Protein 8V96 (pdb70)

Nearest PDB structures (foldseek):
  8v96-assembly1_B  TM=1.003E+00  e=4.438E-66  Human calicivirus NLV/M7/1999/US
  8v95-assembly1_B  TM=9.879E-01  e=5.988E-52  Human calicivirus strain Hu/NLV/Amsterdam/98-18/1998/NET
  5f4j-assembly1_A-2  TM=9.882E-01  e=1.806E-49  Norovirus GII/Hu/JP/2002/GII.P16_GII.17/Saitama/T87
  6ir5-assembly1_C  TM=9.704E-01  e=6.241E-46  Minireovirus
  6h9v-assembly1_B  TM=9.622E-01  e=2.946E-45  Norovirus Hu/GII-4/Saga4/2006/JP

Foldseek 3Di:
DDQKFDFDFQQRFAFQQAGDGFDFKWFAQCPPFFQFFQTQWAFLLQRHAAQYDQDSQLAQKWKFFFAFACDDPVGTKGQTAAPVRHRQDLVDLHLAHRRHHFWFFFWKFKKKFAAPVHGDIDMFIWTWGLQDQQQARNRRITGIHGPDPPDDGGTIMMTGTQAGADDPVGHTGQRHGGNNHGRPDDGGRTQHTDADDDPQKTWMWGWDQGDYPYDDDSNIHTHFDTSSRSNVSNVVSDDAPAQWWWKFKAQVVPRDTDFIWTQGSRGGIMGRDDHITTDDDPRNIDIITDHRDYPPDDTDD/DDQKFDQDFQQRFAFQQAGGGFDFKWWAQCPPFFFFFQTQWAFLLQRRAALYDQDSQLAQKWKAFFAAQCDDPLRTKGQTAAPVRHRQDLVDLHLAHRRHHFWFFFWKFKKKFAAPVPRDIDMFIWTWGLQDQQQARSRRITTIHTPDPPDDHGTIMMTGTQAGADDPVTHTGQRHGGNNHGPVDHGDSGQHTDADPAPQKTWMWGWDFTDYPYDPDRNIHTHFDTSSRSNVSNVNSDDAPEQWFKKFKADVVVRDTDAIWTQGSRGGIMGRDHHITTDDDPRSIDITTDGRDYDHDDTDD

Sequence (602 aa):
KNFTLPVLRVSEMTNSRFPVVLDQMYTSRNENIIVQQPQNGRCTTDGELLGTTTLQSVSICNFRGTMQAKLNEQPRYQLQLTNLDGSPIDPTDDMPAPLGTPDFQAMLYGVASQRSSRDNATRAHDAQIDTAGDTFAPKIGQVRFKSSSDDFDLHDPTKFTPIGVNVDDQHPFRQWSLPNYGGHLALNNHLAPAVTPLFPGEQILFFRSHIPSAGGHTDGAIDCLLPQEWIEHFYQEAAPSQSDIALVRFINPDTGRVLLEAKLHKQGFLTVAASGDHPIVMPTNGYFRFEAWVNPFYTLAPKNFTLPVLRVSEMTNSRFPVVLDQMYTSRNENIIVQPQNGRCTTDGELLGTTTLQSVSICNFRGTMQAKLNEQPRYQLQLTNLDGSPIDPTDDMPAPLGTPDFQAMLYGVASQRSSRDNATRAHDAQIDTAGDTFAPKIGQVRFKSSSDDFDLHDPTKFTPIGVNVDDQHPFRQWSLPNYGGHLALNNHLAPAVTPLFPGEQILFFRSHIPSAGGHTDGAIDCLLPQEWIEHFYQEAAPSQSDIALVRFINPDTGRVLLEAKLHKQGFLTVAASGDHPIVMPTNGYFRFEAWVNPFYTLAP

Radius of gyration: 23.52 Å; Cα contacts (8 Å, |Δi|>4): 1747; chains: 2; bounding box: 59×62×67 Å

B-factor: mean 23.87, std 10.12, range [7.82, 81.06]

Structure (mmCIF, N/CA/C/O backbone):
data_8V96
#
_entry.id   8V96
#
_cell.length_a   105.818
_cell.length_b   91.835
_cell.length_c   67.106
_cell.angle_alpha   90.00
_cell.angle_beta   92.98
_cell.angle_gamma   90.00
#
_symmetry.space_group_name_H-M   'C 1 2 1'
#
loop_
_entity.id
_entity.type
_entity.pdbx_description
1 polymer 'Capsid protein VP1'
2 non-polymer 1,2-ETHANEDIOL
3 water water
#
loop_
_atom_site.group_PDB
_atom_site.id
_atom_site.type_symbol
_atom_site.label_atom_id
_atom_site.label_alt_id
_atom_site.label_comp_id
_atom_site.label_asym_id
_atom_site.label_entity_id
_atom_site.label_seq_id
_atom_site.pdbx_PDB_ins_code
_atom_site.Cartn_x
_atom_site.Cartn_y
_atom_site.Cartn_z
_atom_site.occupancy
_atom_site.B_iso_or_equiv
_atom_site.auth_seq_id
_atom_site.auth_comp_id
_atom_site.auth_asym_id
_atom_site.auth_atom_id
_atom_site.pdbx_PDB_model_num
ATOM 1 N N . LYS A 1 225 ? -4.141 7.865 29.198 1.00 46.27 225 LYS A N 1
ATOM 2 C CA . LYS A 1 225 ? -2.711 8.098 29.354 1.00 43.16 225 LYS A CA 1
ATOM 3 C C . LYS A 1 225 ? -2.083 8.631 28.065 1.00 44.04 225 LYS A C 1
ATOM 4 O O . LYS A 1 225 ? -2.663 8.501 26.985 1.00 46.62 225 LYS A O 1
ATOM 10 N N . ASN A 1 226 ? -0.899 9.230 28.189 1.00 37.36 226 ASN A N 1
ATOM 11 C CA . ASN A 1 226 ? -0.255 9.929 27.089 1.00 36.46 226 ASN A CA 1
ATOM 12 C C . ASN A 1 226 ? 0.838 9.066 26.475 1.00 35.67 226 ASN A C 1
ATOM 13 O O . ASN A 1 226 ? 1.540 8.331 27.180 1.00 28.66 226 ASN A O 1
ATOM 23 N N . PHE A 1 227 ? 0.984 9.179 25.158 1.00 26.86 227 PHE A N 1
ATOM 24 C CA . PHE A 1 227 ? 1.991 8.426 24.433 1.00 24.00 227 PHE A CA 1
ATOM 25 C C . PHE A 1 227 ? 3.368 9.063 24.589 1.00 18.51 227 PHE A C 1
ATOM 26 O O . PHE A 1 227 ? 3.525 10.283 24.480 1.00 22.08 227 PHE A O 1
ATOM 42 N N . THR A 1 228 ? 4.379 8.217 24.814 1.00 15.40 228 THR A N 1
ATOM 43 C CA . THR A 1 228 ? 5.744 8.706 24.912 1.00 16.02 228 THR A CA 1
ATOM 44 C C . THR A 1 228 ? 6.714 7.757 24.214 1.00 14.11 228 THR A C 1
ATOM 45 O O . THR A 1 228 ? 6.422 6.579 24.041 1.00 14.77 228 THR A O 1
ATOM 55 N N . LEU A 1 229 ? 7.882 8.277 23.881 1.00 15.10 229 LEU A N 1
ATOM 56 C CA . LEU A 1 229 ? 9.000 7.504 23.363 1.00 13.48 229 LEU A CA 1
ATOM 57 C C . LEU A 1 229 ? 10.146 7.487 24.372 1.00 15.30 229 LEU A C 1
ATOM 58 O O . LEU A 1 229 ? 10.392 8.479 25.061 1.00 16.92 229 LEU A O 1
ATOM 73 N N . PRO A 1 230 ? 10.928 6.406 24.434 1.00 14.74 230 PRO A N 1
ATOM 74 C CA . PRO A 1 230 ? 12.156 6.431 25.236 1.00 19.32 230 PRO A CA 1
ATOM 75 C C . PRO A 1 230 ? 13.077 7.556 24.799 1.00 15.73 230 PRO A C 1
ATOM 76 O O . PRO A 1 230 ? 13.083 7.950 23.635 1.00 18.94 230 PRO A O 1
ATOM 87 N N . VAL A 1 231 ? 13.886 8.066 25.735 1.00 14.42 231 VAL A N 1
ATOM 88 C CA . VAL A 1 231 ? 14.816 9.137 25.373 1.00 17.88 231 VAL A CA 1
ATOM 89 C C . VAL A 1 231 ? 16.196 8.678 24.919 1.00 24.29 231 VAL A C 1
ATOM 90 O O . VAL A 1 231 ? 17.131 9.484 24.864 1.00 27.23 231 VAL A O 1
ATOM 102 N N . LEU A 1 232 ? 16.319 7.436 24.478 1.00 25.76 232 LEU A N 1
ATOM 103 C CA . LEU A 1 232 ? 17.630 6.855 24.181 1.00 19.77 232 LEU A CA 1
ATOM 104 C C . LEU A 1 232 ? 18.232 7.314 22.852 1.00 20.65 232 LEU A C 1
ATOM 105 O O . LEU A 1 232 ? 17.531 7.517 21.853 1.00 19.83 232 LEU A O 1
ATOM 121 N N . ARG A 1 233 ? 19.559 7.475 22.834 1.00 20.00 233 ARG A N 1
ATOM 122 C CA . ARG A 1 233 ? 20.242 7.781 21.590 1.00 17.97 233 ARG A CA 1
ATOM 123 C C . ARG A 1 233 ? 20.254 6.552 20.675 1.00 18.21 233 ARG A C 1
ATOM 124 O O . ARG A 1 233 ? 20.094 5.423 21.131 1.00 16.52 233 ARG A O 1
ATOM 144 N N . VAL A 1 234 ? 20.515 6.770 19.385 1.00 18.73 234 VAL A N 1
ATOM 145 C CA . VAL A 1 234 ? 20.598 5.639 18.454 1.00 17.48 234 VAL A CA 1
ATOM 146 C C . VAL A 1 234 ? 21.686 4.664 18.902 1.00 17.90 234 VAL A C 1
ATOM 147 O O . VAL A 1 234 ? 21.488 3.448 18.912 1.00 15.90 234 VAL A O 1
ATOM 159 N N . SER A 1 235 ? 22.831 5.184 19.316 1.00 18.16 235 SER A N 1
ATOM 160 C CA . SER A 1 235 ? 23.887 4.302 19.796 1.00 17.50 235 SER A CA 1
ATOM 161 C C . SER A 1 235 ? 23.566 3.652 21.136 1.00 17.07 235 SER A C 1
ATOM 162 O O . SER A 1 235 ? 24.374 2.833 21.600 1.00 16.60 235 SER A O 1
ATOM 170 N N . GLU A 1 236 ? 22.438 3.982 21.777 1.00 14.88 236 GLU A N 1
ATOM 171 C CA . GLU A 1 236 ? 22.054 3.379 23.039 1.00 15.81 236 GLU A CA 1
ATOM 172 C C . GLU A 1 236 ? 20.978 2.321 22.862 1.00 14.44 236 GLU A C 1
ATOM 173 O O . GLU A 1 236 ? 20.481 1.782 23.868 1.00 14.41 236 GLU A O 1
ATOM 185 N N . MET A 1 237 ? 20.613 2.025 21.626 1.00 11.48 237 MET A N 1
ATOM 186 C CA . MET A 1 237 ? 19.506 1.126 21.336 1.00 11.56 237 MET A CA 1
ATOM 187 C C . MET A 1 237 ? 19.968 -0.081 20.531 1.00 10.57 237 MET A C 1
ATOM 188 O O . MET A 1 237 ? 21.143 -0.223 20.158 1.00 11.72 237 MET A O 1
ATOM 201 N N . THR A 1 238 ? 19.005 -0.965 20.278 1.00 10.41 238 THR A N 1
ATOM 202 C CA . THR A 1 238 ? 19.223 -2.314 19.811 1.00 9.56 238 THR A CA 1
ATOM 203 C C . THR A 1 238 ? 18.346 -2.610 18.606 1.00 12.10 238 THR A C 1
ATOM 204 O O . THR A 1 238 ? 17.183 -2.241 18.556 1.00 9.28 238 THR A O 1
ATOM 215 N N . ASN A 1 239 ? 18.919 -3.299 17.631 1.00 9.31 239 ASN A N 1
ATOM 216 C CA . ASN A 1 239 ? 18.134 -3.783 16.523 1.00 8.87 239 ASN A CA 1
ATOM 217 C C . ASN A 1 239 ? 17.091 -4.788 16.985 1.00 10.61 239 ASN A C 1
ATOM 218 O O . ASN A 1 239 ? 17.361 -5.640 17.828 1.00 9.49 239 ASN A O 1
ATOM 229 N N . SER A 1 240 ? 15.907 -4.727 16.387 1.00 10.29 240 SER A N 1
ATOM 230 C CA . SER A 1 240 ? 14.844 -5.669 16.720 1.00 9.63 240 SER A CA 1
ATOM 231 C C . SER A 1 240 ? 14.769 -6.855 15.760 1.00 9.89 240 SER A C 1
ATOM 232 O O . SER A 1 240 ? 13.884 -7.726 15.906 1.00 10.33 240 SER A O 1
ATOM 239 N N . ARG A 1 241 ? 15.700 -6.937 14.805 1.00 9.73 241 ARG A N 1
ATOM 240 C CA . ARG A 1 241 ? 15.737 -8.079 13.903 1.00 10.24 241 ARG A CA 1
ATOM 241 C C . ARG A 1 241 ? 17.002 -8.905 14.048 1.00 10.43 241 ARG A C 1
ATOM 242 O O . ARG A 1 241 ? 17.104 -9.959 13.420 1.00 12.26 241 ARG A O 1
ATOM 262 N N . PHE A 1 242 ? 17.929 -8.485 14.882 1.00 9.32 242 PHE A N 1
ATOM 263 C CA . PHE A 1 242 ? 19.123 -9.298 15.158 1.00 9.20 242 PHE A CA 1
ATOM 264 C C . PHE A 1 242 ? 19.716 -8.770 16.446 1.00 10.18 242 PHE A C 1
ATOM 265 O O . PHE A 1 242 ? 19.621 -7.564 16.693 1.00 11.11 242 PHE A O 1
ATOM 282 N N . PRO A 1 243 ? 20.297 -9.632 17.319 1.00 10.26 243 PRO A N 1
ATOM 283 C CA . PRO A 1 243 ? 20.767 -9.158 18.645 1.00 9.39 243 PRO A CA 1
ATOM 284 C C . PRO A 1 243 ? 22.076 -8.387 18.608 1.00 9.95 243 PRO A C 1
ATOM 285 O O . PRO A 1 243 ? 23.150 -8.883 18.981 1.00 11.87 243 PRO A O 1
ATOM 296 N N . VAL A 1 244 ? 21.976 -7.157 18.099 1.00 11.79 244 VAL A N 1
ATOM 297 C CA . VAL A 1 244 ? 23.114 -6.260 17.985 1.00 11.64 244 VAL A CA 1
ATOM 298 C C . VAL A 1 244 ? 22.671 -4.822 18.151 1.00 11.01 244 VAL A C 1
ATOM 299 O O . VAL A 1 244 ? 21.514 -4.465 17.888 1.00 12.12 244 VAL A O 1
ATOM 311 N N . VAL A 1 245 ? 23.623 -3.993 18.590 1.00 10.93 245 VAL A N 1
ATOM 312 C CA . VAL A 1 245 ? 23.358 -2.575 18.758 1.00 10.24 245 VAL A CA 1
ATOM 313 C C . VAL A 1 245 ? 23.028 -1.953 17.411 1.00 10.26 245 VAL A C 1
ATOM 314 O O . VAL A 1 245 ? 23.472 -2.433 16.355 1.00 12.76 245 VAL A O 1
ATOM 327 N N . LEU A 1 246 ? 22.263 -0.855 17.445 1.00 11.73 246 LEU A N 1
ATOM 328 C CA . LEU A 1 246 ? 22.057 -0.046 16.255 1.00 12.80 246 LEU A CA 1
ATOM 329 C C . LEU A 1 246 ? 23.337 0.706 15.902 1.00 13.87 246 LEU A C 1
ATOM 330 O O . LEU A 1 246 ? 24.096 1.115 16.791 1.00 15.03 246 LEU A O 1
ATOM 346 N N . ASP A 1 247 ? 23.538 0.911 14.588 1.00 14.95 247 ASP A N 1
ATOM 347 C CA . ASP A 1 247 ? 24.640 1.695 14.013 1.00 17.47 247 ASP A CA 1
ATOM 348 C C . ASP A 1 247 ? 24.190 3.084 13.559 1.00 18.97 247 ASP A C 1
ATOM 349 O O . ASP A 1 247 ? 24.909 4.062 13.751 1.00 20.92 247 ASP A O 1
ATOM 358 N N . GLN A 1 248 ? 23.004 3.215 12.976 1.00 15.07 248 GLN A N 1
ATOM 359 C CA . GLN A 1 248 ? 22.645 4.443 12.274 1.00 14.70 248 GLN A CA 1
ATOM 360 C C . GLN A 1 248 ? 21.182 4.333 11.867 1.00 16.05 248 GLN A C 1
ATOM 361 O O . GLN A 1 248 ? 20.611 3.241 11.854 1.00 17.34 248 GLN A O 1
ATOM 374 N N . MET A 1 249 ? 20.606 5.468 11.469 1.00 15.90 249 MET A N 1
ATOM 375 C CA . MET A 1 249 ? 19.359 5.423 10.733 1.00 14.70 249 MET A CA 1
ATOM 376 C C . MET A 1 249 ? 19.585 5.468 9.228 1.00 16.53 249 MET A C 1
ATOM 377 O O . MET A 1 249 ? 20.591 5.983 8.740 1.00 18.01 249 MET A O 1
ATOM 390 N N . TYR A 1 250 ? 18.620 4.937 8.483 1.00 16.34 250 TYR A N 1
ATOM 391 C CA . TYR A 1 250 ? 18.826 4.700 7.064 1.00 17.55 250 TYR A CA 1
ATOM 392 C C . TYR A 1 250 ? 17.490 4.749 6.352 1.00 19.35 250 TYR A C 1
ATOM 393 O O . TYR A 1 250 ? 16.460 4.407 6.932 1.00 15.97 250 TYR A O 1
ATOM 410 N N . THR A 1 251 ? 17.503 5.172 5.091 1.00 15.48 251 THR A N 1
ATOM 411 C CA . THR A 1 251 ? 16.292 5.151 4.282 1.00 14.56 251 THR A CA 1
ATOM 412 C C . THR A 1 251 ? 16.548 4.487 2.938 1.00 18.05 251 THR A C 1
ATOM 413 O O . THR A 1 251 ? 17.670 4.503 2.423 1.00 17.92 251 THR A O 1
ATOM 423 N N . SER A 1 252 ? 15.489 3.912 2.376 1.00 15.92 252 SER A N 1
ATOM 424 C CA . SER A 1 252 ? 15.586 3.198 1.114 1.00 19.68 252 SER A CA 1
ATOM 425 C C . SER A 1 252 ? 14.229 3.221 0.434 1.00 19.41 252 SER A C 1
ATOM 426 O O . SER A 1 252 ? 13.195 3.255 1.095 1.00 18.03 252 SER A O 1
ATOM 433 N N . ARG A 1 253 ? 14.244 3.242 -0.904 1.00 24.47 253 ARG A N 1
ATOM 434 C CA . ARG A 1 253 ? 12.996 3.151 -1.651 1.00 27.16 253 ARG A CA 1
ATOM 435 C C . ARG A 1 253 ? 12.444 1.727 -1.643 1.00 22.03 253 ARG A C 1
ATOM 436 O O . ARG A 1 253 ? 11.231 1.518 -1.574 1.00 21.47 253 ARG A O 1
ATOM 444 N N . ASN A 1 254 ? 13.325 0.729 -1.698 1.00 22.56 254 ASN A N 1
ATOM 445 C CA . ASN A 1 254 ? 12.936 -0.681 -1.776 1.00 18.49 254 ASN A CA 1
ATOM 446 C C . ASN A 1 254 ? 11.904 -0.939 -2.866 1.00 21.37 254 ASN A C 1
ATOM 447 O O . ASN A 1 254 ? 10.908 -1.635 -2.658 1.00 20.37 254 ASN A O 1
ATOM 452 N N . GLU A 1 255 ? 12.143 -0.363 -4.047 1.00 21.91 255 GLU A N 1
ATOM 453 C CA . GLU A 1 255 ? 11.158 -0.468 -5.108 1.00 21.69 255 GLU A CA 1
ATOM 454 C C . GLU A 1 255 ? 11.051 -1.907 -5.588 1.00 18.68 255 GLU A C 1
ATOM 455 O O . GLU A 1 255 ? 12.058 -2.597 -5.795 1.00 18.33 255 GLU A O 1
ATOM 461 N N . ASN A 1 256 ? 9.813 -2.361 -5.757 1.00 21.48 256 ASN A N 1
ATOM 462 C CA . ASN A 1 256 ? 9.518 -3.715 -6.204 1.00 22.78 256 ASN A CA 1
ATOM 463 C C . ASN A 1 256 ? 9.920 -4.795 -5.199 1.00 24.43 256 ASN A C 1
ATOM 464 O O . ASN A 1 256 ? 10.033 -5.966 -5.573 1.00 27.05 256 ASN A O 1
ATOM 475 N N . ILE A 1 257 ? 10.125 -4.436 -3.922 1.00 20.37 257 ILE A N 1
ATOM 476 C CA . ILE A 1 257 ? 10.330 -5.392 -2.828 1.00 19.55 257 ILE A CA 1
ATOM 477 C C . ILE A 1 257 ? 9.123 -5.301 -1.905 1.00 18.48 257 ILE A C 1
ATOM 478 O O . ILE A 1 257 ? 8.556 -4.220 -1.728 1.00 20.63 257 ILE A O 1
ATOM 494 N N . ILE A 1 258 ? 8.710 -6.439 -1.349 1.00 17.43 258 ILE A N 1
ATOM 495 C CA . ILE A 1 258 ? 7.691 -6.465 -0.293 1.00 17.46 258 ILE A CA 1
ATOM 496 C C . ILE A 1 258 ? 8.428 -6.431 1.046 1.00 17.47 258 ILE A C 1
ATOM 497 O O . ILE A 1 258 ? 9.096 -7.400 1.410 1.00 18.78 258 ILE A O 1
ATOM 512 N N . VAL A 1 259 ? 8.327 -5.309 1.762 1.00 17.88 259 VAL A N 1
ATOM 513 C CA . VAL A 1 259 ? 9.017 -5.118 3.037 1.00 15.12 259 VAL A CA 1
ATOM 514 C C . VAL A 1 259 ? 8.048 -5.604 4.111 1.00 14.56 259 VAL A C 1
ATOM 515 O O . VAL A 1 259 ? 7.055 -4.928 4.431 1.00 15.05 259 VAL A O 1
ATOM 528 N N . GLN A 1 260 ? 8.283 -6.810 4.638 1.00 13.35 260 GLN A N 1
ATOM 529 C CA A GLN A 1 260 ? 7.335 -7.457 5.546 0.62 14.05 260 GLN A CA 1
ATOM 530 C CA B GLN A 1 260 ? 7.333 -7.461 5.545 0.38 14.06 260 GLN A CA 1
ATOM 531 C C . GLN A 1 260 ? 8.104 -8.209 6.624 1.00 14.14 260 GLN A C 1
ATOM 532 O O . GLN A 1 260 ? 7.937 -9.414 6.800 1.00 14.39 260 GLN A O 1
ATOM 545 N N . PRO A 1 261 ? 8.959 -7.507 7.377 1.00 11.80 261 PRO A N 1
ATOM 546 C CA . PRO A 1 261 ? 9.711 -8.189 8.440 1.00 10.72 261 PRO A CA 1
ATOM 547 C C . PRO A 1 261 ? 8.734 -8.700 9.484 1.00 12.13 261 PRO A C 1
ATOM 548 O O . PRO A 1 261 ? 7.662 -8.124 9.691 1.00 14.34 261 PRO A O 1
ATOM 559 N N . GLN A 1 262 ? 9.105 -9.817 10.112 1.00 10.74 262 GLN A N 1
ATOM 560 C CA . GLN A 1 262 ? 8.299 -10.420 11.168 1.00 11.87 262 GLN A CA 1
ATOM 561 C C . GLN A 1 262 ? 8.863 -10.233 12.564 1.00 11.32 262 GLN A C 1
ATOM 562 O O . GLN A 1 262 ? 8.099 -10.334 13.536 1.00 11.98 262 GLN A O 1
ATOM 576 N N . ASN A 1 263 ? 10.159 -9.974 12.701 1.00 11.07 263 ASN A N 1
ATOM 577 C CA . ASN A 1 263 ? 10.689 -9.527 13.972 1.00 10.05 263 ASN A CA 1
ATOM 578 C C . ASN A 1 263 ? 10.675 -8.010 14.040 1.00 12.12 263 ASN A C 1
ATOM 579 O O . ASN A 1 263 ? 10.691 -7.322 13.023 1.00 11.50 263 ASN A O 1
ATOM 590 N N . GLY A 1 264 ? 10.639 -7.485 15.257 1.00 10.96 264 GLY A N 1
ATOM 591 C CA . GLY A 1 264 ? 10.564 -6.048 15.448 1.00 10.11 264 GLY A CA 1
ATOM 592 C C . GLY A 1 264 ? 9.242 -5.431 15.034 1.00 10.78 264 GLY A C 1
ATOM 593 O O . GLY A 1 264 ? 9.217 -4.314 14.461 1.00 10.73 264 GLY A O 1
ATOM 597 N N . ARG A 1 265 ? 8.143 -6.134 15.269 1.00 10.78 265 ARG A N 1
ATOM 598 C CA . ARG A 1 265 ? 6.822 -5.696 14.846 1.00 10.53 265 ARG A CA 1
ATOM 599 C C . ARG A 1 265 ? 5.924 -5.496 16.060 1.00 11.50 265 ARG A C 1
ATOM 600 O O . ARG A 1 265 ? 5.648 -6.451 16.798 1.00 12.66 265 ARG A O 1
ATOM 621 N N . CYS A 1 266 ? 5.488 -4.252 16.268 1.00 10.48 266 CYS A N 1
ATOM 622 C CA . CYS A 1 266 ? 4.716 -3.944 17.467 1.00 11.21 266 CYS A CA 1
ATOM 623 C C . CYS A 1 266 ? 3.954 -2.671 17.127 1.00 11.53 266 CYS A C 1
ATOM 624 O O . CYS A 1 266 ? 4.531 -1.726 16.573 1.00 12.35 266 CYS A O 1
ATOM 631 N N . THR A 1 267 ? 2.663 -2.639 17.471 1.00 11.82 267 THR A N 1
ATOM 632 C CA . THR A 1 267 ? 1.949 -1.387 17.272 1.00 12.42 267 THR A CA 1
ATOM 633 C C . THR A 1 267 ? 2.332 -0.361 18.337 1.00 12.91 267 THR A C 1
ATOM 634 O O . THR A 1 267 ? 2.867 -0.687 19.395 1.00 11.41 267 THR A O 1
ATOM 644 N N . THR A 1 268 ? 1.982 0.912 18.093 1.00 11.13 268 THR A N 1
ATOM 645 C CA . THR A 1 268 ? 2.298 1.910 19.088 1.00 9.27 268 THR A CA 1
ATOM 646 C C . THR A 1 268 ? 1.534 1.716 20.390 1.00 12.24 268 THR A C 1
ATOM 647 O O . THR A 1 268 ? 2.004 2.187 21.426 1.00 13.42 268 THR A O 1
ATOM 657 N N . ASP A 1 269 ? 0.379 1.033 20.370 1.00 14.34 269 ASP A N 1
ATOM 658 C CA . ASP A 1 269 ? -0.339 0.697 21.600 1.00 11.26 269 ASP A CA 1
ATOM 659 C C . ASP A 1 269 ? 0.057 -0.657 22.185 1.00 14.70 269 ASP A C 1
ATOM 660 O O . ASP A 1 269 ? -0.642 -1.186 23.077 1.00 13.39 269 ASP A O 1
ATOM 669 N N . GLY A 1 270 ? 1.186 -1.209 21.742 1.00 13.15 270 GLY A N 1
ATOM 670 C CA . GLY A 1 270 ? 1.843 -2.303 22.421 1.00 10.90 270 GLY A CA 1
ATOM 671 C C . GLY A 1 270 ? 1.353 -3.682 22.080 1.00 11.58 270 GLY A C 1
ATOM 672 O O . GLY A 1 270 ? 1.549 -4.605 22.878 1.00 16.01 270 GLY A O 1
ATOM 676 N N . GLU A 1 271 ? 0.775 -3.886 20.904 1.00 10.41 271 GLU A N 1
ATOM 677 C CA . GLU A 1 271 ? 0.345 -5.200 20.462 1.00 12.79 271 GLU A CA 1
ATOM 678 C C . GLU A 1 271 ? 1.469 -5.802 19.631 1.00 12.04 271 GLU A C 1
ATOM 679 O O . GLU A 1 271 ? 1.884 -5.230 18.610 1.00 13.46 271 GLU A O 1
ATOM 690 N N . LEU A 1 272 ? 1.979 -6.936 20.076 1.00 12.35 272 LEU A N 1
ATOM 691 C CA . LEU A 1 272 ? 3.079 -7.574 19.370 1.00 11.97 272 LEU A CA 1
ATOM 692 C C . LEU A 1 272 ? 2.553 -8.355 18.172 1.00 11.95 272 LEU A C 1
ATOM 693 O O . LEU A 1 272 ? 1.451 -8.913 18.192 1.00 15.38 272 LEU A O 1
ATOM 708 N N . LEU A 1 273 ? 3.358 -8.372 17.097 1.00 10.52 273 LEU A N 1
ATOM 709 C CA . LEU A 1 273 ? 2.981 -8.970 15.836 1.00 13.43 273 LEU A CA 1
ATOM 710 C C . LEU A 1 273 ? 4.107 -9.882 15.339 1.00 11.92 273 LEU A C 1
ATOM 711 O O . LEU A 1 273 ? 5.244 -9.868 15.855 1.00 12.96 273 LEU A O 1
ATOM 726 N N . GLY A 1 274 ? 3.793 -10.674 14.318 1.00 13.92 274 GLY A N 1
ATOM 727 C CA . GLY A 1 274 ? 4.809 -11.530 13.705 1.00 16.43 274 GLY A CA 1
ATOM 728 C C . GLY A 1 274 ? 5.381 -12.496 14.724 1.00 15.52 274 GLY A C 1
ATOM 729 O O . GLY A 1 274 ? 4.644 -13.119 15.518 1.00 15.73 274 GLY A O 1
ATOM 733 N N . THR A 1 275 ? 6.717 -12.589 14.748 1.00 12.11 275 THR A N 1
ATOM 734 C CA . THR A 1 275 ? 7.440 -13.471 15.647 1.00 12.39 275 THR A CA 1
ATOM 735 C C . THR A 1 275 ? 8.132 -12.689 16.765 1.00 13.31 275 THR A C 1
ATOM 736 O O . THR A 1 275 ? 9.079 -13.190 17.387 1.00 13.86 275 THR A O 1
ATOM 746 N N . THR A 1 276 ? 7.683 -11.466 17.021 1.00 11.64 276 THR A N 1
ATOM 747 C CA . THR A 1 276 ? 8.424 -10.555 17.868 1.00 11.66 276 THR A CA 1
ATOM 748 C C . THR A 1 276 ? 8.439 -11.060 19.300 1.00 14.06 276 THR A C 1
ATOM 749 O O . THR A 1 276 ? 7.389 -11.357 19.883 1.00 14.75 276 THR A O 1
ATOM 759 N N . THR A 1 277 ? 9.631 -11.109 19.875 1.00 13.41 277 THR A N 1
ATOM 760 C CA . THR A 1 277 ? 9.840 -11.416 21.274 1.00 13.85 277 THR A CA 1
ATOM 761 C C . THR A 1 277 ? 10.355 -10.184 22.006 1.00 13.72 277 THR A C 1
ATOM 762 O O . THR A 1 277 ? 10.866 -9.242 21.405 1.00 13.75 277 THR A O 1
ATOM 773 N N . LEU A 1 278 ? 10.191 -10.187 23.321 1.00 12.94 278 LEU A N 1
ATOM 774 C CA . LEU A 1 278 ? 10.514 -8.999 24.087 1.00 11.55 278 LEU A CA 1
ATOM 775 C C . LEU A 1 278 ? 12.023 -8.842 24.325 1.00 13.64 278 LEU A C 1
ATOM 776 O O . LEU A 1 278 ? 12.526 -7.724 24.290 1.00 13.25 278 LEU A O 1
ATOM 791 N N . GLN A 1 279 ? 12.740 -9.925 24.671 1.00 10.67 279 GLN A N 1
ATOM 792 C CA . GLN A 1 279 ? 14.171 -9.828 24.972 1.00 12.23 279 GLN A CA 1
ATOM 793 C C . GLN A 1 279 ? 14.986 -9.795 23.681 1.00 12.54 279 GLN A C 1
ATOM 794 O O . GLN A 1 279 ? 14.971 -10.754 22.898 1.00 11.53 279 GLN A O 1
ATOM 808 N N . SER A 1 280 ? 15.733 -8.717 23.488 1.00 11.00 280 SER A N 1
ATOM 809 C CA . SER A 1 280 ? 16.603 -8.647 22.320 1.00 12.16 280 SER A CA 1
ATOM 810 C C . SER A 1 280 ? 17.575 -9.812 22.266 1.00 11.55 280 SER A C 1
ATOM 811 O O . SER A 1 280 ? 17.903 -10.298 21.173 1.00 10.09 280 SER A O 1
ATOM 818 N N . VAL A 1 281 ? 17.999 -10.319 23.421 1.00 9.77 281 VAL A N 1
ATOM 819 C CA . VAL A 1 281 ? 18.961 -11.408 23.387 1.00 10.69 281 VAL A CA 1
ATOM 820 C C . VAL A 1 281 ? 18.387 -12.683 22.807 1.00 11.31 281 VAL A C 1
ATOM 821 O O . VAL A 1 281 ? 19.152 -13.596 22.468 1.00 14.27 281 VAL A O 1
ATOM 833 N N . SER A 1 282 ? 17.066 -12.791 22.704 1.00 9.80 282 SER A N 1
ATOM 834 C CA . SER A 1 282 ? 16.434 -13.979 22.137 1.00 11.77 282 SER A CA 1
ATOM 835 C C . SER A 1 282 ? 16.258 -13.927 20.616 1.00 10.13 282 SER A C 1
ATOM 836 O O . SER A 1 282 ? 15.872 -14.940 20.012 1.00 12.46 282 SER A O 1
ATOM 843 N N . ILE A 1 283 ? 16.494 -12.774 19.982 1.00 9.86 283 ILE A N 1
ATOM 844 C CA . ILE A 1 283 ? 16.242 -12.666 18.549 1.00 12.99 283 ILE A CA 1
ATOM 845 C C . ILE A 1 283 ? 17.167 -13.621 17.817 1.00 12.08 283 ILE A C 1
ATOM 846 O O . ILE A 1 283 ? 18.371 -13.666 18.095 1.00 11.61 283 ILE A O 1
ATOM 861 N N . CYS A 1 284 ? 16.597 -14.389 16.878 1.00 10.55 284 CYS A N 1
ATOM 862 C CA . CYS A 1 284 ? 17.313 -15.376 16.059 1.00 12.04 284 CYS A CA 1
ATOM 863 C C . CYS A 1 284 ? 17.917 -16.509 16.882 1.00 13.92 284 CYS A C 1
ATOM 864 O O . CYS A 1 284 ? 18.862 -17.162 16.428 1.00 14.66 284 CYS A O 1
ATOM 872 N N . ASN A 1 285 ? 17.406 -16.744 18.087 1.00 11.36 285 ASN A N 1
ATOM 873 C CA . ASN A 1 285 ? 17.766 -17.909 18.885 1.00 10.70 285 ASN A CA 1
ATOM 874 C C . ASN A 1 285 ? 16.853 -19.077 18.557 1.00 12.65 285 ASN A C 1
ATOM 875 O O . ASN A 1 285 ? 15.706 -18.898 18.142 1.00 14.43 285 ASN A O 1
ATOM 885 N N . PHE A 1 286 ? 17.347 -20.298 18.815 1.00 12.21 286 PHE A N 1
ATOM 886 C CA . PHE A 1 286 ? 16.477 -21.460 18.837 1.00 15.09 286 PHE A CA 1
ATOM 887 C C . PHE A 1 286 ? 16.764 -22.284 20.083 1.00 15.78 286 PHE A C 1
ATOM 888 O O . PHE A 1 286 ? 17.884 -22.298 20.587 1.00 16.54 286 PHE A O 1
ATOM 905 N N . ARG A 1 287 ? 15.751 -23.012 20.558 1.00 17.48 287 ARG A N 1
ATOM 906 C CA . ARG A 1 287 ? 15.907 -23.898 21.702 1.00 18.47 287 ARG A CA 1
ATOM 907 C C . ARG A 1 287 ? 15.183 -25.189 21.362 1.00 22.30 287 ARG A C 1
ATOM 908 O O . ARG A 1 287 ? 14.138 -25.166 20.703 1.00 20.12 287 ARG A O 1
ATOM 928 N N . GLY A 1 288 ? 15.756 -26.312 21.781 1.00 20.83 288 GLY A N 1
ATOM 929 C CA . GLY A 1 288 ? 15.117 -27.588 21.531 1.00 20.24 288 GLY A CA 1
ATOM 930 C C . GLY A 1 288 ? 15.892 -28.781 22.042 1.00 18.95 288 GLY A C 1
ATOM 931 O O . GLY A 1 288 ? 16.596 -28.693 23.062 1.00 22.92 288 GLY A O 1
ATOM 935 N N . THR A 1 289 ? 15.743 -29.911 21.343 1.00 21.06 289 THR A N 1
ATOM 936 C CA . THR A 1 289 ? 16.453 -31.145 21.653 1.00 19.75 289 THR A CA 1
ATOM 937 C C . THR A 1 289 ? 17.066 -31.720 20.387 1.00 23.69 289 THR A C 1
ATOM 938 O O . THR A 1 289 ? 16.516 -31.587 19.286 1.00 22.20 289 THR A O 1
ATOM 948 N N . MET A 1 290 ? 18.240 -32.345 20.541 1.00 22.12 290 MET A N 1
ATOM 949 C CA . MET A 1 290 ? 18.888 -33.041 19.435 1.00 24.17 290 MET A CA 1
ATOM 950 C C . MET A 1 290 ? 18.136 -34.344 19.192 1.00 28.07 290 MET A C 1
ATOM 951 O O . MET A 1 290 ? 18.240 -35.283 19.986 1.00 22.70 290 MET A O 1
ATOM 965 N N . GLN A 1 291 ? 17.373 -34.404 18.105 1.00 26.62 291 GLN A N 1
ATOM 966 C CA . GLN A 1 291 ? 16.543 -35.570 17.829 1.00 29.31 291 GLN A CA 1
ATOM 967 C C . GLN A 1 291 ? 17.311 -36.658 17.097 1.00 31.91 291 GLN A C 1
ATOM 968 O O . GLN A 1 291 ? 17.089 -37.853 17.352 1.00 29.67 291 GLN A O 1
ATOM 982 N N . ALA A 1 292 ? 18.238 -36.285 16.226 1.00 27.01 292 ALA A N 1
ATOM 983 C CA . ALA A 1 292 ? 18.914 -37.280 15.415 1.00 28.74 292 ALA A CA 1
ATOM 984 C C . ALA A 1 292 ? 20.120 -36.671 14.723 1.00 34.32 292 ALA A C 1
ATOM 985 O O . ALA A 1 292 ? 20.175 -35.463 14.487 1.00 31.24 292 ALA A O 1
ATOM 992 N N . LYS A 1 293 ? 21.088 -37.526 14.408 1.00 28.85 293 LYS A N 1
ATOM 993 C CA . LYS A 1 293 ? 22.144 -37.207 13.460 1.00 28.37 293 LYS A CA 1
ATOM 994 C C . LYS A 1 293 ? 21.819 -37.934 12.158 1.00 39.42 293 LYS A C 1
ATOM 995 O O . LYS A 1 293 ? 21.643 -39.158 12.155 1.00 35.29 293 LYS A O 1
ATOM 1010 N N . LEU A 1 294 ? 21.743 -37.185 11.067 1.00 32.34 294 LEU A N 1
ATOM 1011 C CA . LEU A 1 294 ? 21.484 -37.714 9.739 1.00 34.09 294 LEU A CA 1
ATOM 1012 C C . LEU A 1 294 ? 22.798 -37.970 8.997 1.00 33.32 294 LEU A C 1
ATOM 1013 O O . LEU A 1 294 ? 23.879 -37.577 9.438 1.00 32.68 294 LEU A O 1
ATOM 1018 N N . ASN A 1 295 ? 22.706 -38.669 7.858 1.00 35.16 295 ASN A N 1
ATOM 1019 C CA . ASN A 1 295 ? 23.909 -39.066 7.133 1.00 39.51 295 ASN A CA 1
ATOM 1020 C C . ASN A 1 295 ? 24.476 -37.959 6.259 1.00 34.76 295 ASN A C 1
ATOM 1021 O O . ASN A 1 295 ? 25.657 -38.019 5.898 1.00 39.94 295 ASN A O 1
ATOM 1026 N N . GLU A 1 296 ? 23.680 -36.952 5.915 1.00 33.18 296 GLU A N 1
ATOM 1027 C CA . GLU A 1 296 ? 24.116 -35.912 4.999 1.00 33.88 296 GLU A CA 1
ATOM 1028 C C . GLU A 1 296 ? 24.014 -34.539 5.658 1.00 28.58 296 GLU A C 1
ATOM 1029 O O . GLU A 1 296 ? 23.121 -34.295 6.474 1.00 30.27 296 GLU A O 1
ATOM 1035 N N . GLN A 1 297 ? 24.972 -33.672 5.335 1.00 30.54 297 GLN A N 1
ATOM 1036 C CA . GLN A 1 297 ? 24.946 -32.299 5.818 1.00 28.36 297 GLN A CA 1
ATOM 1037 C C . GLN A 1 297 ? 23.675 -31.620 5.311 1.00 33.76 297 GLN A C 1
ATOM 1038 O O . GLN A 1 297 ? 23.311 -31.792 4.143 1.00 32.83 297 GLN A O 1
ATOM 1044 N N . PRO A 1 298 ? 22.960 -30.857 6.158 1.00 27.61 298 PRO A N 1
ATOM 1045 C CA . PRO A 1 298 ? 23.207 -30.591 7.585 1.00 25.69 298 PRO A CA 1
ATOM 1046 C C . PRO A 1 298 ? 22.780 -31.779 8.424 1.00 22.22 298 PRO A C 1
ATOM 1047 O O . PRO A 1 298 ? 21.608 -32.171 8.403 1.00 26.89 298 PRO A O 1
ATOM 1051 N N . ARG A 1 299 ? 23.726 -32.346 9.179 1.00 24.46 299 ARG A N 1
ATOM 1052 C CA . ARG A 1 299 ? 23.471 -33.623 9.840 1.00 25.58 299 ARG A CA 1
ATOM 1053 C C . ARG A 1 299 ? 22.629 -33.535 11.104 1.00 24.63 299 ARG A C 1
ATOM 1054 O O . ARG A 1 299 ? 22.026 -34.540 11.484 1.00 29.35 299 ARG A O 1
ATOM 1062 N N . TYR A 1 300 ? 22.556 -32.394 11.774 1.00 24.00 300 TYR A N 1
ATOM 1063 C CA . TYR A 1 300 ? 22.006 -32.343 13.124 1.00 21.04 300 TYR A CA 1
ATOM 1064 C C . TYR A 1 300 ? 20.558 -31.866 13.104 1.00 23.75 300 TYR A C 1
ATOM 1065 O O . TYR A 1 300 ? 20.287 -30.718 12.758 1.00 21.54 300 TYR A O 1
ATOM 1083 N N . GLN A 1 301 ? 19.643 -32.742 13.510 1.00 24.72 301 GLN A N 1
ATOM 1084 C CA . GLN A 1 301 ? 18.219 -32.463 13.492 1.00 23.95 301 GLN A CA 1
ATOM 1085 C C . GLN A 1 301 ? 17.754 -32.034 14.878 1.00 23.01 301 GLN A C 1
ATOM 1086 O O . GLN A 1 301 ? 17.814 -32.819 15.829 1.00 23.24 301 GLN A O 1
ATOM 1100 N N . LEU A 1 302 ? 17.282 -30.794 14.995 1.00 21.62 302 LEU A N 1
ATOM 1101 C CA . LEU A 1 302 ? 16.667 -30.356 16.230 1.00 19.53 302 LEU A CA 1
ATOM 1102 C C . LEU A 1 302 ? 15.155 -30.535 16.145 1.00 23.44 302 LEU A C 1
ATOM 1103 O O . LEU A 1 302 ? 14.557 -30.401 15.075 1.00 23.74 302 LEU A O 1
ATOM 1118 N N . GLN A 1 303 ? 14.545 -30.813 17.278 1.00 24.44 303 GLN A N 1
ATOM 1119 C CA . GLN A 1 303 ? 13.104 -30.684 17.454 1.00 24.96 303 GLN A CA 1
ATOM 1120 C C . GLN A 1 303 ? 12.935 -29.540 18.440 1.00 24.15 303 GLN A C 1
ATOM 1121 O O . GLN A 1 303 ? 13.352 -29.640 19.599 1.00 24.29 303 GLN A O 1
ATOM 1135 N N . LEU A 1 304 ? 12.352 -28.440 17.974 1.00 24.82 304 LEU A N 1
ATOM 1136 C CA . LEU A 1 304 ? 12.327 -27.225 18.755 1.00 21.93 304 LEU A CA 1
ATOM 1137 C C . LEU A 1 304 ? 11.246 -27.261 19.812 1.00 27.91 304 LEU A C 1
ATOM 1138 O O . LEU A 1 304 ? 10.230 -27.948 19.674 1.00 28.92 304 LEU A O 1
ATOM 1154 N N . THR A 1 305 ? 11.484 -26.514 20.872 1.00 25.09 305 THR A N 1
ATOM 1155 C CA . THR A 1 305 ? 10.461 -25.981 21.738 1.00 26.62 305 THR A CA 1
ATOM 1156 C C . THR A 1 305 ? 10.355 -24.488 21.435 1.00 28.99 305 THR A C 1
ATOM 1157 O O . THR A 1 305 ? 11.127 -23.932 20.648 1.00 25.43 305 THR A O 1
ATOM 1168 N N . ASN A 1 306 ? 9.387 -23.836 22.064 1.00 31.62 306 ASN A N 1
ATOM 1169 C CA . ASN A 1 306 ? 9.454 -22.389 22.180 1.00 33.55 306 ASN A CA 1
ATOM 1170 C C . ASN A 1 306 ? 10.661 -22.028 23.033 1.00 30.22 306 ASN A C 1
ATOM 1171 O O . ASN A 1 306 ? 11.238 -22.871 23.728 1.00 28.84 306 ASN A O 1
ATOM 1181 N N . LEU A 1 307 ? 11.086 -20.767 22.931 1.00 26.47 307 LEU A N 1
ATOM 1182 C CA . LEU A 1 307 ? 12.286 -20.337 23.649 1.00 24.50 307 LEU A CA 1
ATOM 1183 C C . LEU A 1 307 ? 12.124 -20.444 25.162 1.00 35.48 307 LEU A C 1
ATOM 1184 O O . LEU A 1 307 ? 13.126 -20.595 25.866 1.00 32.88 307 LEU A O 1
ATOM 1200 N N . ASP A 1 308 ? 10.894 -20.390 25.677 1.00 35.84 308 ASP A N 1
ATOM 1201 C CA . ASP A 1 308 ? 10.681 -20.518 27.116 1.00 37.14 308 ASP A CA 1
ATOM 1202 C C . ASP A 1 308 ? 10.720 -21.965 27.599 1.00 40.33 308 ASP A C 1
ATOM 1203 O O . ASP A 1 308 ? 10.728 -22.189 28.818 1.00 44.49 308 ASP A O 1
ATOM 1212 N N . GLY A 1 309 ? 10.758 -22.937 26.679 1.00 38.98 309 GLY A N 1
ATOM 1213 C CA . GLY A 1 309 ? 10.709 -24.352 26.993 1.00 38.47 309 GLY A CA 1
ATOM 1214 C C . GLY A 1 309 ? 9.391 -25.011 26.632 1.00 38.47 309 GLY A C 1
ATOM 1215 O O . GLY A 1 309 ? 9.363 -26.222 26.364 1.00 31.66 309 GLY A O 1
ATOM 1219 N N . SER A 1 310 ? 8.304 -24.240 26.609 1.00 35.47 310 SER A N 1
ATOM 1220 C CA . SER A 1 310 ? 6.997 -24.803 26.340 1.00 33.41 310 SER A CA 1
ATOM 1221 C C . SER A 1 310 ? 7.005 -25.466 24.972 1.00 37.15 310 SER A C 1
ATOM 1222 O O . SER A 1 310 ? 7.863 -25.170 24.136 1.00 38.23 310 SER A O 1
ATOM 1229 N N . PRO A 1 311 ? 6.066 -26.372 24.721 1.00 33.25 311 PRO A N 1
ATOM 1230 C CA . PRO A 1 311 ? 6.039 -27.070 23.431 1.00 40.11 311 PRO A CA 1
ATOM 1231 C C . PRO A 1 311 ? 5.416 -26.239 22.322 1.00 36.27 311 PRO A C 1
ATOM 1232 O O . PRO A 1 311 ? 4.577 -25.369 22.553 1.00 35.97 311 PRO A O 1
ATOM 1243 N N . ILE A 1 312 ? 5.838 -26.532 21.094 1.00 36.81 312 ILE A N 1
ATOM 1244 C CA . ILE A 1 312 ? 5.301 -25.831 19.933 1.00 41.32 312 ILE A CA 1
ATOM 1245 C C . ILE A 1 312 ? 3.851 -26.242 19.728 1.00 48.14 312 ILE A C 1
ATOM 1246 O O . ILE A 1 312 ? 3.544 -27.428 19.538 1.00 41.01 312 ILE A O 1
ATOM 1251 N N . ASP A 1 313 ? 2.951 -25.257 19.775 1.00 49.79 313 ASP A N 1
ATOM 1252 C CA . ASP A 1 313 ? 1.538 -25.470 19.507 1.00 54.01 313 ASP A CA 1
ATOM 1253 C C . ASP A 1 313 ? 1.255 -25.068 18.071 1.00 53.80 313 ASP A C 1
ATOM 1254 O O . ASP A 1 313 ? 1.174 -23.866 17.770 1.00 51.83 313 ASP A O 1
ATOM 1259 N N . PRO A 1 314 ? 1.094 -26.024 17.152 1.00 60.39 314 PRO A N 1
ATOM 1260 C CA . PRO A 1 314 ? 0.777 -25.658 15.761 1.00 57.91 314 PRO A CA 1
ATOM 1261 C C . PRO A 1 314 ? -0.493 -24.846 15.665 1.00 57.45 314 PRO A C 1
ATOM 1262 O O . PRO A 1 314 ? -0.704 -24.143 14.657 1.00 57.44 314 PRO A O 1
ATOM 1266 N N . THR A 1 315 ? -1.347 -24.908 16.684 1.00 58.66 315 THR A N 1
ATOM 1267 C CA . THR A 1 315 ? -2.548 -24.090 16.710 1.00 61.75 315 THR A CA 1
ATOM 1268 C C . THR A 1 315 ? -2.206 -22.610 16.686 1.00 56.74 315 THR A C 1
ATOM 1269 O O . THR A 1 315 ? -2.915 -21.817 16.057 1.00 53.66 315 THR A O 1
ATOM 1273 N N . ASP A 1 316 ? -1.123 -22.223 17.365 1.00 54.61 316 ASP A N 1
ATOM 1274 C CA . ASP A 1 316 ? -0.790 -20.820 17.586 1.00 52.89 316 ASP A CA 1
ATOM 1275 C C . ASP A 1 316 ? -1.076 -19.901 16.409 1.00 47.68 316 ASP A C 1
ATOM 1276 O O . ASP A 1 316 ? -0.991 -20.301 15.242 1.00 44.27 316 ASP A O 1
ATOM 1281 N N . ASP A 1 317 ? -1.418 -18.663 16.732 1.00 44.15 317 ASP A N 1
ATOM 1282 C CA . ASP A 1 317 ? -1.661 -17.623 15.741 1.00 44.93 317 ASP A CA 1
ATOM 1283 C C . ASP A 1 317 ? -0.394 -16.793 15.548 1.00 42.04 317 ASP A C 1
ATOM 1284 O O . ASP A 1 317 ? -0.367 -15.570 15.717 1.00 39.31 317 ASP A O 1
ATOM 1289 N N . MET A 1 318 ? 0.676 -17.511 15.214 1.00 34.94 318 MET A N 1
ATOM 1290 C CA . MET A 1 318 ? 2.011 -16.975 14.997 1.00 34.09 318 MET A CA 1
ATOM 1291 C C . MET A 1 318 ? 2.593 -17.677 13.784 1.00 27.78 318 MET A C 1
ATOM 1292 O O . MET A 1 318 ? 2.295 -18.854 13.551 1.00 29.45 318 MET A O 1
ATOM 1305 N N . PRO A 1 319 ? 3.409 -16.983 12.980 1.00 25.57 319 PRO A N 1
ATOM 1306 C CA . PRO A 1 319 ? 3.988 -17.638 11.797 1.00 24.39 319 PRO A CA 1
ATOM 1307 C C . PRO A 1 319 ? 5.050 -18.667 12.136 1.00 20.79 319 PRO A C 1
ATOM 1308 O O . PRO A 1 319 ? 5.366 -19.514 11.292 1.00 24.43 319 PRO A O 1
ATOM 1319 N N . ALA A 1 320 ? 5.619 -18.597 13.321 1.00 23.79 320 ALA A N 1
ATOM 1320 C CA . ALA A 1 320 ? 6.699 -19.468 13.760 1.00 21.65 320 ALA A CA 1
ATOM 1321 C C . ALA A 1 320 ? 6.969 -19.109 15.209 1.00 22.50 320 ALA A C 1
ATOM 1322 O O . ALA A 1 320 ? 6.401 -18.141 15.728 1.00 21.69 320 ALA A O 1
ATOM 1329 N N . PRO A 1 321 ? 7.802 -19.873 15.906 1.00 18.05 321 PRO A N 1
ATOM 1330 C CA . PRO A 1 321 ? 8.080 -19.554 17.311 1.00 18.20 321 PRO A CA 1
ATOM 1331 C C . PRO A 1 321 ? 8.698 -18.165 17.456 1.00 16.95 321 PRO A C 1
ATOM 1332 O O . PRO A 1 321 ? 9.395 -17.666 16.564 1.00 18.55 321 PRO A O 1
ATOM 1343 N N . LEU A 1 322 ? 8.443 -17.558 18.606 1.00 16.16 322 LEU A N 1
ATOM 1344 C CA . LEU A 1 322 ? 9.001 -16.256 18.916 1.00 15.10 322 LEU A CA 1
ATOM 1345 C C . LEU A 1 322 ? 10.502 -16.279 18.659 1.00 16.81 322 LEU A C 1
ATOM 1346 O O . LEU A 1 322 ? 11.193 -17.226 19.043 1.00 17.21 322 LEU A O 1
ATOM 1362 N N . GLY A 1 323 ? 10.995 -15.226 18.014 1.00 15.54 323 GLY A N 1
ATOM 1363 C CA . GLY A 1 323 ? 12.409 -15.071 17.770 1.00 17.46 323 GLY A CA 1
ATOM 1364 C C . GLY A 1 323 ? 12.952 -15.738 16.523 1.00 13.92 323 GLY A C 1
ATOM 1365 O O . GLY A 1 323 ? 14.099 -15.479 16.174 1.00 13.97 323 GLY A O 1
ATOM 1369 N N . THR A 1 324 ? 12.189 -16.600 15.852 1.00 12.94 324 THR A N 1
ATOM 1370 C CA . THR A 1 324 ? 12.660 -17.229 14.631 1.00 12.73 324 THR A CA 1
ATOM 1371 C C . THR A 1 324 ? 13.178 -16.156 13.679 1.00 12.00 324 THR A C 1
ATOM 1372 O O . THR A 1 324 ? 12.543 -15.104 13.528 1.00 12.13 324 THR A O 1
ATOM 1382 N N . PRO A 1 325 ? 14.290 -16.396 12.992 1.00 12.26 325 PRO A N 1
ATOM 1383 C CA . PRO A 1 325 ? 14.760 -15.439 11.986 1.00 12.00 325 PRO A CA 1
ATOM 1384 C C . PRO A 1 325 ? 13.712 -15.165 10.919 1.00 15.19 325 PRO A C 1
ATOM 1385 O O . PRO A 1 325 ? 12.940 -16.055 10.535 1.00 15.93 325 PRO A O 1
ATOM 1396 N N . ASP A 1 326 ? 13.713 -13.917 10.415 1.00 14.62 326 ASP A N 1
ATOM 1397 C CA . ASP A 1 326 ? 12.737 -13.468 9.419 1.00 13.90 326 ASP A CA 1
ATOM 1398 C C . ASP A 1 326 ? 13.399 -13.109 8.096 1.00 16.60 326 ASP A C 1
ATOM 1399 O O . ASP A 1 326 ? 12.877 -12.293 7.330 1.00 13.87 326 ASP A O 1
ATOM 1408 N N . PHE A 1 327 ? 14.547 -13.725 7.813 1.00 13.86 327 PHE A N 1
ATOM 1409 C CA . PHE A 1 327 ? 15.296 -13.458 6.591 1.00 13.90 327 PHE A CA 1
ATOM 1410 C C . PHE A 1 327 ? 15.861 -14.779 6.096 1.00 15.68 327 PHE A C 1
ATOM 1411 O O . PHE A 1 327 ? 15.999 -15.728 6.861 1.00 15.10 327 PHE A O 1
ATOM 1428 N N . GLN A 1 328 ? 16.218 -14.820 4.810 1.00 18.40 328 GLN A N 1
ATOM 1429 C CA . GLN A 1 328 ? 16.891 -15.967 4.208 1.00 15.93 328 GLN A CA 1
ATOM 1430 C C . GLN A 1 328 ? 18.395 -15.746 4.244 1.00 14.88 328 GLN A C 1
ATOM 1431 O O . GLN A 1 328 ? 18.895 -14.720 3.790 1.00 16.65 328 GLN A O 1
ATOM 1445 N N . ALA A 1 329 ? 19.110 -16.700 4.827 1.00 14.99 329 ALA A N 1
ATOM 1446 C CA . ALA A 1 329 ? 20.558 -16.649 4.862 1.00 14.97 329 ALA A CA 1
ATOM 1447 C C . ALA A 1 329 ? 21.031 -17.975 5.424 1.00 14.74 329 ALA A C 1
ATOM 1448 O O . ALA A 1 329 ? 20.232 -18.776 5.913 1.00 14.57 329 ALA A O 1
ATOM 1454 N N . MET A 1 330 ? 22.340 -18.198 5.334 1.00 15.47 330 MET A N 1
ATOM 1455 C CA . MET A 1 330 ? 22.978 -19.144 6.243 1.00 17.76 330 MET A CA 1
ATOM 1456 C C . MET A 1 330 ? 23.290 -18.428 7.550 1.00 14.29 330 MET A C 1
ATOM 1457 O O . MET A 1 330 ? 24.219 -17.619 7.623 1.00 13.72 330 MET A O 1
ATOM 1470 N N . LEU A 1 331 ? 22.511 -18.751 8.582 1.00 15.01 331 LEU A N 1
ATOM 1471 C CA . LEU A 1 331 ? 22.662 -18.172 9.907 1.00 14.20 331 LEU A CA 1
ATOM 1472 C C . LEU A 1 331 ? 23.777 -18.903 10.630 1.00 14.62 331 LEU A C 1
ATOM 1473 O O . LEU A 1 331 ? 23.791 -20.135 10.676 1.00 17.61 331 LEU A O 1
ATOM 1489 N N . TYR A 1 332 ? 24.728 -18.139 11.155 1.00 12.91 332 TYR A N 1
ATOM 1490 C CA . TYR A 1 332 ? 25.928 -18.677 11.774 1.00 13.39 332 TYR A CA 1
ATOM 1491 C C . TYR A 1 332 ? 25.896 -18.410 13.275 1.00 14.81 332 TYR A C 1
ATOM 1492 O O . TYR A 1 332 ? 25.613 -17.288 13.715 1.00 13.70 332 TYR A O 1
ATOM 1510 N N . GLY A 1 333 ? 26.194 -19.444 14.062 1.00 13.86 333 GLY A N 1
ATOM 1511 C CA . GLY A 1 333 ? 26.237 -19.283 15.501 1.00 13.66 333 GLY A CA 1
ATOM 1512 C C . GLY A 1 333 ? 26.852 -20.475 16.192 1.00 13.66 333 GLY A C 1
ATOM 1513 O O . GLY A 1 333 ? 27.694 -21.160 15.601 1.00 14.57 333 GLY A O 1
ATOM 1517 N N . VAL A 1 334 ? 26.429 -20.735 17.423 1.00 11.83 334 VAL A N 1
ATOM 1518 C CA . VAL A 1 334 ? 26.984 -21.810 18.231 1.00 10.92 334 VAL A CA 1
ATOM 1519 C C . VAL A 1 334 ? 25.815 -22.594 18.800 1.00 11.03 334 VAL A C 1
ATOM 1520 O O . VAL A 1 334 ? 24.915 -22.010 19.415 1.00 11.92 334 VAL A O 1
ATOM 1532 N N . ALA A 1 335 ? 25.857 -23.916 18.647 1.00 12.56 335 ALA A N 1
ATOM 1533 C CA . ALA A 1 335 ? 24.941 -24.832 19.299 1.00 13.36 335 ALA A CA 1
ATOM 1534 C C . ALA A 1 335 ? 25.587 -25.369 20.568 1.00 14.16 335 ALA A C 1
ATOM 1535 O O . ALA A 1 335 ? 26.688 -25.940 20.519 1.00 12.59 335 ALA A O 1
ATOM 1542 N N . SER A 1 336 ? 24.909 -25.179 21.697 1.00 13.05 336 SER A N 1
ATOM 1543 C CA . SER A 1 336 ? 25.412 -25.625 22.988 1.00 11.94 336 SER A CA 1
ATOM 1544 C C . SER A 1 336 ? 24.434 -26.622 23.587 1.00 16.26 336 SER A C 1
ATOM 1545 O O . SER A 1 336 ? 23.227 -26.590 23.306 1.00 14.86 336 SER A O 1
ATOM 1552 N N . GLN A 1 337 ? 24.976 -27.528 24.403 1.00 13.67 337 GLN A N 1
ATOM 1553 C CA . GLN A 1 337 ? 24.179 -28.576 25.019 1.00 19.13 337 GLN A CA 1
ATOM 1554 C C . GLN A 1 337 ? 24.445 -28.640 26.513 1.00 14.46 337 GLN A C 1
ATOM 1555 O O . GLN A 1 337 ? 25.540 -28.309 26.996 1.00 13.81 337 GLN A O 1
ATOM 1568 N N . ARG A 1 338 ? 23.413 -29.091 27.238 1.00 15.68 338 ARG A N 1
ATOM 1569 C CA . ARG A 1 338 ? 23.525 -29.367 28.669 1.00 19.07 338 ARG A CA 1
ATOM 1570 C C . ARG A 1 338 ? 22.632 -30.560 28.957 1.00 17.71 338 ARG A C 1
ATOM 1571 O O . ARG A 1 338 ? 21.419 -30.472 28.773 1.00 22.30 338 ARG A O 1
ATOM 1591 N N . SER A 1 339 ? 23.217 -31.669 29.405 1.00 24.35 339 SER A N 1
ATOM 1592 C CA . SER A 1 339 ? 22.435 -32.887 29.582 1.00 23.50 339 SER A CA 1
ATOM 1593 C C . SER A 1 339 ? 21.439 -32.740 30.729 1.00 23.56 339 SER A C 1
ATOM 1594 O O . SER A 1 339 ? 21.721 -32.084 31.736 1.00 24.99 339 SER A O 1
ATOM 1601 N N . SER A 1 340 ? 20.246 -33.334 30.546 1.00 19.94 340 SER A N 1
ATOM 1602 C CA . SER A 1 340 ? 19.197 -33.229 31.570 1.00 18.22 340 SER A CA 1
ATOM 1603 C C . SER A 1 340 ? 19.573 -33.989 32.831 1.00 24.18 340 SER A C 1
ATOM 1604 O O . SER A 1 340 ? 19.241 -33.559 33.939 1.00 21.44 340 SER A O 1
ATOM 1607 N N . ARG A 1 341 ? 20.227 -35.138 32.678 1.00 23.38 341 ARG A N 1
ATOM 1608 C CA . ARG A 1 341 ? 20.574 -35.967 33.832 1.00 22.46 341 ARG A CA 1
ATOM 1609 C C . ARG A 1 341 ? 21.553 -35.259 34.769 1.00 26.69 341 ARG A C 1
ATOM 1610 O O . ARG A 1 341 ? 21.371 -35.267 35.992 1.00 22.38 341 ARG A O 1
ATOM 1618 N N . ASP A 1 342 ? 22.601 -34.639 34.224 1.00 24.51 342 ASP A N 1
ATOM 1619 C CA . ASP A 1 342 ? 23.598 -34.060 35.110 1.00 23.83 342 ASP A CA 1
ATOM 1620 C C . ASP A 1 342 ? 24.366 -32.864 34.531 1.00 23.82 342 ASP A C 1
ATOM 1621 O O . ASP A 1 342 ? 25.482 -32.568 34.997 1.00 22.92 342 ASP A O 1
ATOM 1626 N N . ASN A 1 343 ? 23.824 -32.151 33.539 1.00 24.00 343 ASN A N 1
ATOM 1627 C CA . ASN A 1 343 ? 24.414 -30.881 33.126 1.00 30.35 343 ASN A CA 1
ATOM 1628 C C . ASN A 1 343 ? 25.778 -31.052 32.452 1.00 23.70 343 ASN A C 1
ATOM 1629 O O . ASN A 1 343 ? 26.668 -30.196 32.585 1.00 24.16 343 ASN A O 1
ATOM 1634 N N . ALA A 1 344 ? 25.983 -32.148 31.742 1.00 27.37 344 ALA A N 1
ATOM 1635 C CA . ALA A 1 344 ? 27.187 -32.264 30.939 1.00 22.63 344 ALA A CA 1
ATOM 1636 C C . ALA A 1 344 ? 27.053 -31.307 29.761 1.00 19.49 344 ALA A C 1
ATOM 1637 O O . ALA A 1 344 ? 26.023 -31.324 29.070 1.00 19.56 344 ALA A O 1
ATOM 1644 N N . THR A 1 345 ? 28.116 -30.533 29.491 1.00 21.59 345 THR A N 1
ATOM 1645 C CA . THR A 1 345 ? 28.060 -29.496 28.474 1.00 16.04 345 THR A CA 1
ATOM 1646 C C . THR A 1 345 ? 29.132 -29.598 27.397 1.00 17.74 345 THR A C 1
ATOM 1647 O O . THR A 1 345 ? 30.224 -30.146 27.579 1.00 17.62 345 THR A O 1
ATOM 1658 N N . ARG A 1 346 ? 28.793 -29.004 26.267 1.00 12.41 346 ARG A N 1
ATOM 1659 C CA . ARG A 1 346 ? 29.682 -28.865 25.126 1.00 12.98 346 ARG A CA 1
ATOM 1660 C C . ARG A 1 346 ? 29.046 -27.824 24.215 1.00 13.53 346 ARG A C 1
ATOM 1661 O O . ARG A 1 346 ? 27.841 -27.563 24.308 1.00 13.46 346 ARG A O 1
ATOM 1681 N N . ALA A 1 347 ? 29.852 -27.245 23.315 1.00 12.12 347 ALA A N 1
ATOM 1682 C CA . ALA A 1 347 ? 29.320 -26.274 22.370 1.00 13.20 347 ALA A CA 1
ATOM 1683 C C . ALA A 1 347 ? 30.242 -26.207 21.174 1.00 14.61 347 ALA A C 1
ATOM 1684 O O . ALA A 1 347 ? 31.451 -26.184 21.362 1.00 14.15 347 ALA A O 1
ATOM 1691 N N . HIS A 1 348 ? 29.661 -26.087 19.971 1.00 12.08 348 HIS A N 1
ATOM 1692 C CA . HIS A 1 348 ? 30.443 -25.962 18.747 1.00 14.53 348 HIS A CA 1
ATOM 1693 C C . HIS A 1 348 ? 29.683 -25.130 17.715 1.00 12.71 348 HIS A C 1
ATOM 1694 O O . HIS A 1 348 ? 28.468 -24.937 17.805 1.00 13.71 348 HIS A O 1
ATOM 1708 N N . ASP A 1 349 ? 30.399 -24.726 16.670 1.00 14.47 349 ASP A N 1
ATOM 1709 C CA . ASP A 1 349 ? 29.772 -23.928 15.622 1.00 15.83 349 ASP A CA 1
ATOM 1710 C C . ASP A 1 349 ? 28.636 -24.666 14.943 1.00 16.40 349 ASP A C 1
ATOM 1711 O O . ASP A 1 349 ? 28.664 -25.886 14.783 1.00 16.46 349 ASP A O 1
ATOM 1720 N N . ALA A 1 350 ? 27.617 -23.905 14.571 1.00 14.76 350 ALA A N 1
ATOM 1721 C CA . ALA A 1 350 ? 26.400 -24.424 13.979 1.00 13.85 350 ALA A CA 1
ATOM 1722 C C . ALA A 1 350 ? 25.947 -23.400 12.956 1.00 16.79 350 ALA A C 1
ATOM 1723 O O . ALA A 1 350 ? 26.100 -22.188 13.171 1.00 14.20 350 ALA A O 1
ATOM 1730 N N . GLN A 1 351 ? 25.472 -23.895 11.820 1.00 14.63 351 GLN A N 1
ATOM 1731 C CA . GLN A 1 351 ? 24.955 -23.055 10.754 1.00 14.59 351 GLN A CA 1
ATOM 1732 C C . GLN A 1 351 ? 23.616 -23.600 10.290 1.00 18.17 351 GLN A C 1
ATOM 1733 O O . GLN A 1 351 ? 23.471 -24.802 10.050 1.00 17.60 351 GLN A O 1
ATOM 1747 N N . ILE A 1 352 ? 22.635 -22.713 10.156 1.00 14.52 352 ILE A N 1
ATOM 1748 C CA . ILE A 1 352 ? 21.273 -23.080 9.828 1.00 15.11 352 ILE A CA 1
ATOM 1749 C C . ILE A 1 352 ? 20.876 -22.343 8.561 1.00 16.39 352 ILE A C 1
ATOM 1750 O O . ILE A 1 352 ? 20.949 -21.112 8.510 1.00 16.21 352 ILE A O 1
ATOM 1765 N N . ASP A 1 353 ? 20.466 -23.087 7.536 1.00 20.50 353 ASP A N 1
ATOM 1766 C CA . ASP A 1 353 ? 20.090 -22.483 6.261 1.00 18.08 353 ASP A CA 1
ATOM 1767 C C . ASP A 1 353 ? 18.609 -22.159 6.286 1.00 19.54 353 ASP A C 1
ATOM 1768 O O . ASP A 1 353 ? 17.763 -23.043 6.133 1.00 18.76 353 ASP A O 1
ATOM 1776 N N . THR A 1 354 ? 18.281 -20.882 6.498 1.00 18.74 354 THR A N 1
ATOM 1777 C CA . THR A 1 354 ? 16.883 -20.529 6.637 1.00 18.09 354 THR A CA 1
ATOM 1778 C C . THR A 1 354 ? 16.164 -20.476 5.287 1.00 19.74 354 THR A C 1
ATOM 1779 O O . THR A 1 354 ? 14.958 -20.228 5.263 1.00 21.42 354 THR A O 1
ATOM 1790 N N . ALA A 1 355 ? 16.893 -20.697 4.192 1.00 17.83 355 ALA A N 1
ATOM 1791 C CA . ALA A 1 355 ? 16.315 -20.856 2.863 1.00 23.23 355 ALA A CA 1
ATOM 1792 C C . ALA A 1 355 ? 16.189 -22.327 2.463 1.00 29.34 355 ALA A C 1
ATOM 1793 O O . ALA A 1 355 ? 15.693 -22.619 1.372 1.00 28.59 355 ALA A O 1
ATOM 1800 N N . GLY A 1 356 ? 16.629 -23.257 3.316 1.00 25.79 356 GLY A N 1
ATOM 1801 C CA . GLY A 1 356 ? 16.645 -24.663 2.936 1.00 25.25 356 GLY A CA 1
ATOM 1802 C C . GLY A 1 356 ? 15.265 -25.297 2.975 1.00 27.70 356 GLY A C 1
ATOM 1803 O O . GLY A 1 356 ? 14.420 -24.947 3.784 1.00 23.38 356 GLY A O 1
ATOM 1804 N N . ASP A 1 357 ? 15.046 -26.269 2.075 1.00 26.63 357 ASP A N 1
ATOM 1805 C CA . ASP A 1 357 ? 13.744 -26.930 1.986 1.00 34.21 357 ASP A CA 1
ATOM 1806 C C . ASP A 1 357 ? 13.271 -27.452 3.333 1.00 28.90 357 ASP A C 1
ATOM 1807 O O . ASP A 1 357 ? 12.078 -27.405 3.639 1.00 34.99 357 ASP A O 1
ATOM 1812 N N . THR A 1 358 ? 14.191 -27.973 4.147 1.00 31.79 358 THR A N 1
ATOM 1813 C CA . THR A 1 358 ? 13.821 -28.634 5.390 1.00 26.09 358 THR A CA 1
ATOM 1814 C C . THR A 1 358 ? 13.660 -27.674 6.569 1.00 26.39 358 THR A C 1
ATOM 1815 O O . THR A 1 358 ? 13.255 -28.114 7.653 1.00 26.36 358 THR A O 1
ATOM 1826 N N . PHE A 1 359 ? 13.960 -26.387 6.388 1.00 25.26 359 PHE A N 1
ATOM 1827 C CA . PHE A 1 359 ? 13.774 -25.403 7.450 1.00 22.70 359 PHE A CA 1
ATOM 1828 C C . PHE A 1 359 ? 12.285 -25.212 7.673 1.00 24.24 359 PHE A C 1
ATOM 1829 O O . PHE A 1 359 ? 11.604 -24.622 6.826 1.00 27.46 359 PHE A O 1
ATOM 1846 N N . ALA A 1 360 ? 11.782 -25.696 8.809 1.00 22.19 360 ALA A N 1
ATOM 1847 C CA . ALA A 1 360 ? 10.349 -25.691 9.103 1.00 24.59 360 ALA A CA 1
ATOM 1848 C C . ALA A 1 360 ? 10.136 -25.387 10.579 1.00 25.50 360 ALA A C 1
ATOM 1849 O O . ALA A 1 360 ? 9.545 -26.173 11.323 1.00 24.88 360 ALA A O 1
ATOM 1856 N N . PRO A 1 361 ? 10.601 -24.220 11.039 1.00 23.18 361 PRO A N 1
ATOM 1857 C CA . PRO A 1 361 ? 10.452 -23.892 12.466 1.00 19.30 361 PRO A CA 1
ATOM 1858 C C . PRO A 1 361 ? 9.012 -23.879 12.952 1.00 21.82 361 PRO A C 1
ATOM 1859 O O . PRO A 1 361 ? 8.765 -24.110 14.140 1.00 24.40 361 PRO A O 1
ATOM 1870 N N . LYS A 1 362 ? 8.050 -23.596 12.060 1.00 25.13 362 LYS A N 1
ATOM 1871 C CA . LYS A 1 362 ? 6.648 -23.570 12.473 1.00 27.12 362 LYS A CA 1
ATOM 1872 C C . LYS A 1 362 ? 6.245 -24.896 13.116 1.00 22.43 362 LYS A C 1
ATOM 1873 O O . LYS A 1 362 ? 5.508 -24.919 14.111 1.00 25.37 362 LYS A O 1
ATOM 1892 N N . ILE A 1 363 ? 6.725 -26.007 12.553 1.00 27.81 363 ILE A N 1
ATOM 1893 C CA . ILE A 1 363 ? 6.451 -27.343 13.074 1.00 27.07 363 ILE A CA 1
ATOM 1894 C C . ILE A 1 363 ? 7.626 -27.887 13.876 1.00 36.26 363 ILE A C 1
ATOM 1895 O O . ILE A 1 363 ? 7.663 -29.083 14.189 1.00 32.97 363 ILE A O 1
ATOM 1911 N N . GLY A 1 364 ? 8.596 -27.033 14.205 1.00 26.99 364 GLY A N 1
ATOM 1912 C CA . GLY A 1 364 ? 9.642 -27.391 15.139 1.00 28.92 364 GLY A CA 1
ATOM 1913 C C . GLY A 1 364 ? 10.768 -28.206 14.559 1.00 27.09 364 GLY A C 1
ATOM 1914 O O . GLY A 1 364 ? 11.482 -28.871 15.316 1.00 28.76 364 GLY A O 1
ATOM 1918 N N . GLN A 1 365 ? 10.966 -28.167 13.252 1.00 24.49 365 GLN A N 1
ATOM 1919 C CA . GLN A 1 365 ? 11.945 -29.009 12.576 1.00 24.00 365 GLN A CA 1
ATOM 1920 C C . GLN A 1 365 ? 12.995 -28.114 11.936 1.00 26.20 365 GLN A C 1
ATOM 1921 O O . GLN A 1 365 ? 12.731 -27.452 10.926 1.00 23.55 365 GLN A O 1
ATOM 1933 N N . VAL A 1 366 ? 14.195 -28.123 12.513 1.00 25.23 366 VAL A N 1
ATOM 1934 C CA . VAL A 1 366 ? 15.305 -27.290 12.075 1.00 22.57 366 VAL A CA 1
ATOM 1935 C C . VAL A 1 366 ? 16.558 -28.150 12.152 1.00 19.56 366 VAL A C 1
ATOM 1936 O O . VAL A 1 366 ? 16.811 -28.784 13.180 1.00 23.82 366 VAL A O 1
ATOM 1948 N N . ARG A 1 367 ? 17.322 -28.183 11.071 1.00 20.82 367 ARG A N 1
ATOM 1949 C CA . ARG A 1 367 ? 18.604 -28.866 11.027 1.00 21.43 367 ARG A CA 1
ATOM 1950 C C . ARG A 1 367 ? 19.736 -27.849 10.991 1.00 23.30 367 ARG A C 1
ATOM 1951 O O . ARG A 1 367 ? 19.600 -26.765 10.418 1.00 21.66 367 ARG A O 1
ATOM 1972 N N . PHE A 1 368 ? 20.875 -28.214 11.591 1.00 17.36 368 PHE A N 1
ATOM 1973 C CA . PHE A 1 368 ? 22.060 -27.378 11.540 1.00 18.50 368 PHE A CA 1
ATOM 1974 C C . PHE A 1 368 ? 23.252 -28.199 11.069 1.00 22.20 368 PHE A C 1
ATOM 1975 O O . PHE A 1 368 ? 23.304 -29.424 11.246 1.00 21.61 368 PHE A O 1
ATOM 1992 N N . LYS A 1 369 ? 24.185 -27.530 10.412 1.00 20.46 369 LYS A N 1
ATOM 1993 C CA . LYS A 1 369 ? 25.431 -28.166 10.044 1.00 19.12 369 LYS A CA 1
ATOM 1994 C C . LYS A 1 369 ? 26.547 -27.736 10.982 1.00 21.74 369 LYS A C 1
ATOM 1995 O O . LYS A 1 369 ? 26.613 -26.579 11.419 1.00 18.09 369 LYS A O 1
ATOM 2014 N N . SER A 1 370 ? 27.436 -28.682 11.282 1.00 20.04 370 SER A N 1
ATOM 2015 C CA . SER A 1 370 ? 28.610 -28.410 12.075 1.00 17.82 370 SER A CA 1
ATOM 2016 C C . SER A 1 370 ? 29.725 -29.340 11.631 1.00 22.03 370 SER A C 1
ATOM 2017 O O . SER A 1 370 ? 29.488 -30.487 11.243 1.00 23.56 370 SER A O 1
ATOM 2025 N N . SER A 1 371 ? 30.938 -28.846 11.743 1.00 19.72 371 SER A N 1
ATOM 2026 C CA . SER A 1 371 ? 32.102 -29.667 11.465 1.00 22.48 371 SER A CA 1
ATOM 2027 C C . SER A 1 371 ? 32.448 -30.570 12.636 1.00 25.46 371 SER A C 1
ATOM 2028 O O . SER A 1 371 ? 33.332 -31.432 12.502 1.00 25.69 371 SER A O 1
ATOM 2031 N N . SER A 1 372 ? 31.788 -30.385 13.779 1.00 18.45 372 SER A N 1
ATOM 2032 C CA . SER A 1 372 ? 32.069 -31.204 14.942 1.00 16.90 372 SER A CA 1
ATOM 2033 C C . SER A 1 372 ? 31.152 -32.419 14.997 1.00 18.78 372 SER A C 1
ATOM 2034 O O . SER A 1 372 ? 29.974 -32.368 14.614 1.00 18.84 372 SER A O 1
ATOM 2037 N N . ASP A 1 373 ? 31.709 -33.529 15.497 1.00 18.88 373 ASP A N 1
ATOM 2038 C CA . ASP A 1 373 ? 30.939 -34.715 15.833 1.00 19.94 373 ASP A CA 1
ATOM 2039 C C . ASP A 1 373 ? 30.649 -34.790 17.327 1.00 22.01 373 ASP A C 1
ATOM 2040 O O . ASP A 1 373 ? 30.029 -35.757 17.797 1.00 21.95 373 ASP A O 1
ATOM 2049 N N . ASP A 1 374 ? 31.058 -33.775 18.081 1.00 17.43 374 ASP A N 1
ATOM 2050 C CA . ASP A 1 374 ? 30.939 -33.788 19.535 1.00 15.26 374 ASP A CA 1
ATOM 2051 C C . ASP A 1 374 ? 29.611 -33.170 19.985 1.00 18.14 374 ASP A C 1
ATOM 2052 O O . ASP A 1 374 ? 29.552 -32.168 20.705 1.00 16.56 374 ASP A O 1
ATOM 2060 N N . PHE A 1 375 ? 28.534 -33.803 19.533 1.00 18.45 375 PHE A N 1
ATOM 2061 C CA . PHE A 1 375 ? 27.190 -33.518 19.989 1.00 17.02 375 PHE A CA 1
ATOM 2062 C C . PHE A 1 375 ? 26.550 -34.850 20.355 1.00 20.19 375 PHE A C 1
ATOM 2063 O O . PHE A 1 375 ? 26.828 -35.879 19.727 1.00 21.36 375 PHE A O 1
ATOM 2079 N N . ASP A 1 376 ? 25.664 -34.811 21.334 1.00 19.60 376 ASP A N 1
ATOM 2080 C CA . ASP A 1 376 ? 25.043 -36.014 21.881 1.00 24.51 376 ASP A CA 1
ATOM 2081 C C . ASP A 1 376 ? 23.541 -35.975 21.640 1.00 28.02 376 ASP A C 1
ATOM 2082 O O . ASP A 1 376 ? 22.912 -34.913 21.688 1.00 26.65 376 ASP A O 1
ATOM 2090 N N . LEU A 1 377 ? 22.986 -37.141 21.336 1.00 20.38 377 LEU A N 1
ATOM 2091 C CA . LEU A 1 377 ? 21.567 -37.220 21.023 1.00 28.27 377 LEU A CA 1
ATOM 2092 C C . LEU A 1 377 ? 20.713 -36.964 22.258 1.00 24.88 377 LEU A C 1
ATOM 2093 O O . LEU A 1 377 ? 21.113 -37.225 23.401 1.00 23.40 377 LEU A O 1
ATOM 2108 N N . HIS A 1 378 ? 19.541 -36.378 22.014 1.00 21.48 378 HIS A N 1
ATOM 2109 C CA . HIS A 1 378 ? 18.488 -36.247 23.023 1.00 23.46 378 HIS A CA 1
ATOM 2110 C C . HIS A 1 378 ? 18.875 -35.362 24.193 1.00 27.66 378 HIS A C 1
ATOM 2111 O O . HIS A 1 378 ? 18.366 -35.538 25.301 1.00 37.98 378 HIS A O 1
ATOM 2125 N N . ASP A 1 379 ? 19.778 -34.408 23.971 1.00 24.90 379 ASP A N 1
ATOM 2126 C CA . ASP A 1 379 ? 20.114 -33.443 24.996 1.00 19.58 379 ASP A CA 1
ATOM 2127 C C . ASP A 1 379 ? 19.532 -32.075 24.647 1.00 19.10 379 ASP A C 1
ATOM 2128 O O . ASP A 1 379 ? 19.477 -31.708 23.458 1.00 20.40 379 ASP A O 1
ATOM 2136 N N . PRO A 1 380 ? 19.097 -31.323 25.646 1.00 19.00 380 PRO A N 1
ATOM 2137 C CA . PRO A 1 380 ? 18.684 -29.940 25.400 1.00 16.50 380 PRO A CA 1
ATOM 2138 C C . PRO A 1 380 ? 19.792 -29.185 24.703 1.00 18.00 380 PRO A C 1
ATOM 2139 O O . PRO A 1 380 ? 20.939 -29.166 25.171 1.00 20.00 380 PRO A O 1
ATOM 2150 N N . THR A 1 381 ? 19.431 -28.515 23.610 1.00 18.57 381 THR A N 1
ATOM 2151 C CA . THR A 1 381 ? 20.378 -27.840 22.734 1.00 15.44 381 THR A CA 1
ATOM 2152 C C . THR A 1 381 ? 19.887 -26.425 22.484 1.00 18.74 381 THR A C 1
ATOM 2153 O O . THR A 1 381 ? 18.694 -26.210 22.239 1.00 19.96 381 THR A O 1
ATOM 2163 N N . LYS A 1 382 ? 20.799 -25.462 22.550 1.00 14.98 382 LYS A N 1
ATOM 2164 C CA . LYS A 1 382 ? 20.472 -24.058 22.322 1.00 14.75 382 LYS A CA 1
ATOM 2165 C C . LYS A 1 382 ? 21.313 -23.563 21.159 1.00 14.68 382 LYS A C 1
ATOM 2166 O O . LYS A 1 382 ? 22.507 -23.876 21.073 1.00 15.89 382 LYS A O 1
ATOM 2184 N N . PHE A 1 383 ? 20.698 -22.792 20.273 1.00 13.47 383 PHE A N 1
ATOM 2185 C CA . PHE A 1 383 ? 21.414 -22.120 19.195 1.00 12.22 383 PHE A CA 1
ATOM 2186 C C . PHE A 1 383 ? 21.487 -20.641 19.530 1.00 12.70 383 PHE A C 1
ATOM 2187 O O . PHE A 1 383 ? 20.445 -19.988 19.662 1.00 13.63 383 PHE A O 1
ATOM 2203 N N . THR A 1 384 ? 22.703 -20.123 19.681 1.00 12.33 384 THR A N 1
ATOM 2204 C CA . THR A 1 384 ? 22.943 -18.715 19.937 1.00 9.83 384 THR A CA 1
ATOM 2205 C C . THR A 1 384 ? 23.470 -18.125 18.644 1.00 14.24 384 THR A C 1
ATOM 2206 O O . THR A 1 384 ? 24.522 -18.569 18.166 1.00 11.45 384 THR A O 1
ATOM 2217 N N . PRO A 1 385 ? 22.811 -17.131 18.063 1.00 9.53 385 PRO A N 1
ATOM 2218 C CA . PRO A 1 385 ? 23.276 -16.575 16.795 1.00 12.12 385 PRO A CA 1
ATOM 2219 C C . PRO A 1 385 ? 24.460 -15.653 16.984 1.00 12.00 385 PRO A C 1
ATOM 2220 O O . PRO A 1 385 ? 24.577 -14.939 17.980 1.00 11.78 385 PRO A O 1
ATOM 2231 N N . ILE A 1 386 ? 25.312 -15.610 15.945 1.00 12.76 386 ILE A N 1
ATOM 2232 C CA . ILE A 1 386 ? 26.423 -14.677 15.865 1.00 14.15 386 ILE A CA 1
ATOM 2233 C C . ILE A 1 386 ? 26.291 -13.746 14.664 1.00 11.04 386 ILE A C 1
ATOM 2234 O O . ILE A 1 386 ? 26.600 -12.549 14.751 1.00 12.69 386 ILE A O 1
ATOM 2249 N N . GLY A 1 387 ? 25.871 -14.283 13.528 1.00 12.31 387 GLY A N 1
ATOM 2250 C CA . GLY A 1 387 ? 25.786 -13.523 12.300 1.00 12.95 387 GLY A CA 1
ATOM 2251 C C . GLY A 1 387 ? 25.372 -14.404 11.156 1.00 14.06 387 GLY A C 1
ATOM 2252 O O . GLY A 1 387 ? 24.599 -15.338 11.345 1.00 13.34 387 GLY A O 1
ATOM 2256 N N . VAL A 1 388 ? 25.853 -14.100 9.946 1.00 12.13 388 VAL A N 1
ATOM 2257 C CA . VAL A 1 388 ? 25.533 -14.924 8.791 1.00 13.22 388 VAL A CA 1
ATOM 2258 C C . VAL A 1 388 ? 26.838 -15.467 8.208 1.00 13.15 388 VAL A C 1
ATOM 2259 O O . VAL A 1 388 ? 27.921 -15.230 8.756 1.00 15.07 388 VAL A O 1
ATOM 2271 N N . ASN A 1 389 ? 26.731 -16.233 7.131 1.00 14.20 389 ASN A N 1
ATOM 2272 C CA . ASN A 1 389 ? 27.882 -16.701 6.351 1.00 16.64 389 ASN A CA 1
ATOM 2273 C C . ASN A 1 389 ? 27.456 -16.694 4.888 1.00 11.83 389 ASN A C 1
ATOM 2274 O O . ASN A 1 389 ? 26.561 -17.450 4.509 1.00 15.67 389 ASN A O 1
ATOM 2281 N N . VAL A 1 390 ? 28.031 -15.781 4.104 1.00 17.41 390 VAL A N 1
ATOM 2282 C CA . VAL A 1 390 ? 27.556 -15.492 2.760 1.00 18.23 390 VAL A CA 1
ATOM 2283 C C . VAL A 1 390 ? 28.501 -16.148 1.758 1.00 17.14 390 VAL A C 1
ATOM 2284 O O . VAL A 1 390 ? 29.723 -16.036 1.895 1.00 20.66 390 VAL A O 1
ATOM 2288 N N . ASP A 1 391 ? 27.915 -16.882 0.816 1.00 18.51 391 ASP A N 1
ATOM 2289 C CA . ASP A 1 391 ? 28.626 -17.375 -0.365 1.00 23.74 391 ASP A CA 1
ATOM 2290 C C . ASP A 1 391 ? 27.644 -17.384 -1.538 1.00 25.09 391 ASP A C 1
ATOM 2291 O O . ASP A 1 391 ? 26.472 -17.022 -1.392 1.00 23.96 391 ASP A O 1
ATOM 2296 N N . ASP A 1 392 ? 28.124 -17.817 -2.714 1.00 34.41 392 ASP A N 1
ATOM 2297 C CA . ASP A 1 392 ? 27.278 -17.736 -3.907 1.00 25.65 392 ASP A CA 1
ATOM 2298 C C . ASP A 1 392 ? 25.978 -18.509 -3.736 1.00 29.27 392 ASP A C 1
ATOM 2299 O O . ASP A 1 392 ? 24.916 -18.057 -4.182 1.00 34.97 392 ASP A O 1
ATOM 2304 N N . GLN A 1 393 ? 26.031 -19.675 -3.094 1.00 23.71 393 GLN A N 1
ATOM 2305 C CA . GLN A 1 393 ? 24.833 -20.484 -2.932 1.00 26.60 393 GLN A CA 1
ATOM 2306 C C . GLN A 1 393 ? 23.940 -19.999 -1.800 1.00 23.22 393 GLN A C 1
ATOM 2307 O O . GLN A 1 393 ? 22.808 -20.478 -1.685 1.00 27.06 393 GLN A O 1
ATOM 2313 N N . HIS A 1 394 ? 24.420 -19.052 -0.984 1.00 24.56 394 HIS A N 1
ATOM 2314 C CA . HIS A 1 394 ? 23.750 -18.668 0.262 1.00 27.02 394 HIS A CA 1
ATOM 2315 C C . HIS A 1 394 ? 23.853 -17.170 0.457 1.00 23.37 394 HIS A C 1
ATOM 2316 O O . HIS A 1 394 ? 24.649 -16.682 1.264 1.00 22.02 394 HIS A O 1
ATOM 2323 N N . PRO A 1 395 ? 23.057 -16.401 -0.271 1.00 24.22 395 PRO A N 1
ATOM 2324 C CA . PRO A 1 395 ? 23.072 -14.953 -0.079 1.00 20.42 395 PRO A CA 1
ATOM 2325 C C . PRO A 1 395 ? 22.351 -14.602 1.214 1.00 16.63 395 PRO A C 1
ATOM 2326 O O . PRO A 1 395 ? 21.600 -15.404 1.766 1.00 21.10 395 PRO A O 1
ATOM 2330 N N . PHE A 1 396 ? 22.638 -13.408 1.714 1.00 18.95 396 PHE A N 1
ATOM 2331 C CA . PHE A 1 396 ? 21.898 -12.816 2.843 1.00 14.86 396 PHE A CA 1
ATOM 2332 C C . PHE A 1 396 ? 20.838 -11.901 2.235 1.00 13.69 396 PHE A C 1
ATOM 2333 O O . PHE A 1 396 ? 21.171 -10.833 1.708 1.00 18.41 396 PHE A O 1
ATOM 2350 N N . ARG A 1 397 ? 19.580 -12.311 2.314 1.00 15.07 397 ARG A N 1
ATOM 2351 C CA . ARG A 1 397 ? 18.453 -11.583 1.717 1.00 14.68 397 ARG A CA 1
ATOM 2352 C C . ARG A 1 397 ? 17.542 -11.154 2.870 1.00 12.74 397 ARG A C 1
ATOM 2353 O O . ARG A 1 397 ? 16.664 -11.918 3.270 1.00 14.84 397 ARG A O 1
ATOM 2374 N N . GLN A 1 398 ? 17.725 -9.911 3.338 1.00 13.73 398 GLN A N 1
ATOM 2375 C CA . GLN A 1 398 ? 17.073 -9.456 4.562 1.00 14.50 398 GLN A CA 1
ATOM 2376 C C . GLN A 1 398 ? 15.578 -9.264 4.419 1.00 16.42 398 GLN A C 1
ATOM 2377 O O . GLN A 1 398 ? 14.894 -9.267 5.442 1.00 13.60 398 GLN A O 1
ATOM 2391 N N . TRP A 1 399 ? 15.061 -9.068 3.199 1.00 15.02 399 TRP A N 1
ATOM 2392 C CA . TRP A 1 399 ? 13.642 -8.875 2.953 1.00 13.44 399 TRP A CA 1
ATOM 2393 C C . TRP A 1 399 ? 12.940 -10.121 2.433 1.00 14.57 399 TRP A C 1
ATOM 2394 O O . TRP A 1 399 ? 11.736 -10.064 2.175 1.00 17.23 399 TRP A O 1
ATOM 2415 N N . SER A 1 400 ? 13.655 -11.245 2.269 1.00 16.63 400 SER A N 1
ATOM 2416 C CA . SER A 1 400 ? 13.005 -12.467 1.814 1.00 16.20 400 SER A CA 1
ATOM 2417 C C . SER A 1 400 ? 12.652 -13.343 3.011 1.00 14.20 400 SER A C 1
ATOM 2418 O O . SER A 1 400 ? 13.548 -13.838 3.703 1.00 16.76 400 SER A O 1
ATOM 2425 N N . LEU A 1 401 ? 11.360 -13.557 3.243 1.00 17.96 401 LEU A N 1
ATOM 2426 C CA . LEU A 1 401 ? 10.961 -14.334 4.416 1.00 15.59 401 LEU A CA 1
ATOM 2427 C C . LEU A 1 401 ? 11.271 -15.820 4.238 1.00 18.96 401 LEU A C 1
ATOM 2428 O O . LEU A 1 401 ? 11.130 -16.361 3.130 1.00 19.99 401 LEU A O 1
ATOM 2443 N N . PRO A 1 402 ? 11.663 -16.519 5.298 1.00 19.52 402 PRO A N 1
ATOM 2444 C CA . PRO A 1 402 ? 11.717 -17.983 5.219 1.00 21.18 402 PRO A CA 1
ATOM 2445 C C . PRO A 1 402 ? 10.335 -18.549 4.943 1.00 22.58 402 PRO A C 1
ATOM 2446 O O . PRO A 1 402 ? 9.315 -17.912 5.203 1.00 23.07 402 PRO A O 1
ATOM 2457 N N . ASN A 1 403 ? 10.305 -19.775 4.420 1.00 25.13 403 ASN A N 1
ATOM 2458 C CA . ASN A 1 403 ? 9.065 -20.559 4.407 1.00 26.49 403 ASN A CA 1
ATOM 2459 C C . ASN A 1 403 ? 8.996 -21.293 5.747 1.00 29.35 403 ASN A C 1
ATOM 2460 O O . ASN A 1 403 ? 9.558 -22.376 5.923 1.00 28.26 403 ASN A O 1
ATOM 2470 N N . TYR A 1 404 ? 8.307 -20.679 6.714 1.00 25.04 404 TYR A N 1
ATOM 2471 C CA . TYR A 1 404 ? 8.358 -21.138 8.094 1.00 23.89 404 TYR A CA 1
ATOM 2472 C C . TYR A 1 404 ? 7.841 -22.560 8.272 1.00 28.02 404 TYR A C 1
ATOM 2473 O O . TYR A 1 404 ? 8.160 -23.205 9.281 1.00 26.05 404 TYR A O 1
ATOM 2491 N N . GLY A 1 405 ? 7.021 -23.056 7.353 1.00 28.26 405 GLY A N 1
ATOM 2492 C CA . GLY A 1 405 ? 6.413 -24.357 7.528 1.00 30.27 405 GLY A CA 1
ATOM 2493 C C . GLY A 1 405 ? 7.120 -25.474 6.817 1.00 30.44 405 GLY A C 1
ATOM 2494 O O . GLY A 1 405 ? 6.712 -26.639 6.957 1.00 30.51 405 GLY A O 1
ATOM 2495 N N . GLY A 1 406 ? 8.158 -25.165 6.052 1.00 24.50 406 GLY A N 1
ATOM 2496 C CA . GLY A 1 406 ? 8.965 -26.110 5.321 1.00 35.33 406 GLY A CA 1
ATOM 2497 C C . GLY A 1 406 ? 8.572 -26.204 3.856 1.00 39.68 406 GLY A C 1
ATOM 2498 O O . GLY A 1 406 ? 7.460 -25.857 3.448 1.00 40.94 406 GLY A O 1
ATOM 2499 N N . HIS A 1 407 ? 9.529 -26.673 3.053 1.00 41.19 407 HIS A N 1
ATOM 2500 C CA . HIS A 1 407 ? 9.327 -27.077 1.665 1.00 48.52 407 HIS A CA 1
ATOM 2501 C C . HIS A 1 407 ? 8.276 -26.239 0.948 1.00 51.23 407 HIS A C 1
ATOM 2502 O O . HIS A 1 407 ? 7.203 -26.749 0.607 1.00 51.17 407 HIS A O 1
ATOM 2509 N N . LEU A 1 408 ? 8.567 -24.964 0.723 1.00 49.97 408 LEU A N 1
ATOM 2510 C CA . LEU A 1 408 ? 7.680 -24.056 -0.005 1.00 47.87 408 LEU A CA 1
ATOM 2511 C C . LEU A 1 408 ? 6.214 -24.254 0.392 1.00 50.29 408 LEU A C 1
ATOM 2512 O O . LEU A 1 408 ? 5.357 -24.610 -0.417 1.00 53.69 408 LEU A O 1
ATOM 2514 N N . ALA A 1 409 ? 5.938 -24.020 1.674 1.00 46.74 409 ALA A N 1
ATOM 2515 C CA . ALA A 1 409 ? 4.573 -24.111 2.181 1.00 45.09 409 ALA A CA 1
ATOM 2516 C C . ALA A 1 409 ? 3.912 -22.738 2.199 1.00 51.90 409 ALA A C 1
ATOM 2517 O O . ALA A 1 409 ? 4.253 -21.865 1.389 1.00 50.11 409 ALA A O 1
ATOM 2519 N N . LEU A 1 410 ? 2.966 -22.537 3.116 1.00 48.90 410 LEU A N 1
ATOM 2520 C CA . LEU A 1 410 ? 2.157 -21.323 3.169 1.00 43.95 410 LEU A CA 1
ATOM 2521 C C . LEU A 1 410 ? 2.378 -20.629 4.504 1.00 41.59 410 LEU A C 1
ATOM 2522 O O . LEU A 1 410 ? 1.935 -21.122 5.549 1.00 37.12 410 LEU A O 1
ATOM 2527 N N . ASN A 1 411 ? 3.034 -19.477 4.462 1.00 37.22 411 ASN A N 1
ATOM 2528 C CA . ASN A 1 411 ? 3.199 -18.652 5.652 1.00 36.14 411 ASN A CA 1
ATOM 2529 C C . ASN A 1 411 ? 1.849 -18.071 6.059 1.00 34.86 411 ASN A C 1
ATOM 2530 O O . ASN A 1 411 ? 1.054 -17.665 5.216 1.00 36.30 411 ASN A O 1
ATOM 2540 N N . ASN A 1 412 ? 1.582 -18.037 7.361 1.00 34.62 412 ASN A N 1
ATOM 2541 C CA . ASN A 1 412 ? 0.321 -17.507 7.861 1.00 33.54 412 ASN A CA 1
ATOM 2542 C C . ASN A 1 412 ? 0.572 -16.674 9.109 1.00 33.89 412 ASN A C 1
ATOM 2543 O O . ASN A 1 412 ? 1.670 -16.665 9.671 1.00 36.07 412 ASN A O 1
ATOM 2554 N N . HIS A 1 413 ? -0.466 -15.964 9.544 1.00 30.99 413 HIS A N 1
ATOM 2555 C CA . HIS A 1 413 ? -0.372 -15.065 10.687 1.00 30.62 413 HIS A CA 1
ATOM 2556 C C . HIS A 1 413 ? 0.742 -14.026 10.525 1.00 22.93 413 HIS A C 1
ATOM 2557 O O . HIS A 1 413 ? 1.293 -13.538 11.521 1.00 25.50 413 HIS A O 1
ATOM 2571 N N . LEU A 1 414 ? 1.045 -13.640 9.284 1.00 25.14 414 LEU A N 1
ATOM 2572 C CA . LEU A 1 414 ? 2.138 -12.719 9.037 1.00 23.46 414 LEU A CA 1
ATOM 2573 C C . LEU A 1 414 ? 1.767 -11.294 9.413 1.00 24.65 414 LEU A C 1
ATOM 2574 O O . LEU A 1 414 ? 0.652 -10.822 9.154 1.00 23.22 414 LEU A O 1
ATOM 2590 N N . ALA A 1 415 ? 2.720 -10.597 9.994 1.00 18.77 415 ALA A N 1
ATOM 2591 C CA . ALA A 1 415 ? 2.590 -9.157 10.104 1.00 18.06 415 ALA A CA 1
ATOM 2592 C C . ALA A 1 415 ? 2.586 -8.560 8.700 1.00 19.26 415 ALA A C 1
ATOM 2593 O O . ALA A 1 415 ? 3.321 -9.040 7.816 1.00 17.28 415 ALA A O 1
ATOM 2600 N N . PRO A 1 416 ? 1.761 -7.549 8.442 1.00 18.23 416 PRO A N 1
ATOM 2601 C CA . PRO A 1 416 ? 1.590 -7.067 7.069 1.00 15.63 416 PRO A CA 1
ATOM 2602 C C . PRO A 1 416 ? 2.808 -6.321 6.549 1.00 15.22 416 PRO A C 1
ATOM 2603 O O . PRO A 1 416 ? 3.618 -5.767 7.294 1.00 16.54 416 PRO A O 1
ATOM 2614 N N . ALA A 1 417 ? 2.901 -6.270 5.228 1.00 17.67 417 ALA A N 1
ATOM 2615 C CA . ALA A 1 417 ? 3.923 -5.464 4.584 1.00 16.86 417 ALA A CA 1
ATOM 2616 C C . ALA A 1 417 ? 3.688 -3.987 4.870 1.00 17.28 417 ALA A C 1
ATOM 2617 O O . ALA A 1 417 ? 2.554 -3.550 5.120 1.00 19.39 417 ALA A O 1
ATOM 2624 N N . VAL A 1 418 ? 4.767 -3.211 4.843 1.00 14.26 418 VAL A N 1
ATOM 2625 C CA . VAL A 1 418 ? 4.700 -1.786 5.132 1.00 14.65 418 VAL A CA 1
ATOM 2626 C C . VAL A 1 418 ? 5.207 -1.001 3.936 1.00 16.88 418 VAL A C 1
ATOM 2627 O O . VAL A 1 418 ? 6.171 -1.405 3.271 1.00 18.55 418 VAL A O 1
ATOM 2639 N N . THR A 1 419 ? 4.575 0.135 3.694 1.00 17.74 419 THR A N 1
ATOM 2640 C CA . THR A 1 419 ? 4.975 1.037 2.637 1.00 21.96 419 THR A CA 1
ATOM 2641 C C . THR A 1 419 ? 4.608 2.435 3.088 1.00 18.11 419 THR A C 1
ATOM 2642 O O . THR A 1 419 ? 3.685 2.615 3.900 1.00 18.40 419 THR A O 1
ATOM 2652 N N . PRO A 1 420 ? 5.289 3.443 2.581 1.00 19.82 420 PRO A N 1
ATOM 2653 C CA . PRO A 1 420 ? 4.823 4.794 2.829 1.00 15.53 420 PRO A CA 1
ATOM 2654 C C . PRO A 1 420 ? 3.539 4.996 2.067 1.00 24.63 420 PRO A C 1
ATOM 2655 O O . PRO A 1 420 ? 3.273 4.339 1.057 1.00 29.30 420 PRO A O 1
ATOM 2666 N N . LEU A 1 421 ? 2.719 5.874 2.583 1.00 24.80 421 LEU A N 1
ATOM 2667 C CA . LEU A 1 421 ? 1.403 6.092 2.004 1.00 28.98 421 LEU A CA 1
ATOM 2668 C C . LEU A 1 421 ? 1.225 7.558 1.654 1.00 22.74 421 LEU A C 1
ATOM 2669 O O . LEU A 1 421 ? 0.128 8.103 1.730 1.00 24.11 421 LEU A O 1
ATOM 2685 N N . PHE A 1 422 ? 2.314 8.202 1.223 1.00 20.70 422 PHE A N 1
ATOM 2686 C CA . PHE A 1 422 ? 2.312 9.656 1.181 1.00 20.10 422 PHE A CA 1
ATOM 2687 C C . PHE A 1 422 ? 3.403 10.117 0.238 1.00 19.46 422 PHE A C 1
ATOM 2688 O O . PHE A 1 422 ? 4.530 9.595 0.299 1.00 19.18 422 PHE A O 1
ATOM 2705 N N . PRO A 1 423 ? 3.119 11.084 -0.633 1.00 22.40 423 PRO A N 1
ATOM 2706 C CA . PRO A 1 423 ? 4.114 11.487 -1.632 1.00 23.29 423 PRO A CA 1
ATOM 2707 C C . PRO A 1 423 ? 5.391 12.023 -1.001 1.00 18.68 423 PRO A C 1
ATOM 2708 O O . PRO A 1 423 ? 5.361 12.798 -0.046 1.00 21.14 423 PRO A O 1
ATOM 2719 N N . GLY A 1 424 ? 6.531 11.625 -1.572 1.00 19.10 424 GLY A N 1
ATOM 2720 C CA . GLY A 1 424 ? 7.812 12.122 -1.133 1.00 21.47 424 GLY A CA 1
ATOM 2721 C C . GLY A 1 424 ? 8.348 11.450 0.101 1.00 17.22 424 GLY A C 1
ATOM 2722 O O . GLY A 1 424 ? 9.394 11.865 0.600 1.00 18.13 424 GLY A O 1
ATOM 2726 N N . GLU A 1 425 ? 7.671 10.416 0.594 1.00 17.43 425 GLU A N 1
ATOM 2727 C CA . GLU A 1 425 ? 8.091 9.752 1.826 1.00 14.92 425 GLU A CA 1
ATOM 2728 C C . GLU A 1 425 ? 8.702 8.379 1.567 1.00 17.43 425 GLU A C 1
ATOM 2729 O O . GLU A 1 425 ? 8.371 7.689 0.598 1.00 16.74 425 GLU A O 1
ATOM 2741 N N . GLN A 1 426 ? 9.590 7.989 2.477 1.00 16.82 426 GLN A N 1
ATOM 2742 C CA . GLN A 1 426 ? 10.198 6.669 2.476 1.00 15.02 426 GLN A CA 1
ATOM 2743 C C . GLN A 1 426 ? 10.213 6.185 3.916 1.00 15.58 426 GLN A C 1
ATOM 2744 O O . GLN A 1 426 ? 10.116 6.976 4.862 1.00 13.63 426 GLN A O 1
ATOM 2758 N N . ILE A 1 427 ? 10.333 4.871 4.080 1.00 13.50 427 ILE A N 1
ATOM 2759 C CA . ILE A 1 427 ? 10.452 4.336 5.421 1.00 12.60 427 ILE A CA 1
ATOM 2760 C C . ILE A 1 427 ? 11.784 4.761 6.016 1.00 15.35 427 ILE A C 1
ATOM 2761 O O . ILE A 1 427 ? 12.811 4.794 5.330 1.00 12.91 427 ILE A O 1
ATOM 2776 N N . LEU A 1 428 ? 11.769 5.088 7.299 1.00 13.35 428 LEU A N 1
ATOM 2777 C CA . LEU A 1 428 ? 12.977 5.315 8.069 1.00 14.41 428 LEU A CA 1
ATOM 2778 C C . LEU A 1 428 ? 13.306 4.046 8.842 1.00 11.90 428 LEU A C 1
ATOM 2779 O O . LEU A 1 428 ? 12.488 3.572 9.639 1.00 13.43 428 LEU A O 1
ATOM 2794 N N . PHE A 1 429 ? 14.487 3.496 8.593 1.00 12.42 429 PHE A N 1
ATOM 2795 C CA . PHE A 1 429 ? 14.919 2.254 9.200 1.00 9.62 429 PHE A CA 1
ATOM 2796 C C . PHE A 1 429 ? 16.005 2.519 10.233 1.00 15.39 429 PHE A C 1
ATOM 2797 O O . PHE A 1 429 ? 16.753 3.498 10.134 1.00 15.02 429 PHE A O 1
ATOM 2814 N N . PHE A 1 430 ? 16.095 1.630 11.217 1.00 12.66 430 PHE A N 1
ATOM 2815 C CA . PHE A 1 430 ? 17.200 1.615 12.159 1.00 12.54 430 PHE A CA 1
ATOM 2816 C C . PHE A 1 430 ? 18.101 0.465 11.756 1.00 12.06 430 PHE A C 1
ATOM 2817 O O . PHE A 1 430 ? 17.661 -0.696 11.728 1.00 11.94 430 PHE A O 1
ATOM 2833 N N . ARG A 1 431 ? 19.327 0.799 11.322 1.00 12.86 431 ARG A N 1
ATOM 2834 C CA . ARG A 1 431 ? 20.203 -0.180 10.696 1.00 12.59 431 ARG A CA 1
ATOM 2835 C C . ARG A 1 431 ? 21.347 -0.613 11.605 1.00 12.55 431 ARG A C 1
ATOM 2836 O O . ARG A 1 431 ? 21.902 0.203 12.354 1.00 12.82 431 ARG A O 1
ATOM 2856 N N . SER A 1 432 ? 21.689 -1.901 11.514 1.00 10.94 432 SER A N 1
ATOM 2857 C CA . SER A 1 432 ? 22.893 -2.462 12.109 1.00 12.00 432 SER A CA 1
ATOM 2858 C C . SER A 1 432 ? 23.663 -3.209 11.030 1.00 12.89 432 SER A C 1
ATOM 2859 O O . SER A 1 432 ? 23.122 -3.561 9.987 1.00 15.66 432 SER A O 1
ATOM 2867 N N . HIS A 1 433 ? 24.947 -3.475 11.292 1.00 17.48 433 HIS A N 1
ATOM 2868 C CA . HIS A 1 433 ? 25.754 -4.275 10.373 1.00 17.21 433 HIS A CA 1
ATOM 2869 C C . HIS A 1 433 ? 26.219 -5.497 11.150 1.00 17.26 433 HIS A C 1
ATOM 2870 O O . HIS A 1 433 ? 27.014 -5.382 12.085 1.00 20.48 433 HIS A O 1
ATOM 2884 N N . ILE A 1 434 ? 25.666 -6.652 10.809 1.00 15.60 434 ILE A N 1
ATOM 2885 C CA . ILE A 1 434 ? 25.866 -7.835 11.640 1.00 17.11 434 ILE A CA 1
ATOM 2886 C C . ILE A 1 434 ? 27.137 -8.552 11.203 1.00 16.36 434 ILE A C 1
ATOM 2887 O O . ILE A 1 434 ? 27.616 -8.366 10.074 1.00 16.11 434 ILE A O 1
ATOM 2903 N N . PRO A 1 435 ? 27.714 -9.368 12.070 1.00 12.11 435 PRO A N 1
ATOM 2904 C CA . PRO A 1 435 ? 28.904 -10.136 11.687 1.00 16.18 435 PRO A CA 1
ATOM 2905 C C . PRO A 1 435 ? 28.619 -11.191 10.631 1.00 15.26 435 PRO A C 1
ATOM 2906 O O . PRO A 1 435 ? 27.478 -11.596 10.380 1.00 13.71 435 PRO A O 1
ATOM 2917 N N . SER A 1 436 ? 29.700 -11.635 9.982 1.00 15.02 436 SER A N 1
ATOM 2918 C CA . SER A 1 436 ? 29.632 -12.695 8.988 1.00 13.18 436 SER A CA 1
ATOM 2919 C C . SER A 1 436 ? 30.876 -13.556 9.088 1.00 14.16 436 SER A C 1
ATOM 2920 O O . SER A 1 436 ? 31.972 -13.057 9.373 1.00 17.13 436 SER A O 1
ATOM 2928 N N . ALA A 1 437 ? 30.682 -14.848 8.883 1.00 14.50 437 ALA A N 1
ATOM 2929 C CA . ALA A 1 437 ? 31.798 -15.785 8.884 1.00 15.18 437 ALA A CA 1
ATOM 2930 C C . ALA A 1 437 ? 32.348 -16.020 7.483 1.00 19.32 437 ALA A C 1
ATOM 2931 O O . ALA A 1 437 ? 33.268 -16.820 7.319 1.00 20.28 437 ALA A O 1
ATOM 2937 N N . GLY A 1 438 ? 31.822 -15.347 6.480 1.00 15.98 438 GLY A N 1
ATOM 2938 C CA . GLY A 1 438 ? 32.358 -15.526 5.135 1.00 14.27 438 GLY A CA 1
ATOM 2939 C C . GLY A 1 438 ? 31.649 -14.636 4.146 1.00 17.65 438 GLY A C 1
ATOM 2940 O O . GLY A 1 438 ? 30.522 -14.189 4.369 1.00 19.98 438 GLY A O 1
ATOM 2944 N N . GLY A 1 439 ? 32.325 -14.408 3.027 1.00 19.16 439 GLY A N 1
ATOM 2945 C CA . GLY A 1 439 ? 31.745 -13.649 1.948 1.00 19.05 439 GLY A CA 1
ATOM 2946 C C . GLY A 1 439 ? 32.032 -12.170 2.052 1.00 18.29 439 GLY A C 1
ATOM 2947 O O . GLY A 1 439 ? 32.527 -11.655 3.060 1.00 24.84 439 GLY A O 1
ATOM 2951 N N . HIS A 1 440 ? 31.736 -11.474 0.958 1.00 23.31 440 HIS A N 1
ATOM 2952 C CA . HIS A 1 440 ? 31.793 -10.020 0.932 1.00 22.15 440 HIS A CA 1
ATOM 2953 C C . HIS A 1 440 ? 30.382 -9.557 1.229 1.00 23.41 440 HIS A C 1
ATOM 2954 O O . HIS A 1 440 ? 29.489 -9.724 0.395 1.00 26.10 440 HIS A O 1
ATOM 2961 N N . THR A 1 441 ? 30.174 -9.007 2.422 1.00 21.59 441 THR A N 1
ATOM 2962 C CA . THR A 1 441 ? 28.842 -8.569 2.795 1.00 20.17 441 THR A CA 1
ATOM 2963 C C . THR A 1 441 ? 28.977 -7.476 3.840 1.00 18.32 441 THR A C 1
ATOM 2964 O O . THR A 1 441 ? 29.800 -7.577 4.756 1.00 18.62 441 THR A O 1
ATOM 2968 N N . ASP A 1 442 ? 28.148 -6.443 3.705 1.00 18.14 442 ASP A N 1
ATOM 2969 C CA . ASP A 1 442 ? 28.129 -5.417 4.727 1.00 21.30 442 ASP A CA 1
ATOM 2970 C C . ASP A 1 442 ? 27.288 -5.820 5.933 1.00 16.20 442 ASP A C 1
ATOM 2971 O O . ASP A 1 442 ? 27.331 -5.118 6.943 1.00 18.58 442 ASP A O 1
ATOM 2976 N N . GLY A 1 443 ? 26.584 -6.939 5.839 1.00 18.93 443 GLY A N 1
ATOM 2977 C CA . GLY A 1 443 ? 25.724 -7.391 6.932 1.00 17.82 443 GLY A CA 1
ATOM 2978 C C . GLY A 1 443 ? 24.605 -6.445 7.296 1.00 18.16 443 GLY A C 1
ATOM 2979 O O . GLY A 1 443 ? 24.165 -6.453 8.454 1.00 15.52 443 GLY A O 1
ATOM 2980 N N . ALA A 1 444 ? 24.140 -5.609 6.375 1.00 17.83 444 ALA A N 1
ATOM 2981 C CA . ALA A 1 444 ? 23.157 -4.612 6.778 1.00 16.31 444 ALA A CA 1
ATOM 2982 C C . ALA A 1 444 ? 21.833 -5.281 7.094 1.00 12.87 444 ALA A C 1
ATOM 2983 O O . ALA A 1 444 ? 21.382 -6.153 6.365 1.00 15.63 444 ALA A O 1
ATOM 2990 N N . ILE A 1 445 ? 21.198 -4.871 8.213 1.00 14.40 445 ILE A N 1
ATOM 2991 C CA . ILE A 1 445 ? 19.859 -5.351 8.566 1.00 15.52 445 ILE A CA 1
ATOM 2992 C C . ILE A 1 445 ? 19.082 -4.177 9.134 1.00 10.62 445 ILE A C 1
ATOM 2993 O O . ILE A 1 445 ? 19.575 -3.457 10.014 1.00 11.38 445 ILE A O 1
ATOM 3009 N N . ASP A 1 446 ? 17.911 -3.940 8.549 1.00 12.45 446 ASP A N 1
ATOM 3010 C CA . ASP A 1 446 ? 17.102 -2.749 8.800 1.00 10.80 446 ASP A CA 1
ATOM 3011 C C . ASP A 1 446 ? 15.864 -3.152 9.589 1.00 9.69 446 ASP A C 1
ATOM 3012 O O . ASP A 1 446 ? 15.114 -4.009 9.141 1.00 11.58 446 ASP A O 1
ATOM 3020 N N . CYS A 1 447 ? 15.648 -2.532 10.750 1.00 10.58 447 CYS A N 1
ATOM 3021 C CA . CYS A 1 447 ? 14.456 -2.824 11.532 1.00 10.22 447 CYS A CA 1
ATOM 3022 C C . CYS A 1 447 ? 13.532 -1.609 11.533 1.00 9.78 447 CYS A C 1
ATOM 3023 O O . CYS A 1 447 ? 13.955 -0.470 11.298 1.00 10.69 447 CYS A O 1
ATOM 3031 N N . LEU A 1 448 ? 12.248 -1.859 11.818 1.00 10.94 448 LEU A N 1
ATOM 3032 C CA . LEU A 1 448 ? 11.277 -0.778 11.769 1.00 9.69 448 LEU A CA 1
ATOM 3033 C C . LEU A 1 448 ? 11.219 0.023 13.063 1.00 9.79 448 LEU A C 1
ATOM 3034 O O . LEU A 1 448 ? 10.818 1.195 13.031 1.00 11.61 448 LEU A O 1
ATOM 3049 N N . LEU A 1 449 ? 11.581 -0.593 14.189 1.00 9.28 449 LEU A N 1
ATOM 3050 C CA . LEU A 1 449 ? 11.505 0.016 15.501 1.00 9.58 449 LEU A CA 1
ATOM 3051 C C . LEU A 1 449 ? 12.680 -0.499 16.304 1.00 7.82 449 LEU A C 1
ATOM 3052 O O . LEU A 1 449 ? 12.947 -1.714 16.259 1.00 10.35 449 LEU A O 1
ATOM 3067 N N . PRO A 1 450 ? 13.338 0.332 17.089 1.00 10.76 450 PRO A N 1
ATOM 3068 C CA . PRO A 1 450 ? 14.330 -0.204 18.029 1.00 9.34 450 PRO A CA 1
ATOM 3069 C C . PRO A 1 450 ? 13.629 -1.128 19.015 1.00 7.91 450 PRO A C 1
ATOM 3070 O O . PRO A 1 450 ? 12.451 -0.926 19.357 1.00 9.81 450 PRO A O 1
ATOM 3081 N N . GLN A 1 451 ? 14.336 -2.180 19.453 1.00 10.47 451 GLN A N 1
ATOM 3082 C CA . GLN A 1 451 ? 13.753 -3.083 20.444 1.00 9.47 451 GLN A CA 1
ATOM 3083 C C . GLN A 1 451 ? 13.290 -2.334 21.686 1.00 9.04 451 GLN A C 1
ATOM 3084 O O . GLN A 1 451 ? 12.250 -2.683 22.275 1.00 11.25 451 GLN A O 1
ATOM 3097 N N . GLU A 1 452 ? 14.028 -1.290 22.093 1.00 8.53 452 GLU A N 1
ATOM 3098 C CA . GLU A 1 452 ? 13.660 -0.532 23.288 1.00 11.56 452 GLU A CA 1
ATOM 3099 C C . GLU A 1 452 ? 12.325 0.175 23.098 1.00 11.27 452 GLU A C 1
ATOM 3100 O O . GLU A 1 452 ? 11.560 0.311 24.056 1.00 11.83 452 GLU A O 1
ATOM 3112 N N . TRP A 1 453 ? 12.024 0.625 21.881 1.00 10.33 453 TRP A N 1
ATOM 3113 C CA . TRP A 1 453 ? 10.706 1.232 21.666 1.00 9.10 453 TRP A CA 1
ATOM 3114 C C . TRP A 1 453 ? 9.617 0.175 21.793 1.00 9.70 453 TRP A C 1
ATOM 3115 O O . TRP A 1 453 ? 8.560 0.420 22.390 1.00 10.03 453 TRP A O 1
ATOM 3136 N N . ILE A 1 454 ? 9.870 -1.028 21.282 1.00 9.23 454 ILE A N 1
ATOM 3137 C CA . ILE A 1 454 ? 8.891 -2.109 21.375 1.00 10.79 454 ILE A CA 1
ATOM 3138 C C . ILE A 1 454 ? 8.580 -2.419 22.827 1.00 12.05 454 ILE A C 1
ATOM 3139 O O . ILE A 1 454 ? 7.410 -2.567 23.215 1.00 12.37 454 ILE A O 1
ATOM 3154 N N . GLU A 1 455 ? 9.619 -2.550 23.651 1.00 10.93 455 GLU A N 1
ATOM 3155 C CA . GLU A 1 455 ? 9.375 -2.889 25.051 1.00 11.94 455 GLU A CA 1
ATOM 3156 C C . GLU A 1 455 ? 8.648 -1.766 25.772 1.00 12.31 455 GLU A C 1
ATOM 3157 O O . GLU A 1 455 ? 7.804 -2.030 26.640 1.00 12.94 455 GLU A O 1
ATOM 3168 N N . HIS A 1 456 ? 8.939 -0.518 25.429 1.00 12.57 456 HIS A N 1
ATOM 3169 C CA . HIS A 1 456 ? 8.210 0.619 25.978 1.00 15.41 456 HIS A CA 1
ATOM 3170 C C . HIS A 1 456 ? 6.732 0.569 25.580 1.00 13.70 456 HIS A C 1
ATOM 3171 O O . HIS A 1 456 ? 5.854 0.695 26.442 1.00 14.28 456 HIS A O 1
ATOM 3185 N N . PHE A 1 457 ? 6.440 0.412 24.287 1.00 13.50 457 PHE A N 1
ATOM 3186 C CA . PHE A 1 457 ? 5.035 0.386 23.856 1.00 11.88 457 PHE A CA 1
ATOM 3187 C C . PHE A 1 457 ? 4.278 -0.768 24.513 1.00 12.23 457 PHE A C 1
ATOM 3188 O O . PHE A 1 457 ? 3.108 -0.610 24.924 1.00 14.10 457 PHE A O 1
ATOM 3204 N N . TYR A 1 458 ? 4.898 -1.945 24.588 1.00 12.12 458 TYR A N 1
ATOM 3205 C CA . TYR A 1 458 ? 4.249 -3.124 25.165 1.00 11.68 458 TYR A CA 1
ATOM 3206 C C . TYR A 1 458 ? 3.815 -2.879 26.603 1.00 14.84 458 TYR A C 1
ATOM 3207 O O . TYR A 1 458 ? 2.707 -3.296 26.999 1.00 15.16 458 TYR A O 1
ATOM 3224 N N . GLN A 1 459 ? 4.652 -2.191 27.387 1.00 13.84 459 GLN A N 1
ATOM 3225 C CA . GLN A 1 459 ? 4.326 -1.908 28.772 1.00 15.56 459 GLN A CA 1
ATOM 3226 C C . GLN A 1 459 ? 3.363 -0.744 28.897 1.00 14.30 459 GLN A C 1
ATOM 3227 O O . GLN A 1 459 ? 2.468 -0.785 29.748 1.00 17.18 459 GLN A O 1
ATOM 3240 N N . GLU A 1 460 ? 3.533 0.309 28.086 1.00 14.26 460 GLU A N 1
ATOM 3241 C CA . GLU A 1 460 ? 2.695 1.500 28.250 1.00 14.41 460 GLU A CA 1
ATOM 3242 C C . GLU A 1 460 ? 1.282 1.291 27.727 1.00 15.80 460 GLU A C 1
ATOM 3243 O O . GLU A 1 460 ? 0.312 1.785 28.322 1.00 17.92 460 GLU A O 1
ATOM 3254 N N . ALA A 1 461 ? 1.148 0.584 26.611 1.00 15.55 461 ALA A N 1
ATOM 3255 C CA . ALA A 1 461 ? -0.151 0.356 25.963 1.00 14.50 461 ALA A CA 1
ATOM 3256 C C . ALA A 1 461 ? -0.932 1.668 25.803 1.00 15.56 461 ALA A C 1
ATOM 3257 O O . ALA A 1 461 ? -2.156 1.722 26.007 1.00 18.04 461 ALA A O 1
ATOM 3264 N N . ALA A 1 462 ? -0.235 2.734 25.400 1.00 15.80 462 ALA A N 1
ATOM 3265 C CA . ALA A 1 462 ? -0.894 4.033 25.274 1.00 19.04 462 ALA A CA 1
ATOM 3266 C C . ALA A 1 462 ? -1.717 4.079 23.994 1.00 17.70 462 ALA A C 1
ATOM 3267 O O . ALA A 1 462 ? -1.260 3.628 22.942 1.00 15.44 462 ALA A O 1
ATOM 3274 N N . PRO A 1 463 ? -2.934 4.613 24.044 1.00 17.11 463 PRO A N 1
ATOM 3275 C CA . PRO A 1 463 ? -3.773 4.638 22.840 1.00 16.13 463 PRO A CA 1
ATOM 3276 C C . PRO A 1 463 ? -3.328 5.716 21.868 1.00 17.00 463 PRO A C 1
ATOM 3277 O O . PRO A 1 463 ? -2.658 6.682 22.232 1.00 21.65 463 PRO A O 1
ATOM 3288 N N . SER A 1 464 ? -3.712 5.535 20.608 1.00 19.87 464 SER A N 1
ATOM 3289 C CA . SER A 1 464 ? -3.457 6.552 19.598 1.00 20.67 464 SER A CA 1
ATOM 3290 C C . SER A 1 464 ? -4.715 7.383 19.385 1.00 23.81 464 SER A C 1
ATOM 3291 O O . SER A 1 464 ? -5.841 6.929 19.638 1.00 27.06 464 SER A O 1
ATOM 3298 N N . GLN A 1 465 ? -4.515 8.623 18.950 1.00 23.00 465 GLN A N 1
ATOM 3299 C CA . GLN A 1 465 ? -5.631 9.497 18.602 1.00 29.94 465 GLN A CA 1
ATOM 3300 C C . GLN A 1 465 ? -5.828 9.618 17.097 1.00 27.79 465 GLN A C 1
ATOM 3301 O O . GLN A 1 465 ? -6.852 10.160 16.658 1.00 27.56 465 GLN A O 1
ATOM 3315 N N . SER A 1 466 ? -4.894 9.087 16.309 1.00 19.83 466 SER A N 1
ATOM 3316 C CA . SER A 1 466 ? -4.930 9.104 14.857 1.00 17.53 466 SER A CA 1
ATOM 3317 C C . SER A 1 466 ? -3.981 8.010 14.383 1.00 21.71 466 SER A C 1
ATOM 3318 O O . SER A 1 466 ? -3.363 7.313 15.192 1.00 20.63 466 SER A O 1
ATOM 3325 N N . ASP A 1 467 ? -3.831 7.902 13.066 1.00 19.34 467 ASP A N 1
ATOM 3326 C CA . ASP A 1 467 ? -2.943 6.903 12.490 1.00 17.71 467 ASP A CA 1
ATOM 3327 C C . ASP A 1 467 ? -1.477 7.297 12.549 1.00 19.66 467 ASP A C 1
ATOM 3328 O O . ASP A 1 467 ? -0.615 6.433 12.347 1.00 16.47 467 ASP A O 1
ATOM 3337 N N . ILE A 1 468 ? -1.176 8.568 12.804 1.00 14.48 468 ILE A N 1
ATOM 3338 C CA . ILE A 1 468 ? 0.156 9.111 12.592 1.00 15.48 468 ILE A CA 1
ATOM 3339 C C . ILE A 1 468 ? 0.514 9.977 13.784 1.00 16.35 468 ILE A C 1
ATOM 3340 O O . ILE A 1 468 ? -0.186 10.950 14.080 1.00 16.87 468 ILE A O 1
ATOM 3355 N N . ALA A 1 469 ? 1.635 9.672 14.417 1.00 14.91 469 ALA A N 1
ATOM 3356 C CA . ALA A 1 469 ? 2.206 10.532 15.445 1.00 15.72 469 ALA A CA 1
ATOM 3357 C C . ALA A 1 469 ? 3.383 11.268 14.825 1.00 16.95 469 ALA A C 1
ATOM 3358 O O . ALA A 1 469 ? 4.316 10.640 14.321 1.00 15.59 469 ALA A O 1
ATOM 3365 N N . LEU A 1 470 ? 3.292 12.591 14.784 1.00 16.40 470 LEU A N 1
ATOM 3366 C CA . LEU A 1 470 ? 4.454 13.404 14.471 1.00 17.21 470 LEU A CA 1
ATOM 3367 C C . LEU A 1 470 ? 5.465 13.266 15.597 1.00 15.85 470 LEU A C 1
ATOM 3368 O O . LEU A 1 470 ? 5.130 13.466 16.769 1.00 15.67 470 LEU A O 1
ATOM 3383 N N . VAL A 1 471 ? 6.693 12.916 15.253 1.00 15.67 471 VAL A N 1
ATOM 3384 C CA . VAL A 1 471 ? 7.782 12.801 16.222 1.00 15.67 471 VAL A CA 1
ATOM 3385 C C . VAL A 1 471 ? 8.924 13.656 15.713 1.00 15.42 471 VAL A C 1
ATOM 3386 O O . VAL A 1 471 ? 9.110 13.808 14.502 1.00 14.83 471 VAL A O 1
ATOM 3398 N N . ARG A 1 472 ? 9.691 14.241 16.638 1.00 17.70 472 ARG A N 1
ATOM 3399 C CA . ARG A 1 472 ? 10.748 15.172 16.255 1.00 18.46 472 ARG A CA 1
ATOM 3400 C C . ARG A 1 472 ? 12.080 14.757 16.857 1.00 16.83 472 ARG A C 1
ATOM 3401 O O . ARG A 1 472 ? 12.169 14.502 18.058 1.00 19.15 472 ARG A O 1
ATOM 3421 N N . PHE A 1 473 ? 13.109 14.679 16.028 1.00 16.43 473 PHE A N 1
ATOM 3422 C CA . PHE A 1 473 ? 14.451 14.366 16.492 1.00 19.79 473 PHE A CA 1
ATOM 3423 C C . PHE A 1 473 ? 15.079 15.666 16.969 1.00 23.24 473 PHE A C 1
ATOM 3424 O O . PHE A 1 473 ? 15.217 16.615 16.187 1.00 20.57 473 PHE A O 1
ATOM 3441 N N . ILE A 1 474 ? 15.439 15.721 18.238 1.00 20.77 474 ILE A N 1
ATOM 3442 C CA . ILE A 1 474 ? 15.906 16.965 18.828 1.00 20.03 474 ILE A CA 1
ATOM 3443 C C . ILE A 1 474 ? 17.337 16.813 19.313 1.00 27.03 474 ILE A C 1
ATOM 3444 O O . ILE A 1 474 ? 17.788 15.712 19.666 1.00 23.08 474 ILE A O 1
ATOM 3460 N N . ASN A 1 475 ? 18.040 17.937 19.338 1.00 26.52 475 ASN A N 1
ATOM 3461 C CA . ASN A 1 475 ? 19.271 18.040 20.107 1.00 28.49 475 ASN A CA 1
ATOM 3462 C C . ASN A 1 475 ? 18.890 18.346 21.550 1.00 28.10 475 ASN A C 1
ATOM 3463 O O . ASN A 1 475 ? 18.216 19.349 21.804 1.00 25.26 475 ASN A O 1
ATOM 3473 N N . PRO A 1 476 ? 19.255 17.496 22.510 1.00 30.28 476 PRO A N 1
ATOM 3474 C CA . PRO A 1 476 ? 18.772 17.704 23.882 1.00 31.61 476 PRO A CA 1
ATOM 3475 C C . PRO A 1 476 ? 19.367 18.922 24.558 1.00 32.54 476 PRO A C 1
ATOM 3476 O O . PRO A 1 476 ? 18.731 19.500 25.453 1.00 36.93 476 PRO A O 1
ATOM 3487 N N . ASP A 1 477 ? 20.571 19.326 24.163 1.00 30.43 477 ASP A N 1
ATOM 3488 C CA . ASP A 1 477 ? 21.218 20.460 24.815 1.00 32.97 477 ASP A CA 1
ATOM 3489 C C . ASP A 1 477 ? 20.459 21.758 24.551 1.00 38.53 477 ASP A C 1
ATOM 3490 O O . ASP A 1 477 ? 20.294 22.583 25.460 1.00 39.09 477 ASP A O 1
ATOM 3499 N N . THR A 1 478 ? 19.976 21.953 23.321 1.00 33.52 478 THR A N 1
ATOM 3500 C CA . THR A 1 478 ? 19.344 23.206 22.942 1.00 27.66 478 THR A CA 1
ATOM 3501 C C . THR A 1 478 ? 17.851 23.105 22.702 1.00 33.90 478 THR A C 1
ATOM 3502 O O . THR A 1 478 ? 17.170 24.130 22.751 1.00 37.09 478 THR A O 1
ATOM 3513 N N . GLY A 1 479 ? 17.330 21.910 22.428 1.00 30.97 479 GLY A N 1
ATOM 3514 C CA . GLY A 1 479 ? 15.951 21.758 22.027 1.00 30.50 479 GLY A CA 1
ATOM 3515 C C . GLY A 1 479 ? 15.694 21.939 20.547 1.00 26.62 479 GLY A C 1
ATOM 3516 O O . GLY A 1 479 ? 14.550 21.779 20.108 1.00 27.46 479 GLY A O 1
ATOM 3520 N N . ARG A 1 480 ? 16.713 22.266 19.768 1.00 27.94 480 ARG A N 1
ATOM 3521 C CA . ARG A 1 480 ? 16.519 22.493 18.346 1.00 26.74 480 ARG A CA 1
ATOM 3522 C C . ARG A 1 480 ? 15.990 21.228 17.681 1.00 28.16 480 ARG A C 1
ATOM 3523 O O . ARG A 1 480 ? 16.497 20.125 17.922 1.00 25.80 480 ARG A O 1
ATOM 3544 N N . VAL A 1 481 ? 14.956 21.400 16.853 1.00 26.67 481 VAL A N 1
ATOM 3545 C CA . VAL A 1 481 ? 14.397 20.312 16.054 1.00 20.87 481 VAL A CA 1
ATOM 3546 C C . VAL A 1 481 ? 15.268 20.094 14.830 1.00 24.06 481 VAL A C 1
ATOM 3547 O O . VAL A 1 481 ? 15.514 21.027 14.056 1.00 26.92 481 VAL A O 1
ATOM 3560 N N . LEU A 1 482 ? 15.735 18.851 14.649 1.00 19.08 482 LEU A N 1
ATOM 3561 C CA . LEU A 1 482 ? 16.652 18.489 13.592 1.00 21.28 482 LEU A CA 1
ATOM 3562 C C . LEU A 1 482 ? 16.017 17.699 12.460 1.00 23.93 482 LEU A C 1
ATOM 3563 O O . LEU A 1 482 ? 16.574 17.676 11.354 1.00 23.25 482 LEU A O 1
ATOM 3579 N N . LEU A 1 483 ? 14.874 17.067 12.704 1.00 20.71 483 LEU A N 1
ATOM 3580 C CA . LEU A 1 483 ? 14.260 16.177 11.727 1.00 19.41 483 LEU A CA 1
ATOM 3581 C C . LEU A 1 483 ? 12.864 15.870 12.224 1.00 21.73 483 LEU A C 1
ATOM 3582 O O . LEU A 1 483 ? 12.664 15.698 13.421 1.00 18.22 483 LEU A O 1
ATOM 3598 N N . GLU A 1 484 ? 11.901 15.833 11.310 1.00 19.40 484 GLU A N 1
ATOM 3599 C CA . GLU A 1 484 ? 10.541 15.425 11.606 1.00 16.89 484 GLU A CA 1
ATOM 3600 C C . GLU A 1 484 ? 10.290 14.075 10.943 1.00 17.20 484 GLU A C 1
ATOM 3601 O O . GLU A 1 484 ? 10.750 13.830 9.831 1.00 16.83 484 GLU A O 1
ATOM 3612 N N . ALA A 1 485 ? 9.558 13.205 11.625 1.00 15.36 485 ALA A N 1
ATOM 3613 C CA . ALA A 1 485 ? 9.178 11.916 11.078 1.00 15.24 485 ALA A CA 1
ATOM 3614 C C . ALA A 1 485 ? 7.753 11.600 11.480 1.00 14.35 485 ALA A C 1
ATOM 3615 O O . ALA A 1 485 ? 7.195 12.182 12.416 1.00 15.60 485 ALA A O 1
ATOM 3622 N N . LYS A 1 486 ? 7.158 10.658 10.755 1.00 13.90 486 LYS A N 1
ATOM 3623 C CA . LYS A 1 486 ? 5.847 10.154 11.099 1.00 11.69 486 LYS A CA 1
ATOM 3624 C C . LYS A 1 486 ? 5.989 8.767 11.719 1.00 12.14 486 LYS A C 1
ATOM 3625 O O . LYS A 1 486 ? 6.548 7.870 11.089 1.00 12.62 486 LYS A O 1
ATOM 3643 N N . LEU A 1 487 ? 5.486 8.592 12.933 1.00 11.39 487 LEU A N 1
ATOM 3644 C CA . LEU A 1 487 ? 5.431 7.273 13.571 1.00 11.41 487 LEU A CA 1
ATOM 3645 C C . LEU A 1 487 ? 4.023 6.740 13.334 1.00 13.57 487 LEU A C 1
ATOM 3646 O O . LEU A 1 487 ? 3.042 7.248 13.901 1.00 14.46 487 LEU A O 1
ATOM 3661 N N . HIS A 1 488 ? 3.916 5.771 12.438 1.00 12.54 488 HIS A N 1
ATOM 3662 C CA . HIS A 1 488 ? 2.628 5.177 12.099 1.00 13.22 488 HIS A CA 1
ATOM 3663 C C . HIS A 1 488 ? 2.170 4.237 13.212 1.00 12.49 488 HIS A C 1
ATOM 3664 O O . HIS A 1 488 ? 2.994 3.521 13.792 1.00 12.38 488 HIS A O 1
ATOM 3678 N N . LYS A 1 489 ? 0.850 4.237 13.515 1.00 10.90 489 LYS A N 1
ATOM 3679 C CA . LYS A 1 489 ? 0.361 3.453 14.652 1.00 12.35 489 LYS A CA 1
ATOM 3680 C C . LYS A 1 489 ? 0.611 1.960 14.477 1.00 14.40 489 LYS A C 1
ATOM 3681 O O . LYS A 1 489 ? 0.700 1.241 15.478 1.00 12.79 489 LYS A O 1
ATOM 3699 N N . GLN A 1 490 ? 0.771 1.489 13.245 1.00 13.96 490 GLN A N 1
ATOM 3700 C CA . GLN A 1 490 ? 1.071 0.096 12.952 1.00 13.47 490 GLN A CA 1
ATOM 3701 C C . GLN A 1 490 ? 2.501 -0.296 13.324 1.00 12.02 490 GLN A C 1
ATOM 3702 O O . GLN A 1 490 ? 2.832 -1.492 13.284 1.00 13.25 490 GLN A O 1
ATOM 3716 N N . GLY A 1 491 ? 3.347 0.676 13.628 1.00 12.08 491 GLY A N 1
ATOM 3717 C CA . GLY A 1 491 ? 4.687 0.370 14.109 1.00 12.82 491 GLY A CA 1
ATOM 3718 C C . GLY A 1 491 ? 5.824 0.553 13.131 1.00 11.17 491 GLY A C 1
ATOM 3719 O O . GLY A 1 491 ? 6.681 -0.329 13.024 1.00 12.23 491 GLY A O 1
ATOM 3723 N N . PHE A 1 492 ? 5.856 1.685 12.427 1.00 12.08 492 PHE A N 1
ATOM 3724 C CA . PHE A 1 492 ? 6.983 2.003 11.554 1.00 12.42 492 PHE A CA 1
ATOM 3725 C C . PHE A 1 492 ? 6.993 3.509 11.332 1.00 11.41 492 PHE A C 1
ATOM 3726 O O . PHE A 1 492 ? 6.008 4.193 11.611 1.00 12.89 492 PHE A O 1
ATOM 3743 N N . LEU A 1 493 ? 8.120 4.024 10.834 1.00 11.91 493 LEU A N 1
ATOM 3744 C CA . LEU A 1 493 ? 8.303 5.458 10.659 1.00 12.45 493 LEU A CA 1
ATOM 3745 C C . LEU A 1 493 ? 8.549 5.787 9.199 1.00 13.66 493 LEU A C 1
ATOM 3746 O O . LEU A 1 493 ? 9.101 4.981 8.448 1.00 11.96 493 LEU A O 1
ATOM 3761 N N . THR A 1 494 ? 8.058 6.954 8.779 1.00 12.86 494 THR A N 1
ATOM 3762 C CA . THR A 1 494 ? 8.402 7.496 7.480 1.00 11.45 494 THR A CA 1
ATOM 3763 C C . THR A 1 494 ? 9.007 8.883 7.619 1.00 12.93 494 THR A C 1
ATOM 3764 O O . THR A 1 494 ? 8.799 9.595 8.600 1.00 13.18 494 THR A O 1
ATOM 3774 N N . VAL A 1 495 ? 9.799 9.246 6.604 1.00 12.75 495 VAL A N 1
ATOM 3775 C CA . VAL A 1 495 ? 10.398 10.566 6.520 1.00 14.32 495 VAL A CA 1
ATOM 3776 C C . VAL A 1 495 ? 10.256 11.046 5.078 1.00 16.10 495 VAL A C 1
ATOM 3777 O O . VAL A 1 495 ? 10.050 10.257 4.157 1.00 14.60 495 VAL A O 1
ATOM 3789 N N . ALA A 1 496 ? 10.393 12.356 4.891 1.00 17.57 496 ALA A N 1
ATOM 3790 C CA . ALA A 1 496 ? 10.462 12.944 3.551 1.00 13.81 496 ALA A CA 1
ATOM 3791 C C . ALA A 1 496 ? 11.888 12.817 3.045 1.00 17.94 496 ALA A C 1
ATOM 3792 O O . ALA A 1 496 ? 12.779 13.563 3.456 1.00 20.32 496 ALA A O 1
ATOM 3799 N N . ALA A 1 497 ? 12.099 11.875 2.139 1.00 15.09 497 ALA A N 1
ATOM 3800 C CA . ALA A 1 497 ? 13.429 11.529 1.676 1.00 17.25 497 ALA A CA 1
ATOM 3801 C C . ALA A 1 497 ? 13.286 10.768 0.369 1.00 15.60 497 ALA A C 1
ATOM 3802 O O . ALA A 1 497 ? 12.219 10.231 0.061 1.00 20.05 497 ALA A O 1
ATOM 3809 N N . SER A 1 498 ? 14.361 10.738 -0.396 1.00 21.15 498 SER A N 1
ATOM 3810 C CA . SER A 1 498 ? 14.404 9.924 -1.590 1.00 20.45 498 SER A CA 1
ATOM 3811 C C . SER A 1 498 ? 15.788 9.305 -1.676 1.00 22.36 498 SER A C 1
ATOM 3812 O O . SER A 1 498 ? 16.772 9.895 -1.213 1.00 28.01 498 SER A O 1
ATOM 3815 N N . GLY A 1 499 ? 15.849 8.100 -2.239 1.00 21.18 499 GLY A N 1
ATOM 3816 C CA . GLY A 1 499 ? 17.120 7.423 -2.436 1.00 22.75 499 GLY A CA 1
ATOM 3817 C C . GLY A 1 499 ? 17.423 6.413 -1.341 1.00 23.29 499 GLY A C 1
ATOM 3818 O O . GLY A 1 499 ? 16.603 6.117 -0.462 1.00 23.05 499 GLY A O 1
ATOM 3819 N N . ASP A 1 500 ? 18.620 5.844 -1.433 1.00 22.24 500 ASP A N 1
ATOM 3820 C CA . ASP A 1 500 ? 19.136 4.861 -0.485 1.00 20.85 500 ASP A CA 1
ATOM 3821 C C . ASP A 1 500 ? 20.383 5.465 0.143 1.00 22.60 500 ASP A C 1
ATOM 3822 O O . ASP A 1 500 ? 21.419 5.584 -0.531 1.00 23.46 500 ASP A O 1
ATOM 3831 N N . HIS A 1 501 ? 20.306 5.859 1.411 1.00 19.37 501 HIS A N 1
ATOM 3832 C CA . HIS A 1 501 ? 21.434 6.497 2.071 1.00 20.91 501 HIS A CA 1
ATOM 3833 C C . HIS A 1 501 ? 21.176 6.561 3.571 1.00 19.96 501 HIS A C 1
ATOM 3834 O O . HIS A 1 501 ? 20.020 6.470 4.017 1.00 18.62 501 HIS A O 1
ATOM 3848 N N . PRO A 1 502 ? 22.236 6.736 4.364 1.00 21.46 502 PRO A N 1
ATOM 3849 C CA . PRO A 1 502 ? 22.046 6.990 5.793 1.00 20.40 502 PRO A CA 1
ATOM 3850 C C . PRO A 1 502 ? 21.308 8.295 6.020 1.00 21.95 502 PRO A C 1
ATOM 3851 O O . PRO A 1 502 ? 21.293 9.206 5.191 1.00 21.34 502 PRO A O 1
ATOM 3862 N N . ILE A 1 503 ? 20.656 8.361 7.162 1.00 18.61 503 ILE A N 1
ATOM 3863 C CA . ILE A 1 503 ? 20.037 9.580 7.657 1.00 21.73 503 ILE A CA 1
ATOM 3864 C C . ILE A 1 503 ? 20.992 10.104 8.719 1.00 26.56 503 ILE A C 1
ATOM 3865 O O . ILE A 1 503 ? 21.024 9.605 9.849 1.00 28.85 503 ILE A O 1
ATOM 3881 N N . VAL A 1 504 ? 21.763 11.119 8.358 1.00 30.29 504 VAL A N 1
ATOM 3882 C CA . VAL A 1 504 ? 22.874 11.587 9.172 1.00 29.40 504 VAL A CA 1
ATOM 3883 C C . VAL A 1 504 ? 22.338 12.570 10.193 1.00 33.06 504 VAL A C 1
ATOM 3884 O O . VAL A 1 504 ? 21.733 13.585 9.831 1.00 33.88 504 VAL A O 1
ATOM 3897 N N . MET A 1 505 ? 22.588 12.281 11.468 1.00 34.07 505 MET A N 1
ATOM 3898 C CA . MET A 1 505 ? 22.027 13.047 12.568 1.00 30.69 505 MET A CA 1
ATOM 3899 C C . MET A 1 505 ? 23.076 13.072 13.660 1.00 32.05 505 MET A C 1
ATOM 3900 O O . MET A 1 505 ? 23.842 12.108 13.798 1.00 30.33 505 MET A O 1
ATOM 3913 N N . PRO A 1 506 ? 23.141 14.140 14.447 1.00 31.94 506 PRO A N 1
ATOM 3914 C CA . PRO A 1 506 ? 24.125 14.181 15.531 1.00 30.63 506 PRO A CA 1
ATOM 3915 C C . PRO A 1 506 ? 23.931 13.005 16.476 1.00 31.65 506 PRO A C 1
ATOM 3916 O O . PRO A 1 506 ? 22.808 12.620 16.810 1.00 28.75 506 PRO A O 1
ATOM 3927 N N . THR A 1 507 ? 25.054 12.447 16.923 1.00 32.54 507 THR A N 1
ATOM 3928 C CA . THR A 1 507 ? 25.023 11.226 17.714 1.00 31.22 507 THR A CA 1
ATOM 3929 C C . THR A 1 507 ? 24.205 11.369 18.988 1.00 23.73 507 THR A C 1
ATOM 3930 O O . THR A 1 507 ? 23.742 10.358 19.528 1.00 30.01 507 THR A O 1
ATOM 3941 N N . ASN A 1 508 ? 24.010 12.584 19.490 1.00 29.19 508 ASN A N 1
ATOM 3942 C CA . ASN A 1 508 ? 23.334 12.755 20.767 1.00 24.91 508 ASN A CA 1
ATOM 3943 C C . ASN A 1 508 ? 21.826 12.996 20.665 1.00 26.25 508 ASN A C 1
ATOM 3944 O O . ASN A 1 508 ? 21.180 13.166 21.698 1.00 26.88 508 ASN A O 1
ATOM 3955 N N . GLY A 1 509 ? 21.247 13.023 19.472 1.00 25.24 509 GLY A N 1
ATOM 3956 C CA . GLY A 1 509 ? 19.844 13.368 19.369 1.00 24.82 509 GLY A CA 1
ATOM 3957 C C . GLY A 1 509 ? 18.912 12.193 19.628 1.00 25.52 509 GLY A C 1
ATOM 3958 O O . GLY A 1 509 ? 19.340 11.039 19.667 1.00 24.88 509 GLY A O 1
ATOM 3961 N N . TYR A 1 510 ? 17.628 12.509 19.799 1.00 22.95 510 TYR A N 1
ATOM 3962 C CA . TYR A 1 510 ? 16.610 11.481 19.978 1.00 21.01 510 TYR A CA 1
ATOM 3963 C C . TYR A 1 510 ? 15.244 12.020 19.588 1.00 22.95 510 TYR A C 1
ATOM 3964 O O . TYR A 1 510 ? 15.017 13.236 19.555 1.00 20.73 510 TYR A O 1
ATOM 3982 N N . PHE A 1 511 ? 14.320 11.086 19.334 1.00 18.81 511 PHE A N 1
ATOM 3983 C CA . PHE A 1 511 ? 12.967 11.422 18.938 1.00 16.68 511 PHE A CA 1
ATOM 3984 C C . PHE A 1 511 ? 12.098 11.687 20.154 1.00 18.65 511 PHE A C 1
ATOM 3985 O O . PHE A 1 511 ? 12.181 10.979 21.160 1.00 20.41 511 PHE A O 1
ATOM 4002 N N . ARG A 1 512 ? 11.207 12.673 20.024 1.00 17.41 512 ARG A N 1
ATOM 4003 C CA . ARG A 1 512 ? 10.225 13.021 21.038 1.00 17.35 512 ARG A CA 1
ATOM 4004 C C . ARG A 1 512 ? 8.852 13.096 20.378 1.00 19.56 512 ARG A C 1
ATOM 4005 O O . ARG A 1 512 ? 8.723 13.681 19.295 1.00 19.27 512 ARG A O 1
ATOM 4026 N N . PHE A 1 513 ? 7.841 12.497 21.009 1.00 17.79 513 PHE A N 1
ATOM 4027 C CA . PHE A 1 513 ? 6.485 12.604 20.496 1.00 18.48 513 PHE A CA 1
ATOM 4028 C C . PHE A 1 513 ? 6.015 14.048 20.553 1.00 23.31 513 PHE A C 1
ATOM 4029 O O . PHE A 1 513 ? 6.199 14.740 21.560 1.00 20.75 513 PHE A O 1
ATOM 4045 N N . GLU A 1 514 ? 5.380 14.504 19.473 1.00 17.68 514 GLU A N 1
ATOM 4046 C CA . GLU A 1 514 ? 4.789 15.842 19.427 1.00 20.31 514 GLU A CA 1
ATOM 4047 C C . GLU A 1 514 ? 3.267 15.834 19.474 1.00 20.73 514 GLU A C 1
ATOM 4048 O O . GLU A 1 514 ? 2.661 16.491 20.345 1.00 22.23 514 GLU A O 1
ATOM 4059 N N . ALA A 1 515 ? 2.607 15.093 18.588 1.00 19.14 515 ALA A N 1
ATOM 4060 C CA . ALA A 1 515 ? 1.162 15.134 18.481 1.00 20.04 515 ALA A CA 1
ATOM 4061 C C . ALA A 1 515 ? 0.696 14.067 17.514 1.00 18.11 515 ALA A C 1
ATOM 4062 O O . ALA A 1 515 ? 1.418 13.715 16.570 1.00 18.77 515 ALA A O 1
ATOM 4069 N N . TRP A 1 516 ? -0.526 13.597 17.726 1.00 19.06 516 TRP A N 1
ATOM 4070 C CA . TRP A 1 516 ? -1.231 12.809 16.725 1.00 17.94 516 TRP A CA 1
ATOM 4071 C C . TRP A 1 516 ? -1.788 13.766 15.676 1.00 22.78 516 TRP A C 1
ATOM 4072 O O . TRP A 1 516 ? -2.535 14.697 16.003 1.00 24.73 516 TRP A O 1
ATOM 4093 N N . VAL A 1 517 ? -1.429 13.545 14.422 1.00 16.58 517 VAL A N 1
ATOM 4094 C CA . VAL A 1 517 ? -1.769 14.474 13.357 1.00 18.22 517 VAL A CA 1
ATOM 4095 C C . VAL A 1 517 ? -2.709 13.797 12.370 1.00 19.00 517 VAL A C 1
ATOM 4096 O O . VAL A 1 517 ? -2.850 12.573 12.333 1.00 18.90 517 VAL A O 1
ATOM 4108 N N . ASN A 1 518 ? -3.384 14.629 11.577 1.00 20.04 518 ASN A N 1
ATOM 4109 C CA . ASN A 1 518 ? -4.324 14.135 10.587 1.00 19.98 518 ASN A CA 1
ATOM 4110 C C . ASN A 1 518 ? -3.582 13.648 9.353 1.00 15.84 518 ASN A C 1
ATOM 4111 O O . ASN A 1 518 ? -2.364 13.762 9.244 1.00 18.63 518 ASN A O 1
ATOM 4121 N N . PRO A 1 519 ? -4.312 13.060 8.399 1.00 20.82 519 PRO A N 1
ATOM 4122 C CA . PRO A 1 519 ? -3.644 12.421 7.255 1.00 20.02 519 PRO A CA 1
ATOM 4123 C C . PRO A 1 519 ? -2.931 13.377 6.312 1.00 21.03 519 PRO A C 1
ATOM 4124 O O . PRO A 1 519 ? -2.140 12.916 5.469 1.00 18.80 519 PRO A O 1
ATOM 4128 N N . PHE A 1 520 ? -3.151 14.686 6.416 1.00 19.88 520 PHE A N 1
ATOM 4129 C CA . PHE A 1 520 ? -2.577 15.601 5.441 1.00 19.88 520 PHE A CA 1
ATOM 4130 C C . PHE A 1 520 ? -1.264 16.232 5.876 1.00 22.78 520 PHE A C 1
ATOM 4131 O O . PHE A 1 520 ? -0.688 17.009 5.110 1.00 22.89 520 PHE A O 1
ATOM 4139 N N . TYR A 1 521 ? -0.720 15.867 7.034 1.00 20.32 521 TYR A N 1
ATOM 4140 C CA . TYR A 1 521 ? 0.482 16.537 7.514 1.00 21.87 521 TYR A CA 1
ATOM 4141 C C . TYR A 1 521 ? 1.688 16.235 6.624 1.00 24.81 521 TYR A C 1
ATOM 4142 O O . TYR A 1 521 ? 1.983 15.075 6.321 1.00 23.89 521 TYR A O 1
ATOM 4151 N N . THR A 1 522 ? 2.400 17.282 6.212 1.00 21.71 522 THR A N 1
ATOM 4152 C CA . THR A 1 522 ? 3.565 17.160 5.351 1.00 21.33 522 THR A CA 1
ATOM 4153 C C . THR A 1 522 ? 4.809 17.422 6.181 1.00 23.53 522 THR A C 1
ATOM 4154 O O . THR A 1 522 ? 4.862 18.416 6.917 1.00 24.82 522 THR A O 1
ATOM 4158 N N . LEU A 1 523 ? 5.813 16.572 6.024 1.00 25.55 523 LEU A N 1
ATOM 4159 C CA . LEU A 1 523 ? 7.021 16.657 6.822 1.00 23.51 523 LEU A CA 1
ATOM 4160 C C . LEU A 1 523 ? 8.038 17.601 6.204 1.00 30.38 523 LEU A C 1
ATOM 4161 O O . LEU A 1 523 ? 8.179 17.700 4.985 1.00 33.47 523 LEU A O 1
ATOM 4166 N N . ALA A 1 524 ? 8.875 18.164 7.038 1.00 34.92 524 ALA A N 1
ATOM 4167 C CA . ALA A 1 524 ? 9.992 18.939 6.471 1.00 35.08 524 ALA A CA 1
ATOM 4168 C C . ALA A 1 524 ? 11.001 17.934 5.870 1.00 40.29 524 ALA A C 1
ATOM 4169 O O . ALA A 1 524 ? 11.219 16.901 6.473 1.00 31.11 524 ALA A O 1
ATOM 4171 N N . PRO A 1 525 ? 11.489 18.156 4.628 1.00 38.12 525 PRO A N 1
ATOM 4172 C CA . PRO A 1 525 ? 12.458 17.289 3.957 1.00 30.40 525 PRO A CA 1
ATOM 4173 C C . PRO A 1 525 ? 13.787 17.114 4.708 1.00 38.44 525 PRO A C 1
ATOM 4174 O O . PRO A 1 525 ? 14.420 16.098 4.480 1.00 41.77 525 PRO A O 1
ATOM 4178 N N . LYS B 1 225 ? 7.816 13.349 40.568 1.00 37.66 225 LYS B N 1
ATOM 4179 C CA . LYS B 1 225 ? 8.377 12.203 39.862 1.00 31.59 225 LYS B CA 1
ATOM 4180 C C . LYS B 1 225 ? 8.390 10.948 40.739 1.00 31.17 225 LYS B C 1
ATOM 4181 O O . LYS B 1 225 ? 9.393 10.646 41.397 1.00 27.60 225 LYS B O 1
ATOM 4187 N N . ASN B 1 226 ? 7.279 10.214 40.689 1.00 24.10 226 ASN B N 1
ATOM 4188 C CA . ASN B 1 226 ? 7.102 9.007 41.480 1.00 24.85 226 ASN B CA 1
ATOM 4189 C C . ASN B 1 226 ? 7.970 7.872 40.950 1.00 21.82 226 ASN B C 1
ATOM 4190 O O . ASN B 1 226 ? 8.165 7.726 39.735 1.00 24.22 226 ASN B O 1
ATOM 4193 N N . PHE B 1 227 ? 8.465 7.055 41.868 1.00 17.00 227 PHE B N 1
ATOM 4194 C CA . PHE B 1 227 ? 9.297 5.915 41.486 1.00 18.38 227 PHE B CA 1
ATOM 4195 C C . PHE B 1 227 ? 8.419 4.737 41.056 1.00 19.58 227 PHE B C 1
ATOM 4196 O O . PHE B 1 227 ? 7.417 4.412 41.706 1.00 18.65 227 PHE B O 1
ATOM 4212 N N . THR B 1 228 ? 8.810 4.096 39.941 1.00 14.97 228 THR B N 1
ATOM 4213 C CA . THR B 1 228 ? 8.081 2.955 39.417 1.00 17.59 228 THR B CA 1
ATOM 4214 C C . THR B 1 228 ? 9.026 1.858 38.952 1.00 13.52 228 THR B C 1
ATOM 4215 O O . THR B 1 228 ? 10.179 2.123 38.593 1.00 15.01 228 THR B O 1
ATOM 4225 N N . LEU B 1 229 ? 8.491 0.610 38.960 1.00 17.27 229 LEU B N 1
ATOM 4226 C CA . LEU B 1 229 ? 9.173 -0.549 38.395 1.00 13.24 229 LEU B CA 1
ATOM 4227 C C . LEU B 1 229 ? 8.472 -1.035 37.128 1.00 15.17 229 LEU B C 1
ATOM 4228 O O . LEU B 1 229 ? 7.243 -0.947 37.010 1.00 17.63 229 LEU B O 1
ATOM 4243 N N . PRO B 1 230 ? 9.219 -1.585 36.173 1.00 14.76 230 PRO B N 1
ATOM 4244 C CA . PRO B 1 230 ? 8.567 -2.202 35.024 1.00 18.93 230 PRO B CA 1
ATOM 4245 C C . PRO B 1 230 ? 7.630 -3.290 35.479 1.00 14.64 230 PRO B C 1
ATOM 4246 O O . PRO B 1 230 ? 7.816 -3.921 36.529 1.00 14.17 230 PRO B O 1
ATOM 4257 N N . VAL B 1 231 ? 6.622 -3.554 34.641 1.00 17.53 231 VAL B N 1
ATOM 4258 C CA . VAL B 1 231 ? 5.654 -4.595 34.964 1.00 16.83 231 VAL B CA 1
ATOM 4259 C C . VAL B 1 231 ? 6.050 -5.982 34.438 1.00 19.90 231 VAL B C 1
ATOM 4260 O O . VAL B 1 231 ? 5.310 -6.957 34.626 1.00 21.39 231 VAL B O 1
ATOM 4272 N N . LEU B 1 232 ? 7.206 -6.115 33.828 1.00 17.35 232 LEU B N 1
ATOM 4273 C CA . LEU B 1 232 ? 7.534 -7.367 33.157 1.00 14.46 232 LEU B CA 1
ATOM 4274 C C . LEU B 1 232 ? 7.675 -8.532 34.126 1.00 12.66 232 LEU B C 1
ATOM 4275 O O . LEU B 1 232 ? 8.204 -8.411 35.229 1.00 13.15 232 LEU B O 1
ATOM 4291 N N . ARG B 1 233 ? 7.272 -9.710 33.650 1.00 15.57 233 ARG B N 1
ATOM 4292 C CA . ARG B 1 233 ? 7.481 -10.963 34.334 1.00 11.95 233 ARG B CA 1
ATOM 4293 C C . ARG B 1 233 ? 8.961 -11.361 34.296 1.00 11.66 233 ARG B C 1
ATOM 4294 O O . ARG B 1 233 ? 9.706 -10.917 33.430 1.00 13.31 233 ARG B O 1
ATOM 4314 N N . VAL B 1 234 ? 9.382 -12.219 35.228 1.00 13.34 234 VAL B N 1
ATOM 4315 C CA . VAL B 1 234 ? 10.773 -12.691 35.256 1.00 16.87 234 VAL B CA 1
ATOM 4316 C C . VAL B 1 234 ? 11.159 -13.284 33.899 1.00 13.08 234 VAL B C 1
ATOM 4317 O O . VAL B 1 234 ? 12.217 -12.966 33.337 1.00 13.12 234 VAL B O 1
ATOM 4329 N N . SER B 1 235 ? 10.296 -14.131 33.338 1.00 15.10 235 SER B N 1
ATOM 4330 C CA . SER B 1 235 ? 10.561 -14.742 32.032 1.00 15.99 235 SER B CA 1
ATOM 4331 C C . SER B 1 235 ? 10.502 -13.767 30.852 1.00 17.65 235 SER B C 1
ATOM 4332 O O . SER B 1 235 ? 10.813 -14.166 29.724 1.00 16.25 235 SER B O 1
ATOM 4340 N N . GLU B 1 236 ? 10.107 -12.522 31.063 1.00 12.51 236 GLU B N 1
ATOM 4341 C CA . GLU B 1 236 ? 10.127 -11.503 30.023 1.00 11.50 236 GLU B CA 1
ATOM 4342 C C . GLU B 1 236 ? 11.345 -10.595 30.144 1.00 10.76 236 GLU B C 1
ATOM 4343 O O . GLU B 1 236 ? 11.432 -9.619 29.382 1.00 10.56 236 GLU B O 1
ATOM 4355 N N . MET B 1 237 ? 12.263 -10.880 31.073 1.00 10.50 237 MET B N 1
ATOM 4356 C CA . MET B 1 237 ? 13.403 -10.022 31.368 1.00 9.26 237 MET B CA 1
ATOM 4357 C C . MET B 1 237 ? 14.733 -10.720 31.112 1.00 8.20 237 MET B C 1
ATOM 4358 O O . MET B 1 237 ? 14.779 -11.886 30.702 1.00 9.54 237 MET B O 1
ATOM 4371 N N . THR B 1 238 ? 15.788 -9.925 31.260 1.00 9.56 238 THR B N 1
ATOM 4372 C CA . THR B 1 238 ? 17.136 -10.289 30.816 1.00 9.08 238 THR B CA 1
ATOM 4373 C C . THR B 1 238 ? 18.137 -10.100 31.941 1.00 9.23 238 THR B C 1
ATOM 4374 O O . THR B 1 238 ? 18.043 -9.149 32.719 1.00 10.26 238 THR B O 1
ATOM 4385 N N . ASN B 1 239 ? 19.084 -11.026 32.031 1.00 9.23 239 ASN B N 1
ATOM 4386 C CA . ASN B 1 239 ? 20.191 -10.876 32.953 1.00 9.24 239 ASN B CA 1
ATOM 4387 C C . ASN B 1 239 ? 21.018 -9.664 32.561 1.00 8.62 239 ASN B C 1
ATOM 4388 O O . ASN B 1 239 ? 21.240 -9.402 31.375 1.00 11.36 239 ASN B O 1
ATOM 4399 N N . SER B 1 240 ? 21.521 -8.944 33.562 1.00 10.21 240 SER B N 1
ATOM 4400 C CA . SER B 1 240 ? 22.341 -7.769 33.336 1.00 9.36 240 SER B CA 1
ATOM 4401 C C . SER B 1 240 ? 23.840 -8.075 33.448 1.00 10.24 240 SER B C 1
ATOM 4402 O O . SER B 1 240 ? 24.673 -7.161 33.346 1.00 10.41 240 SER B O 1
ATOM 4409 N N . ARG B 1 241 ? 24.196 -9.339 33.622 1.00 9.90 241 ARG B N 1
ATOM 4410 C CA . ARG B 1 241 ? 25.592 -9.726 33.746 1.00 10.40 241 ARG B CA 1
ATOM 4411 C C . ARG B 1 241 ? 26.010 -10.710 32.667 1.00 10.74 241 ARG B C 1
ATOM 4412 O O . ARG B 1 241 ? 27.203 -11.053 32.588 1.00 10.85 241 ARG B O 1
ATOM 4432 N N . PHE B 1 242 ? 25.086 -11.135 31.813 1.00 11.36 242 PHE B N 1
ATOM 4433 C CA . PHE B 1 242 ? 25.380 -11.954 30.648 1.00 10.47 242 PHE B CA 1
ATOM 4434 C C . PHE B 1 242 ? 24.194 -11.868 29.706 1.00 13.48 242 PHE B C 1
ATOM 4435 O O . PHE B 1 242 ? 23.060 -11.750 30.168 1.00 10.87 242 PHE B O 1
ATOM 4452 N N . PRO B 1 243 ? 24.407 -11.905 28.399 1.00 10.69 243 PRO B N 1
ATOM 4453 C CA . PRO B 1 243 ? 23.279 -11.663 27.466 1.00 10.37 243 PRO B CA 1
ATOM 4454 C C . PRO B 1 243 ? 22.385 -12.887 27.275 1.00 10.51 243 PRO B C 1
ATOM 4455 O O . PRO B 1 243 ? 22.433 -13.602 26.275 1.00 12.87 243 PRO B O 1
ATOM 4466 N N . VAL B 1 244 ? 21.577 -13.157 28.311 1.00 9.60 244 VAL B N 1
ATOM 4467 C CA . VAL B 1 244 ? 20.678 -14.294 28.344 1.00 9.39 244 VAL B CA 1
ATOM 4468 C C . VAL B 1 244 ? 19.427 -13.907 29.123 1.00 11.62 244 VAL B C 1
ATOM 4469 O O . VAL B 1 244 ? 19.479 -13.090 30.049 1.00 10.12 244 VAL B O 1
ATOM 4481 N N . VAL B 1 245 ? 18.330 -14.575 28.808 1.00 8.37 245 VAL B N 1
ATOM 4482 C CA . VAL B 1 245 ? 17.086 -14.324 29.546 1.00 9.45 245 VAL B CA 1
ATOM 4483 C C . VAL B 1 245 ? 17.229 -14.764 30.999 1.00 12.96 245 VAL B C 1
ATOM 4484 O O . VAL B 1 245 ? 18.044 -15.622 31.366 1.00 10.44 245 VAL B O 1
ATOM 4497 N N . LEU B 1 246 ? 16.395 -14.167 31.852 1.00 10.77 246 LEU B N 1
ATOM 4498 C CA . LEU B 1 246 ? 16.276 -14.642 33.222 1.00 12.12 246 LEU B CA 1
ATOM 4499 C C . LEU B 1 246 ? 15.482 -15.941 33.285 1.00 12.42 246 LEU B C 1
ATOM 4500 O O . LEU B 1 246 ? 14.566 -16.166 32.495 1.00 13.56 246 LEU B O 1
ATOM 4516 N N . ASP B 1 247 ? 15.834 -16.792 34.267 1.00 16.32 247 ASP B N 1
ATOM 4517 C CA . ASP B 1 247 ? 15.151 -18.056 34.552 1.00 19.47 247 ASP B CA 1
ATOM 4518 C C . ASP B 1 247 ? 14.355 -18.019 35.848 1.00 14.04 247 ASP B C 1
ATOM 4519 O O . ASP B 1 247 ? 13.248 -18.560 35.903 1.00 20.19 247 ASP B O 1
ATOM 4528 N N . GLN B 1 248 ? 14.895 -17.384 36.890 1.00 13.26 248 GLN B N 1
ATOM 4529 C CA . GLN B 1 248 ? 14.280 -17.483 38.219 1.00 15.91 248 GLN B CA 1
ATOM 4530 C C . GLN B 1 248 ? 14.868 -16.402 39.116 1.00 17.76 248 GLN B C 1
ATOM 4531 O O . GLN B 1 248 ? 15.862 -15.762 38.778 1.00 15.74 248 GLN B O 1
ATOM 4544 N N . MET B 1 249 ? 14.225 -16.187 40.260 1.00 14.85 249 MET B N 1
ATOM 4545 C CA . MET B 1 249 ? 14.868 -15.460 41.346 1.00 15.73 249 MET B CA 1
ATOM 4546 C C . MET B 1 249 ? 15.532 -16.443 42.298 1.00 15.67 249 MET B C 1
ATOM 4547 O O . MET B 1 249 ? 15.147 -17.614 42.387 1.00 17.83 249 MET B O 1
ATOM 4560 N N . TYR B 1 250 ? 16.541 -15.954 43.004 1.00 14.64 250 TYR B N 1
ATOM 4561 C CA . TYR B 1 250 ? 17.387 -16.789 43.829 1.00 13.79 250 TYR B CA 1
ATOM 4562 C C . TYR B 1 250 ? 17.943 -15.973 44.980 1.00 16.61 250 TYR B C 1
ATOM 4563 O O . TYR B 1 250 ? 18.289 -14.803 44.821 1.00 17.10 250 TYR B O 1
ATOM 4580 N N . THR B 1 251 ? 18.037 -16.592 46.150 1.00 15.61 251 THR B N 1
ATOM 4581 C CA . THR B 1 251 ? 18.713 -15.937 47.260 1.00 17.30 251 THR B CA 1
ATOM 4582 C C . THR B 1 251 ? 19.856 -16.791 47.780 1.00 19.50 251 THR B C 1
ATOM 4583 O O . THR B 1 251 ? 19.825 -18.024 47.699 1.00 18.76 251 THR B O 1
ATOM 4593 N N . SER B 1 252 ? 20.871 -16.120 48.301 1.00 18.75 252 SER B N 1
ATOM 4594 C CA . SER B 1 252 ? 21.992 -16.824 48.899 1.00 22.11 252 SER B CA 1
ATOM 4595 C C . SER B 1 252 ? 22.630 -15.936 49.955 1.00 23.22 252 SER B C 1
ATOM 4596 O O . SER B 1 252 ? 22.526 -14.704 49.922 1.00 22.60 252 SER B O 1
ATOM 4603 N N . ARG B 1 253 ? 23.308 -16.594 50.898 1.00 25.73 253 ARG B N 1
ATOM 4604 C CA . ARG B 1 253 ? 24.051 -15.875 51.922 1.00 28.03 253 ARG B CA 1
ATOM 4605 C C . ARG B 1 253 ? 25.404 -15.408 51.418 1.00 25.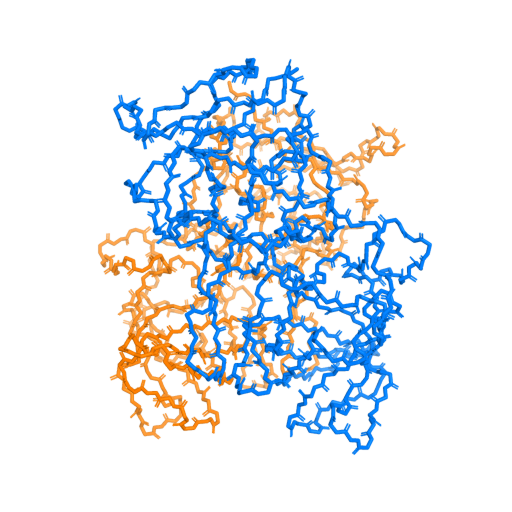70 253 ARG B C 1
ATOM 4606 O O . ARG B 1 253 ? 25.909 -14.375 51.871 1.00 29.26 253 ARG B O 1
ATOM 4614 N N . ASN B 1 254 ? 25.997 -16.126 50.468 1.00 29.63 254 ASN B N 1
ATOM 4615 C CA . ASN B 1 254 ? 27.327 -15.799 49.966 1.00 27.80 254 ASN B CA 1
ATOM 4616 C C . ASN B 1 254 ? 28.311 -15.567 51.110 1.00 30.68 254 ASN B C 1
ATOM 4617 O O . ASN B 1 254 ? 29.020 -14.559 51.173 1.00 30.23 254 ASN B O 1
ATOM 4622 N N . GLU B 1 255 ? 28.352 -16.532 52.023 1.00 37.18 255 GLU B N 1
ATOM 4623 C CA . GLU B 1 255 ? 29.221 -16.455 53.191 1.00 42.96 255 GLU B CA 1
ATOM 4624 C C . GLU B 1 255 ? 30.667 -16.173 52.807 1.00 40.63 255 GLU B C 1
ATOM 4625 O O . GLU B 1 255 ? 31.276 -16.909 52.020 1.00 37.96 255 GLU B O 1
ATOM 4631 N N . ASN B 1 256 ? 31.203 -15.092 53.372 1.00 38.79 256 ASN B N 1
ATOM 4632 C CA . ASN B 1 256 ? 32.583 -14.650 53.228 1.00 43.20 256 ASN B CA 1
ATOM 4633 C C . ASN B 1 256 ? 32.952 -14.224 51.814 1.00 41.28 256 ASN B C 1
ATOM 4634 O O . ASN B 1 256 ? 34.127 -13.926 51.554 1.00 41.28 256 ASN B O 1
ATOM 4645 N N . ILE B 1 257 ? 31.992 -14.164 50.901 1.00 30.55 257 ILE B N 1
ATOM 4646 C CA . ILE B 1 257 ? 32.239 -13.717 49.538 1.00 30.68 257 ILE B CA 1
ATOM 4647 C C . ILE B 1 257 ? 31.956 -12.227 49.466 1.00 27.93 257 ILE B C 1
ATOM 4648 O O . ILE B 1 257 ? 30.972 -11.747 50.037 1.00 30.60 257 ILE B O 1
ATOM 4664 N N . ILE B 1 258 ? 32.806 -11.497 48.753 1.00 25.58 258 ILE B N 1
ATOM 4665 C CA . ILE B 1 258 ? 32.563 -10.096 48.441 1.00 24.46 258 ILE B CA 1
ATOM 4666 C C . ILE B 1 258 ? 31.746 -10.045 47.149 1.00 26.44 258 ILE B C 1
ATOM 4667 O O . ILE B 1 258 ? 32.243 -10.381 46.069 1.00 24.30 258 ILE B O 1
ATOM 4682 N N . VAL B 1 259 ? 30.488 -9.624 47.265 1.00 23.37 259 VAL B N 1
ATOM 4683 C CA . VAL B 1 259 ? 29.574 -9.495 46.129 1.00 19.67 259 VAL B CA 1
ATOM 4684 C C . VAL B 1 259 ? 29.764 -8.083 45.582 1.00 17.15 259 VAL B C 1
ATOM 4685 O O . VAL B 1 259 ? 29.301 -7.101 46.158 1.00 15.15 259 VAL B O 1
ATOM 4697 N N . GLN B 1 260 ? 30.473 -7.971 44.465 1.00 18.01 260 GLN B N 1
ATOM 4698 C CA . GLN B 1 260 ? 30.792 -6.669 43.907 1.00 13.48 260 GLN B CA 1
ATOM 4699 C C . GLN B 1 260 ? 30.749 -6.716 42.383 1.00 14.95 260 GLN B C 1
ATOM 4700 O O . GLN B 1 260 ? 31.692 -6.277 41.714 1.00 16.09 260 GLN B O 1
ATOM 4714 N N . PRO B 1 261 ? 29.643 -7.171 41.799 1.00 14.23 261 PRO B N 1
ATOM 4715 C CA . PRO B 1 261 ? 29.539 -7.169 40.330 1.00 14.69 261 PRO B CA 1
ATOM 4716 C C . PRO B 1 261 ? 29.660 -5.755 39.765 1.00 12.25 261 PRO B C 1
ATOM 4717 O O . PRO B 1 261 ? 29.317 -4.762 40.415 1.00 13.59 261 PRO B O 1
ATOM 4721 N N . GLN B 1 262 ? 30.228 -5.644 38.561 1.00 11.53 262 GLN B N 1
ATOM 4722 C CA . GLN B 1 262 ? 30.370 -4.364 37.864 1.00 12.06 262 GLN B CA 1
ATOM 4723 C C . GLN B 1 262 ? 29.403 -4.169 36.705 1.00 10.72 262 GLN B C 1
ATOM 4724 O O . GLN B 1 262 ? 29.169 -3.028 36.293 1.00 12.72 262 GLN B O 1
ATOM 4738 N N . ASN B 1 263 ? 28.820 -5.245 36.191 1.00 13.69 263 ASN B N 1
ATOM 4739 C CA . ASN B 1 263 ? 27.707 -5.156 35.261 1.00 11.16 263 ASN B CA 1
ATOM 4740 C C . ASN B 1 263 ? 26.392 -5.296 36.024 1.00 11.07 263 ASN B C 1
ATOM 4741 O O . ASN B 1 263 ? 26.335 -5.909 37.099 1.00 12.36 263 ASN B O 1
ATOM 4752 N N . GLY B 1 264 ? 25.349 -4.719 35.464 1.00 9.86 264 GLY B N 1
ATOM 4753 C CA . GLY B 1 264 ? 24.060 -4.725 36.131 1.00 9.27 264 GLY B CA 1
ATOM 4754 C C . GLY B 1 264 ? 24.038 -3.823 37.340 1.00 10.68 264 GLY B C 1
ATOM 4755 O O . GLY B 1 264 ? 23.404 -4.169 38.348 1.00 11.20 264 GLY B O 1
ATOM 4759 N N . ARG B 1 265 ? 24.698 -2.663 37.265 1.00 11.10 265 ARG B N 1
ATOM 4760 C CA . ARG B 1 265 ? 24.846 -1.748 38.390 1.00 10.17 265 ARG B CA 1
ATOM 4761 C C . ARG B 1 265 ? 24.204 -0.410 38.042 1.00 12.17 265 ARG B C 1
ATOM 4762 O O . ARG B 1 265 ? 24.605 0.269 37.094 1.00 11.71 265 ARG B O 1
ATOM 4783 N N . CYS B 1 266 ? 23.156 -0.050 38.783 1.00 12.17 266 CYS B N 1
ATOM 4784 C CA . CYS B 1 266 ? 22.441 1.189 38.517 1.00 11.62 266 CYS B CA 1
ATOM 4785 C C . CYS B 1 266 ? 21.728 1.576 39.797 1.00 12.04 266 CYS B C 1
ATOM 4786 O O . CYS B 1 266 ? 21.132 0.721 40.464 1.00 14.19 266 CYS B O 1
ATOM 4793 N N . THR B 1 267 ? 21.786 2.864 40.126 1.00 10.84 267 THR B N 1
ATOM 4794 C CA . THR B 1 267 ? 21.037 3.312 41.286 1.00 10.91 267 THR B CA 1
ATOM 4795 C C . THR B 1 267 ? 19.558 3.428 40.949 1.00 10.15 267 THR B C 1
ATOM 4796 O O . THR B 1 267 ? 19.153 3.471 39.792 1.00 11.92 267 THR B O 1
ATOM 4806 N N . THR B 1 268 ? 18.713 3.481 41.996 1.00 12.61 268 THR B N 1
ATOM 4807 C CA . THR B 1 268 ? 17.285 3.561 41.716 1.00 11.97 268 THR B CA 1
ATOM 4808 C C . THR B 1 268 ? 16.901 4.851 41.000 1.00 10.58 268 THR B C 1
ATOM 4809 O O . THR B 1 268 ? 15.866 4.884 40.333 1.00 12.51 268 THR B O 1
ATOM 4819 N N . ASP B 1 269 ? 17.715 5.912 41.136 1.00 13.10 269 ASP B N 1
ATOM 4820 C CA . ASP B 1 269 ? 17.459 7.179 40.466 1.00 13.60 269 ASP B CA 1
ATOM 4821 C C . ASP B 1 269 ? 18.163 7.265 39.127 1.00 14.20 269 ASP B C 1
ATOM 4822 O O . ASP B 1 269 ? 18.226 8.346 38.534 1.00 15.31 269 ASP B O 1
ATOM 4831 N N . GLY B 1 270 ? 18.688 6.149 38.639 1.00 14.21 270 GLY B N 1
ATOM 4832 C CA . GLY B 1 270 ? 19.093 6.047 37.253 1.00 14.36 270 GLY B CA 1
ATOM 4833 C C . GLY B 1 270 ? 20.540 6.320 36.942 1.00 14.43 270 GLY B C 1
ATOM 4834 O O . GLY B 1 270 ? 20.850 6.607 35.780 1.00 17.39 270 GLY B O 1
ATOM 4838 N N . GLU B 1 271 ? 21.439 6.256 37.923 1.00 12.07 271 GLU B N 1
ATOM 4839 C CA . GLU B 1 271 ? 22.870 6.483 37.670 1.00 15.02 271 GLU B CA 1
ATOM 4840 C C . GLU B 1 271 ? 23.515 5.126 37.411 1.00 13.29 271 GLU B C 1
ATOM 4841 O O . GLU B 1 271 ? 23.603 4.276 38.311 1.00 14.99 271 GLU B O 1
ATOM 4852 N N . LEU B 1 272 ? 23.978 4.919 36.182 1.00 13.83 272 LEU B N 1
ATOM 4853 C CA . LEU B 1 272 ? 24.671 3.689 35.821 1.00 15.56 272 LEU B CA 1
ATOM 4854 C C . LEU B 1 272 ? 26.085 3.679 36.382 1.00 14.00 272 LEU B C 1
ATOM 4855 O O . LEU B 1 272 ? 26.772 4.717 36.377 1.00 16.76 272 LEU B O 1
ATOM 4870 N N . LEU B 1 273 ? 26.521 2.514 36.874 1.00 12.93 273 LEU B N 1
ATOM 4871 C CA . LEU B 1 273 ? 27.786 2.396 37.588 1.00 14.90 273 LEU B CA 1
ATOM 4872 C C . LEU B 1 273 ? 28.659 1.278 37.026 1.00 14.57 273 LEU B C 1
ATOM 4873 O O . LEU B 1 273 ? 28.216 0.456 36.212 1.00 14.98 273 LEU B O 1
ATOM 4888 N N . GLY B 1 274 ? 29.908 1.220 37.495 1.00 18.43 274 GLY B N 1
ATOM 4889 C CA . GLY B 1 274 ? 30.812 0.150 37.066 1.00 14.85 274 GLY B CA 1
ATOM 4890 C C . GLY B 1 274 ? 31.039 0.121 35.550 1.00 15.55 274 GLY B C 1
ATOM 4891 O O . GLY B 1 274 ? 31.322 1.142 34.920 1.00 17.57 274 GLY B O 1
ATOM 4895 N N . THR B 1 275 ? 30.902 -1.071 34.957 1.00 13.24 275 THR B N 1
ATOM 4896 C CA . THR B 1 275 ? 31.004 -1.246 33.515 1.00 15.84 275 THR B CA 1
ATOM 4897 C C . THR B 1 275 ? 29.643 -1.429 32.852 1.00 13.25 275 THR B C 1
ATOM 4898 O O . THR B 1 275 ? 29.560 -1.977 31.751 1.00 15.72 275 THR B O 1
ATOM 4908 N N . THR B 1 276 ? 28.576 -0.963 33.497 1.00 13.96 276 THR B N 1
ATOM 4909 C CA . THR B 1 276 ? 27.235 -1.262 33.013 1.00 11.59 276 THR B CA 1
ATOM 4910 C C . THR B 1 276 ? 26.931 -0.479 31.749 1.00 16.19 276 THR B C 1
ATOM 4911 O O . THR B 1 276 ? 27.088 0.743 31.703 1.00 16.64 276 THR B O 1
ATOM 4922 N N . THR B 1 277 ? 26.487 -1.185 30.711 1.00 15.03 277 THR B N 1
ATOM 4923 C CA . THR B 1 277 ? 26.000 -0.579 29.488 1.00 17.87 277 THR B CA 1
ATOM 4924 C C . THR B 1 277 ? 24.497 -0.797 29.360 1.00 15.38 277 THR B C 1
ATOM 4925 O O . THR B 1 277 ? 23.914 -1.637 30.047 1.00 16.96 277 THR B O 1
ATOM 4936 N N . LEU B 1 278 ? 23.857 -0.016 28.489 1.00 14.66 278 LEU B N 1
ATOM 4937 C CA . LEU B 1 278 ? 22.407 -0.046 28.436 1.00 14.08 278 LEU B CA 1
ATOM 4938 C C . LEU B 1 278 ? 21.859 -1.236 27.662 1.00 14.53 278 LEU B C 1
ATOM 4939 O O . LEU B 1 278 ? 20.778 -1.737 27.981 1.00 16.06 278 LEU B O 1
ATOM 4954 N N . GLN B 1 279 ? 22.551 -1.671 26.621 1.00 13.26 279 GLN B N 1
ATOM 4955 C CA . GLN B 1 279 ? 22.070 -2.745 25.758 1.00 12.49 279 GLN B CA 1
ATOM 4956 C C . GLN B 1 279 ? 22.509 -4.091 26.293 1.00 11.12 279 GLN B C 1
ATOM 4957 O O . GLN B 1 279 ? 23.722 -4.359 26.408 1.00 11.74 279 GLN B O 1
ATOM 4971 N N . SER B 1 280 ? 21.537 -4.971 26.549 1.00 10.55 280 SER B N 1
ATOM 4972 C CA . SER B 1 280 ? 21.895 -6.301 27.011 1.00 10.73 280 SER B CA 1
ATOM 4973 C C . SER B 1 280 ? 22.756 -7.048 26.001 1.00 10.64 280 SER B C 1
ATOM 4974 O O . SER B 1 280 ? 23.616 -7.859 26.397 1.00 10.75 280 SER B O 1
ATOM 4981 N N . VAL B 1 281 ? 22.573 -6.771 24.704 1.00 9.68 281 VAL B N 1
ATOM 4982 C CA . VAL B 1 281 ? 23.298 -7.530 23.704 1.00 11.31 281 VAL B CA 1
ATOM 4983 C C . VAL B 1 281 ? 24.780 -7.240 23.773 1.00 13.91 281 VAL B C 1
ATOM 4984 O O . VAL B 1 281 ? 25.569 -8.030 23.243 1.00 13.02 281 VAL B O 1
ATOM 4996 N N . SER B 1 282 ? 25.166 -6.136 24.413 1.00 10.34 282 SER B N 1
ATOM 4997 C CA . SER B 1 282 ? 26.573 -5.754 24.516 1.00 9.54 282 SER B CA 1
ATOM 4998 C C . SER B 1 282 ? 27.285 -6.345 25.730 1.00 13.23 282 SER B C 1
ATOM 4999 O O . SER B 1 282 ? 28.512 -6.209 25.835 1.00 12.66 282 SER B O 1
ATOM 5006 N N . ILE B 1 283 ? 26.565 -6.975 26.666 1.00 10.92 283 ILE B N 1
ATOM 5007 C CA . ILE B 1 283 ? 27.213 -7.487 27.863 1.00 11.73 283 ILE B CA 1
ATOM 5008 C C . ILE B 1 283 ? 28.214 -8.566 27.479 1.00 11.92 283 ILE B C 1
ATOM 5009 O O . ILE B 1 283 ? 27.896 -9.487 26.714 1.00 12.30 283 ILE B O 1
ATOM 5024 N N . CYS B 1 284 ? 29.437 -8.461 28.027 1.00 12.06 284 CYS B N 1
ATOM 5025 C CA . CYS B 1 284 ? 30.517 -9.429 27.790 1.00 13.21 284 CYS B CA 1
ATOM 5026 C C . CYS B 1 284 ? 31.029 -9.417 26.351 1.00 13.60 284 CYS B C 1
ATOM 5027 O O . CYS B 1 284 ? 31.622 -10.418 25.902 1.00 13.36 284 CYS B O 1
ATOM 5035 N N . ASN B 1 285 ? 30.781 -8.319 25.631 1.00 12.78 285 ASN B N 1
ATOM 5036 C CA . ASN B 1 285 ? 31.271 -8.101 24.285 1.00 12.97 285 ASN B CA 1
ATOM 5037 C C . ASN B 1 285 ? 32.605 -7.359 24.356 1.00 15.82 285 ASN B C 1
ATOM 5038 O O . ASN B 1 285 ? 32.874 -6.619 25.303 1.00 16.66 285 ASN B O 1
ATOM 5048 N N . PHE B 1 286 ? 33.417 -7.521 23.299 1.00 17.02 286 PHE B N 1
ATOM 5049 C CA . PHE B 1 286 ? 34.599 -6.695 23.063 1.00 17.45 286 PHE B CA 1
ATOM 5050 C C . PHE B 1 286 ? 34.621 -6.237 21.606 1.00 18.24 286 PHE B C 1
ATOM 5051 O O . PHE B 1 286 ? 34.134 -6.937 20.723 1.00 15.23 286 PHE B O 1
ATOM 5068 N N . ARG B 1 287 ? 35.188 -5.054 21.364 1.00 16.86 287 ARG B N 1
ATOM 5069 C CA . ARG B 1 287 ? 35.295 -4.470 20.029 1.00 17.89 287 ARG B CA 1
ATOM 5070 C C . ARG B 1 287 ? 36.690 -3.868 19.907 1.00 23.13 287 ARG B C 1
ATOM 5071 O O . ARG B 1 287 ? 37.267 -3.391 20.893 1.00 22.93 287 ARG B O 1
ATOM 5091 N N . GLY B 1 288 ? 37.252 -3.936 18.700 1.00 24.14 288 GLY B N 1
ATOM 5092 C CA . GLY B 1 288 ? 38.575 -3.361 18.492 1.00 26.50 288 GLY B CA 1
ATOM 5093 C C . GLY B 1 288 ? 39.169 -3.776 17.165 1.00 22.05 288 GLY B C 1
ATOM 5094 O O . GLY B 1 288 ? 38.449 -3.976 16.180 1.00 24.43 288 GLY B O 1
ATOM 5098 N N . THR B 1 289 ? 40.505 -3.848 17.143 1.00 30.77 289 THR B N 1
ATOM 5099 C CA . THR B 1 289 ? 41.258 -4.281 15.978 1.00 26.66 289 THR B CA 1
ATOM 5100 C C . THR B 1 289 ? 42.296 -5.292 16.430 1.00 28.57 289 THR B C 1
ATOM 5101 O O . THR B 1 289 ? 42.734 -5.305 17.581 1.00 29.81 289 THR B O 1
ATOM 5111 N N . MET B 1 290 ? 42.723 -6.136 15.505 1.00 27.40 290 MET B N 1
ATOM 5112 C CA . MET B 1 290 ? 43.696 -7.171 15.811 1.00 30.21 290 MET B CA 1
ATOM 5113 C C . MET B 1 290 ? 45.094 -6.566 15.672 1.00 35.15 290 MET B C 1
ATOM 5114 O O . MET B 1 290 ? 45.543 -6.253 14.563 1.00 33.71 290 MET B O 1
ATOM 5128 N N . GLN B 1 291 ? 45.767 -6.397 16.807 1.00 35.32 291 GLN B N 1
ATOM 5129 C CA . GLN B 1 291 ? 47.056 -5.716 16.842 1.00 41.24 291 GLN B CA 1
ATOM 5130 C C . GLN B 1 291 ? 48.187 -6.619 16.384 1.00 38.46 291 GLN B C 1
ATOM 5131 O O . GLN B 1 291 ? 49.170 -6.134 15.815 1.00 42.88 291 GLN B O 1
ATOM 5145 N N . ALA B 1 292 ? 48.071 -7.919 16.617 1.00 36.09 292 ALA B N 1
ATOM 5146 C CA . ALA B 1 292 ? 49.214 -8.794 16.436 1.00 34.85 292 ALA B CA 1
ATOM 5147 C C . ALA B 1 292 ? 48.766 -10.235 16.541 1.00 39.45 292 ALA B C 1
ATOM 5148 O O . ALA B 1 292 ? 47.787 -10.544 17.227 1.00 34.00 292 ALA B O 1
ATOM 5155 N N . LYS B 1 293 ? 49.502 -11.117 15.868 1.00 30.53 293 LYS B N 1
ATOM 5156 C CA . LYS B 1 293 ? 49.410 -12.552 16.111 1.00 34.33 293 LYS B CA 1
ATOM 5157 C C . LYS B 1 293 ? 50.696 -12.975 16.802 1.00 39.27 293 LYS B C 1
ATOM 5158 O O . LYS B 1 293 ? 51.775 -12.920 16.202 1.00 42.95 293 LYS B O 1
ATOM 5164 N N . LEU B 1 294 ? 50.584 -13.387 18.061 1.00 38.37 294 LEU B N 1
ATOM 5165 C CA . LEU B 1 294 ? 51.733 -13.740 18.876 1.00 38.97 294 LEU B CA 1
ATOM 5166 C C . LEU B 1 294 ? 52.093 -15.206 18.667 1.00 39.80 294 LEU B C 1
ATOM 5167 O O . LEU B 1 294 ? 51.409 -15.941 17.955 1.00 41.05 294 LEU B O 1
ATOM 5172 N N . ASN B 1 295 ? 53.187 -15.642 19.303 1.00 45.61 295 ASN B N 1
ATOM 5173 C CA . ASN B 1 295 ? 53.651 -17.014 19.116 1.00 43.45 295 ASN B CA 1
ATOM 5174 C C . ASN B 1 295 ? 52.894 -17.991 19.999 1.00 48.55 295 ASN B C 1
ATOM 5175 O O . ASN B 1 295 ? 52.584 -19.108 19.572 1.00 48.96 295 ASN B O 1
ATOM 5180 N N . GLU B 1 296 ? 52.600 -17.593 21.230 1.00 44.86 296 GLU B N 1
ATOM 5181 C CA . GLU B 1 296 ? 52.037 -18.486 22.225 1.00 45.17 296 GLU B CA 1
ATOM 5182 C C . GLU B 1 296 ? 50.527 -18.308 22.284 1.00 37.05 296 GLU B C 1
ATOM 5183 O O . GLU B 1 296 ? 50.008 -17.224 22.023 1.00 39.23 296 GLU B O 1
ATOM 5189 N N . GLN B 1 297 ? 49.833 -19.390 22.599 1.00 39.90 297 GLN B N 1
ATOM 5190 C CA . GLN B 1 297 ? 48.401 -19.312 22.870 1.00 34.53 297 GLN B CA 1
ATOM 5191 C C . GLN B 1 297 ? 48.191 -18.623 24.214 1.00 40.12 297 GLN B C 1
ATOM 5192 O O . GLN B 1 297 ? 48.819 -19.012 25.204 1.00 42.78 297 GLN B O 1
ATOM 5198 N N . PRO B 1 298 ? 47.300 -17.618 24.309 1.00 40.26 298 PRO B N 1
ATOM 5199 C CA . PRO B 1 298 ? 46.399 -17.055 23.294 1.00 34.30 298 PRO B CA 1
ATOM 5200 C C . PRO B 1 298 ? 47.109 -16.176 22.269 1.00 32.37 298 PRO B C 1
ATOM 5201 O O . PRO B 1 298 ? 47.606 -15.087 22.588 1.00 31.60 298 PRO B O 1
ATOM 5205 N N . ARG B 1 299 ? 47.118 -16.632 21.017 1.00 29.72 299 ARG B N 1
ATOM 5206 C CA . ARG B 1 299 ? 47.966 -15.976 20.028 1.00 28.27 299 ARG B CA 1
ATOM 5207 C C . ARG B 1 299 ? 47.426 -14.628 19.604 1.00 31.72 299 ARG B C 1
ATOM 5208 O O . ARG B 1 299 ? 48.194 -13.770 19.172 1.00 30.38 299 ARG B O 1
ATOM 5216 N N . TYR B 1 300 ? 46.120 -14.405 19.695 1.00 25.56 300 TYR B N 1
ATOM 5217 C CA . TYR B 1 300 ? 45.526 -13.254 19.034 1.00 22.61 300 TYR B CA 1
ATOM 5218 C C . TYR B 1 300 ? 45.335 -12.109 20.010 1.00 29.42 300 TYR B C 1
ATOM 5219 O O . TYR B 1 300 ? 44.600 -12.242 20.998 1.00 31.01 300 TYR B O 1
ATOM 5237 N N . GLN B 1 301 ? 45.987 -10.979 19.718 1.00 28.95 301 GLN B N 1
ATOM 5238 C CA . GLN B 1 301 ? 46.070 -9.836 20.621 1.00 31.59 301 GLN B CA 1
ATOM 5239 C C . GLN B 1 301 ? 45.172 -8.730 20.088 1.00 30.86 301 GLN B C 1
ATOM 5240 O O . GLN B 1 301 ? 45.373 -8.240 18.976 1.00 27.25 301 GLN B O 1
ATOM 5254 N N . LEU B 1 302 ? 44.172 -8.345 20.879 1.00 27.83 302 LEU B N 1
ATOM 5255 C CA . LEU B 1 302 ? 43.287 -7.265 20.471 1.00 26.18 302 LEU B CA 1
ATOM 5256 C C . LEU B 1 302 ? 43.779 -5.940 21.026 1.00 25.60 302 LEU B C 1
ATOM 5257 O O . LEU B 1 302 ? 44.405 -5.892 22.086 1.00 29.03 302 LEU B O 1
ATOM 5272 N N . GLN B 1 303 ? 43.481 -4.865 20.301 1.00 27.14 303 GLN B N 1
ATOM 5273 C CA . GLN B 1 303 ? 43.569 -3.502 20.817 1.00 34.30 303 GLN B CA 1
ATOM 5274 C C . GLN B 1 303 ? 42.150 -2.941 20.788 1.00 30.27 303 GLN B C 1
ATOM 5275 O O . GLN B 1 303 ? 41.571 -2.750 19.713 1.00 31.77 303 GLN B O 1
ATOM 5289 N N . LEU B 1 304 ? 41.594 -2.662 21.965 1.00 34.28 304 LEU B N 1
ATOM 5290 C CA . LEU B 1 304 ? 40.165 -2.438 22.098 1.00 31.10 304 LEU B CA 1
ATOM 5291 C C . LEU B 1 304 ? 39.763 -0.989 21.848 1.00 27.92 304 LEU B C 1
ATOM 5292 O O . LEU B 1 304 ? 40.527 -0.045 22.078 1.00 28.60 304 LEU B O 1
ATOM 5308 N N . THR B 1 305 ? 38.540 -0.815 21.387 1.00 28.78 305 THR B N 1
ATOM 5309 C CA . THR B 1 305 ? 37.850 0.451 21.504 1.00 25.86 305 THR B CA 1
ATOM 5310 C C . THR B 1 305 ? 36.697 0.262 22.487 1.00 26.96 305 THR B C 1
ATOM 5311 O O . THR B 1 305 ? 36.505 -0.821 23.054 1.00 27.20 305 THR B O 1
ATOM 5322 N N . ASN B 1 306 ? 35.934 1.325 22.689 1.00 29.67 306 ASN B N 1
ATOM 5323 C CA . ASN B 1 306 ? 34.647 1.162 23.334 1.00 25.96 306 ASN B CA 1
ATOM 5324 C C . ASN B 1 306 ? 33.694 0.501 22.346 1.00 30.46 306 ASN B C 1
ATOM 5325 O O . ASN B 1 306 ? 33.880 0.549 21.123 1.00 25.10 306 ASN B O 1
ATOM 5335 N N . LEU B 1 307 ? 32.657 -0.126 22.880 1.00 24.60 307 LEU B N 1
ATOM 5336 C CA . LEU B 1 307 ? 31.732 -0.855 22.028 1.00 27.01 307 LEU B CA 1
ATOM 5337 C C . LEU B 1 307 ? 30.984 0.033 21.036 1.00 29.81 307 LEU B C 1
ATOM 5338 O O . LEU B 1 307 ? 30.469 -0.485 20.034 1.00 30.78 307 LEU B O 1
ATOM 5354 N N . ASP B 1 308 ? 30.861 1.333 21.302 1.00 30.00 308 ASP B N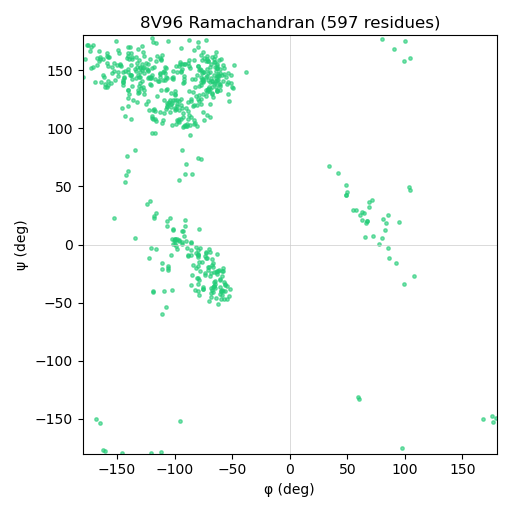 1
ATOM 5355 C CA . ASP B 1 308 ? 30.214 2.230 20.352 1.00 34.29 308 ASP B CA 1
ATOM 5356 C C . ASP B 1 308 ? 31.157 2.665 19.233 1.00 37.01 308 ASP B C 1
ATOM 5357 O O . ASP B 1 308 ? 30.729 3.385 18.321 1.00 36.56 308 ASP B O 1
ATOM 5366 N N . GLY B 1 309 ? 32.415 2.229 19.281 1.00 32.41 309 GLY B N 1
ATOM 5367 C CA . GLY B 1 309 ? 33.422 2.605 18.329 1.00 41.92 309 GLY B CA 1
ATOM 5368 C C . GLY B 1 309 ? 34.331 3.705 18.827 1.00 42.16 309 GLY B C 1
ATOM 5369 O O . GLY B 1 309 ? 35.525 3.713 18.500 1.00 38.42 309 GLY B O 1
ATOM 5373 N N . SER B 1 310 ? 33.789 4.623 19.629 1.00 41.57 310 SER B N 1
ATOM 5374 C CA . SER B 1 310 ? 34.532 5.731 20.225 1.00 42.39 310 SER B CA 1
ATOM 5375 C C . SER B 1 310 ? 35.814 5.196 20.848 1.00 36.78 310 SER B C 1
ATOM 5376 O O . SER B 1 310 ? 35.880 4.012 21.198 1.00 38.72 310 SER B O 1
ATOM 5383 N N . PRO B 1 311 ? 36.858 6.009 20.975 1.00 37.79 311 PRO B N 1
ATOM 5384 C CA . PRO B 1 311 ? 38.122 5.514 21.533 1.00 34.60 311 PRO B CA 1
ATOM 5385 C C . PRO B 1 311 ? 38.064 5.438 23.054 1.00 38.98 311 PRO B C 1
ATOM 5386 O O . PRO B 1 311 ? 37.152 5.955 23.701 1.00 43.94 311 PRO B O 1
ATOM 5397 N N . ILE B 1 312 ? 39.092 4.809 23.619 1.00 36.88 312 ILE B N 1
ATOM 5398 C CA . ILE B 1 312 ? 39.187 4.576 25.058 1.00 42.77 312 ILE B CA 1
ATOM 5399 C C . ILE B 1 312 ? 39.832 5.797 25.706 1.00 47.57 312 ILE B C 1
ATOM 5400 O O . ILE B 1 312 ? 41.054 5.959 25.664 1.00 49.56 312 ILE B O 1
ATOM 5405 N N . ASP B 1 313 ? 39.015 6.638 26.339 1.00 56.51 313 ASP B N 1
ATOM 5406 C CA . ASP B 1 313 ? 39.510 7.732 27.185 1.00 59.22 313 ASP B CA 1
ATOM 5407 C C . ASP B 1 313 ? 40.082 7.163 28.477 1.00 60.08 313 ASP B C 1
ATOM 5408 O O . ASP B 1 313 ? 39.311 6.671 29.315 1.00 56.82 313 ASP B O 1
ATOM 5413 N N . PRO B 1 314 ? 41.399 7.231 28.702 1.00 52.26 314 PRO B N 1
ATOM 5414 C CA . PRO B 1 314 ? 41.977 6.569 29.878 1.00 51.76 314 PRO B CA 1
ATOM 5415 C C . PRO B 1 314 ? 41.741 7.319 31.175 1.00 56.56 314 PRO B C 1
ATOM 5416 O O . PRO B 1 314 ? 41.938 6.739 32.252 1.00 53.89 314 PRO B O 1
ATOM 5420 N N . THR B 1 315 ? 41.347 8.589 31.107 1.00 57.27 315 THR B N 1
ATOM 5421 C CA . THR B 1 315 ? 40.945 9.350 32.281 1.00 57.79 315 THR B CA 1
ATOM 5422 C C . THR B 1 315 ? 39.531 9.015 32.722 1.00 59.95 315 THR B C 1
ATOM 5423 O O . THR B 1 315 ? 38.943 9.745 33.530 1.00 54.30 315 THR B O 1
ATOM 5427 N N . ASP B 1 316 ? 38.966 7.936 32.195 1.00 55.31 316 ASP B N 1
ATOM 5428 C CA . ASP B 1 316 ? 37.547 7.687 32.352 1.00 54.76 316 ASP B CA 1
ATOM 5429 C C . ASP B 1 316 ? 37.259 7.048 33.704 1.00 49.42 316 ASP B C 1
ATOM 5430 O O . ASP B 1 316 ? 38.035 6.229 34.207 1.00 46.39 316 ASP B O 1
ATOM 5435 N N . ASP B 1 317 ? 36.136 7.450 34.302 1.00 46.27 317 ASP B N 1
ATOM 5436 C CA . ASP B 1 317 ? 35.727 6.943 35.609 1.00 50.63 317 ASP B CA 1
ATOM 5437 C C . ASP B 1 317 ? 34.961 5.623 35.467 1.00 42.07 317 ASP B C 1
ATOM 5438 O O . ASP B 1 317 ? 33.799 5.498 35.845 1.00 36.90 317 ASP B O 1
ATOM 5443 N N . MET B 1 318 ? 35.641 4.627 34.902 1.00 37.18 318 MET B N 1
ATOM 5444 C CA . MET B 1 318 ? 35.113 3.271 34.802 1.00 33.46 318 MET B CA 1
ATOM 5445 C C . MET B 1 318 ? 36.254 2.286 35.009 1.00 31.42 318 MET B C 1
ATOM 5446 O O . MET B 1 318 ? 37.405 2.595 34.680 1.00 31.58 318 MET B O 1
ATOM 5459 N N . PRO B 1 319 ? 35.974 1.102 35.570 1.00 30.20 319 PRO B N 1
ATOM 5460 C CA . PRO B 1 319 ? 37.057 0.127 35.794 1.00 29.17 319 PRO B CA 1
ATOM 5461 C C . PRO B 1 319 ? 37.600 -0.474 34.520 1.00 26.15 319 PRO B C 1
ATOM 5462 O O . PRO B 1 319 ? 38.694 -1.049 34.551 1.00 25.05 319 PRO B O 1
ATOM 5473 N N . ALA B 1 320 ? 36.847 -0.403 33.426 1.00 25.15 320 ALA B N 1
ATOM 5474 C CA . ALA B 1 320 ? 37.179 -0.985 32.137 1.00 19.76 320 ALA B CA 1
ATOM 5475 C C . ALA B 1 320 ? 36.099 -0.551 31.153 1.00 25.15 320 ALA B C 1
ATOM 5476 O O . ALA B 1 320 ? 35.098 0.052 31.574 1.00 20.30 320 ALA B O 1
ATOM 5483 N N . PRO B 1 321 ? 36.251 -0.815 29.855 1.00 21.72 321 PRO B N 1
ATOM 5484 C CA . PRO B 1 321 ? 35.205 -0.417 28.906 1.00 20.78 321 PRO B CA 1
ATOM 5485 C C . PRO B 1 321 ? 33.859 -1.006 29.312 1.00 15.91 321 PRO B C 1
ATOM 5486 O O . PRO B 1 321 ? 33.777 -2.134 29.798 1.00 17.19 321 PRO B O 1
ATOM 5497 N N . LEU B 1 322 ? 32.813 -0.238 29.075 1.00 17.95 322 LEU B N 1
ATOM 5498 C CA . LEU B 1 322 ? 31.470 -0.736 29.333 1.00 15.80 322 LEU B CA 1
ATOM 5499 C C . LEU B 1 322 ? 31.267 -2.059 28.605 1.00 18.76 322 LEU B C 1
ATOM 5500 O O . LEU B 1 322 ? 31.721 -2.243 27.468 1.00 17.59 322 LEU B O 1
ATOM 5516 N N . GLY B 1 323 ? 30.602 -2.995 29.277 1.00 15.17 323 GLY B N 1
ATOM 5517 C CA . GLY B 1 323 ? 30.386 -4.315 28.739 1.00 15.29 323 GLY B CA 1
ATOM 5518 C C . GLY B 1 323 ? 31.436 -5.353 29.099 1.00 14.92 323 GLY B C 1
ATOM 5519 O O . GLY B 1 323 ? 31.169 -6.555 28.964 1.00 14.79 323 GLY B O 1
ATOM 5523 N N . THR B 1 324 ? 32.601 -4.943 29.580 1.00 14.82 324 THR B N 1
ATOM 5524 C CA . THR B 1 324 ? 33.626 -5.909 29.942 1.00 14.61 324 THR B CA 1
ATOM 5525 C C . THR B 1 324 ? 33.078 -6.926 30.934 1.00 14.50 324 THR B C 1
ATOM 5526 O O . THR B 1 324 ? 32.396 -6.534 31.892 1.00 14.77 324 THR B O 1
ATOM 5536 N N . PRO B 1 325 ? 33.395 -8.221 30.779 1.00 13.26 325 PRO B N 1
ATOM 5537 C CA . PRO B 1 325 ? 33.001 -9.215 31.789 1.00 15.43 325 PRO B CA 1
ATOM 5538 C C . PRO B 1 325 ? 33.451 -8.848 33.199 1.00 15.92 325 PRO B C 1
ATOM 5539 O O . PRO B 1 325 ? 34.495 -8.230 33.409 1.00 16.00 325 PRO B O 1
ATOM 5550 N N . ASP B 1 326 ? 32.640 -9.239 34.185 1.00 13.75 326 ASP B N 1
ATOM 5551 C CA . ASP B 1 326 ? 32.912 -8.936 35.583 1.00 14.96 326 ASP B CA 1
ATOM 5552 C C . ASP B 1 326 ? 33.111 -10.193 36.429 1.00 19.39 326 ASP B C 1
ATOM 5553 O O . ASP B 1 326 ? 32.950 -10.147 37.647 1.00 19.62 326 ASP B O 1
ATOM 5562 N N . PHE B 1 327 ? 33.476 -11.318 35.801 1.00 15.81 327 PHE B N 1
ATOM 5563 C CA . PHE B 1 327 ? 33.728 -12.548 36.505 1.00 15.87 327 PHE B CA 1
ATOM 5564 C C . PHE B 1 327 ? 34.976 -13.194 35.912 1.00 18.42 327 PHE B C 1
ATOM 5565 O O . PHE B 1 327 ? 35.426 -12.832 34.824 1.00 18.11 327 PHE B O 1
ATOM 5582 N N . GLN B 1 328 ? 35.515 -14.156 36.653 1.00 17.47 328 GLN B N 1
ATOM 5583 C CA . GLN B 1 328 ? 36.688 -14.909 36.219 1.00 21.81 328 GLN B CA 1
ATOM 5584 C C . GLN B 1 328 ? 36.206 -16.219 35.625 1.00 16.10 328 GLN B C 1
ATOM 5585 O O . GLN B 1 328 ? 35.519 -16.997 36.288 1.00 18.35 328 GLN B O 1
ATOM 5599 N N . ALA B 1 329 ? 36.598 -16.470 34.382 1.00 20.34 329 ALA B N 1
ATOM 5600 C CA . ALA B 1 329 ? 36.209 -17.698 33.706 1.00 19.10 329 ALA B CA 1
ATOM 5601 C C . ALA B 1 329 ? 37.002 -17.752 32.412 1.00 18.18 329 ALA B C 1
ATOM 5602 O O . ALA B 1 329 ? 37.642 -16.780 32.014 1.00 17.32 329 ALA B O 1
ATOM 5608 N N . MET B 1 330 ? 36.909 -18.889 31.743 1.00 19.70 330 MET B N 1
ATOM 5609 C CA . MET B 1 330 ? 37.236 -18.938 30.333 1.00 19.59 330 MET B CA 1
ATOM 5610 C C . MET B 1 330 ? 35.946 -18.592 29.594 1.00 14.93 330 MET B C 1
ATOM 5611 O O . MET B 1 330 ? 34.985 -19.368 29.625 1.00 17.57 330 MET B O 1
ATOM 5624 N N . LEU B 1 331 ? 35.917 -17.409 29.016 1.00 17.57 331 LEU B N 1
ATOM 5625 C CA . LEU B 1 331 ? 34.762 -16.921 28.277 1.00 15.62 331 LEU B CA 1
ATOM 5626 C C . LEU B 1 331 ? 34.835 -17.418 26.842 1.00 17.36 331 LEU B C 1
ATOM 5627 O O . LEU B 1 331 ? 35.852 -17.236 26.161 1.00 17.02 331 LEU B O 1
ATOM 5643 N N . TYR B 1 332 ? 33.781 -18.083 26.403 1.00 16.25 332 TYR B N 1
ATOM 5644 C CA . TYR B 1 332 ? 33.733 -18.727 25.100 1.00 14.99 332 TYR B CA 1
ATOM 5645 C C . TYR B 1 332 ? 32.818 -17.919 24.187 1.00 17.73 332 TYR B C 1
ATOM 5646 O O . TYR B 1 332 ? 31.704 -17.558 24.581 1.00 15.57 332 TYR B O 1
ATOM 5664 N N . GLY B 1 333 ? 33.276 -17.647 22.981 1.00 15.66 333 GLY B N 1
ATOM 5665 C CA . GLY B 1 333 ? 32.485 -16.928 22.006 1.00 16.60 333 GLY B CA 1
ATOM 5666 C C . GLY B 1 333 ? 33.052 -17.047 20.601 1.00 15.30 333 GLY B C 1
ATOM 5667 O O . GLY B 1 333 ? 33.697 -18.043 20.276 1.00 17.76 333 GLY B O 1
ATOM 5671 N N . VAL B 1 334 ? 32.774 -16.053 19.769 1.00 11.97 334 VAL B N 1
ATOM 5672 C CA . VAL B 1 334 ? 33.224 -16.021 18.378 1.00 15.40 334 VAL B CA 1
ATOM 5673 C C . VAL B 1 334 ? 33.851 -14.673 18.095 1.00 14.44 334 VAL B C 1
ATOM 5674 O O . VAL B 1 334 ? 33.267 -13.623 18.377 1.00 13.49 334 VAL B O 1
ATOM 5686 N N . ALA B 1 335 ? 35.040 -14.692 17.493 1.00 13.87 335 ALA B N 1
ATOM 5687 C CA . ALA B 1 335 ? 35.722 -13.481 17.058 1.00 16.59 335 ALA B CA 1
ATOM 5688 C C . ALA B 1 335 ? 35.453 -13.345 15.565 1.00 14.17 335 ALA B C 1
ATOM 5689 O O . ALA B 1 335 ? 35.695 -14.287 14.799 1.00 17.34 335 ALA B O 1
ATOM 5696 N N . SER B 1 336 ? 34.905 -12.207 15.161 1.00 14.33 336 SER B N 1
ATOM 5697 C CA . SER B 1 336 ? 34.489 -11.964 13.789 1.00 15.14 336 SER B CA 1
ATOM 5698 C C . SER B 1 336 ? 35.207 -10.729 13.276 1.00 17.10 336 SER B C 1
ATOM 5699 O O . SER B 1 336 ? 35.520 -9.812 14.049 1.00 15.78 336 SER B O 1
ATOM 5706 N N . GLN B 1 337 ? 35.473 -10.704 11.959 1.00 17.08 337 GLN B N 1
ATOM 5707 C CA . GLN B 1 337 ? 36.125 -9.573 11.327 1.00 18.98 337 GLN B CA 1
ATOM 5708 C C . GLN B 1 337 ? 35.427 -9.177 10.035 1.00 14.51 337 GLN B C 1
ATOM 5709 O O . GLN B 1 337 ? 34.826 -9.998 9.333 1.00 14.76 337 GLN B O 1
ATOM 5722 N N . ARG B 1 338 ? 35.521 -7.886 9.715 1.00 19.66 338 ARG B N 1
ATOM 5723 C CA . ARG B 1 338 ? 35.102 -7.372 8.423 1.00 22.91 338 ARG B CA 1
ATOM 5724 C C . ARG B 1 338 ? 36.203 -6.467 7.894 1.00 26.43 338 ARG B C 1
ATOM 5725 O O . ARG B 1 338 ? 36.587 -5.500 8.559 1.00 25.61 338 ARG B O 1
ATOM 5745 N N . SER B 1 339 ? 36.717 -6.783 6.710 1.00 27.57 339 SER B N 1
ATOM 5746 C CA . SER B 1 339 ? 37.690 -5.919 6.055 1.00 28.43 339 SER B CA 1
ATOM 5747 C C . SER B 1 339 ? 36.963 -4.731 5.434 1.00 24.66 339 SER B C 1
ATOM 5748 O O . SER B 1 339 ? 36.028 -4.901 4.640 1.00 28.75 339 SER B O 1
ATOM 5755 N N . SER B 1 340 ? 37.393 -3.527 5.800 1.00 29.76 340 SER B N 1
ATOM 5756 C CA . SER B 1 340 ? 36.691 -2.318 5.369 1.00 37.34 340 SER B CA 1
ATOM 5757 C C . SER B 1 340 ? 36.800 -2.096 3.864 1.00 39.45 340 SER B C 1
ATOM 5758 O O . SER B 1 340 ? 35.844 -1.630 3.230 1.00 36.62 340 SER B O 1
ATOM 5761 N N . ARG B 1 341 ? 37.951 -2.422 3.270 1.00 38.06 341 ARG B N 1
ATOM 5762 C CA . ARG B 1 341 ? 38.154 -2.065 1.868 1.00 36.47 341 ARG B CA 1
ATOM 5763 C C . ARG B 1 341 ? 37.194 -2.811 0.950 1.00 41.31 341 ARG B C 1
ATOM 5764 O O . ARG B 1 341 ? 36.737 -2.249 -0.050 1.00 39.28 341 ARG B O 1
ATOM 5772 N N . ASP B 1 342 ? 36.862 -4.069 1.265 1.00 34.07 342 ASP B N 1
ATOM 5773 C CA . ASP B 1 342 ? 35.977 -4.826 0.387 1.00 32.63 342 ASP B CA 1
ATOM 5774 C C . ASP B 1 342 ? 34.872 -5.588 1.105 1.00 26.66 342 ASP B C 1
ATOM 5775 O O . ASP B 1 342 ? 34.135 -6.337 0.448 1.00 27.94 342 ASP B O 1
ATOM 5780 N N . ASN B 1 343 ? 34.730 -5.420 2.417 1.00 27.22 343 ASN B N 1
ATOM 5781 C CA . ASN B 1 343 ? 33.675 -6.088 3.176 1.00 20.92 343 ASN B CA 1
ATOM 5782 C C . ASN B 1 343 ? 33.877 -7.601 3.235 1.00 30.53 343 ASN B C 1
ATOM 5783 O O . ASN B 1 343 ? 32.924 -8.359 3.446 1.00 20.05 343 ASN B O 1
ATOM 5788 N N . ALA B 1 344 ? 35.097 -8.076 2.996 1.00 23.40 344 ALA B N 1
ATOM 5789 C CA . ALA B 1 344 ? 35.400 -9.483 3.223 1.00 22.39 344 ALA B CA 1
ATOM 5790 C C . ALA B 1 344 ? 35.284 -9.798 4.713 1.00 20.05 344 ALA B C 1
ATOM 5791 O O . ALA B 1 344 ? 35.726 -9.021 5.558 1.00 19.08 344 ALA B O 1
ATOM 5798 N N . THR B 1 345 ? 34.701 -10.955 5.032 1.00 20.93 345 THR B N 1
ATOM 5799 C CA . THR B 1 345 ? 34.386 -11.304 6.410 1.00 19.99 345 THR B CA 1
ATOM 5800 C C . THR B 1 345 ? 34.946 -12.680 6.745 1.00 20.40 345 THR B C 1
ATOM 5801 O O . THR B 1 345 ? 35.165 -13.515 5.870 1.00 19.48 345 THR B O 1
ATOM 5812 N N . ARG B 1 346 ? 35.188 -12.891 8.041 1.00 17.25 346 ARG B N 1
ATOM 5813 C CA . ARG B 1 346 ? 35.576 -14.182 8.601 1.00 14.67 346 ARG B CA 1
ATOM 5814 C C . ARG B 1 346 ? 35.249 -14.168 10.096 1.00 14.77 346 ARG B C 1
ATOM 5815 O O . ARG B 1 346 ? 35.159 -13.112 10.729 1.00 16.21 346 ARG B O 1
ATOM 5835 N N . ALA B 1 347 ? 35.077 -15.358 10.653 1.00 15.27 347 ALA B N 1
ATOM 5836 C CA . ALA B 1 347 ? 34.713 -15.511 12.055 1.00 17.09 347 ALA B CA 1
ATOM 5837 C C . ALA B 1 347 ? 35.053 -16.913 12.519 1.00 15.65 347 ALA B C 1
ATOM 5838 O O . ALA B 1 347 ? 34.773 -17.889 11.804 1.00 18.06 347 ALA B O 1
ATOM 5845 N N . HIS B 1 348 ? 35.603 -17.011 13.733 1.00 15.67 348 HIS B N 1
ATOM 5846 C CA . HIS B 1 348 ? 35.940 -18.303 14.302 1.00 15.25 348 HIS B CA 1
ATOM 5847 C C . HIS B 1 348 ? 35.804 -18.270 15.813 1.00 18.74 348 HIS B C 1
ATOM 5848 O O . HIS B 1 348 ? 35.775 -17.198 16.427 1.00 17.63 348 HIS B O 1
ATOM 5862 N N . ASP B 1 349 ? 35.784 -19.456 16.408 1.00 16.94 349 ASP B N 1
ATOM 5863 C CA . ASP B 1 349 ? 35.674 -19.529 17.857 1.00 19.76 349 ASP B CA 1
ATOM 5864 C C . ASP B 1 349 ? 36.869 -18.878 18.530 1.00 23.61 349 ASP B C 1
ATOM 5865 O O . ASP B 1 349 ? 38.000 -18.938 18.040 1.00 17.80 349 ASP B O 1
ATOM 5874 N N . ALA B 1 350 ? 36.611 -18.248 19.657 1.00 17.84 350 ALA B N 1
ATOM 5875 C CA . ALA B 1 350 ? 37.610 -17.525 20.420 1.00 17.90 350 ALA B CA 1
ATOM 5876 C C . ALA B 1 350 ? 37.288 -17.700 21.894 1.00 18.95 350 ALA B C 1
ATOM 5877 O O . ALA B 1 350 ? 36.116 -17.696 22.285 1.00 17.96 350 ALA B O 1
ATOM 5884 N N . GLN B 1 351 ? 38.321 -17.853 22.708 1.00 17.46 351 GLN B N 1
ATOM 5885 C CA . GLN B 1 351 ? 38.184 -17.987 24.151 1.00 19.81 351 G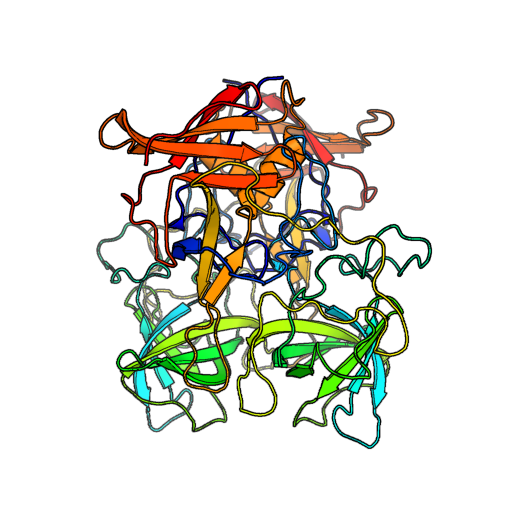LN B CA 1
ATOM 5886 C C . GLN B 1 351 ? 39.080 -16.962 24.821 1.00 26.40 351 GLN B C 1
ATOM 5887 O O . GLN B 1 351 ? 40.231 -16.760 24.406 1.00 22.43 351 GLN B O 1
ATOM 5901 N N . ILE B 1 352 ? 38.540 -16.295 25.847 1.00 16.87 352 ILE B N 1
ATOM 5902 C CA . ILE B 1 352 ? 39.241 -15.232 26.559 1.00 19.51 352 ILE B CA 1
ATOM 5903 C C . ILE B 1 352 ? 39.258 -15.595 28.033 1.00 23.43 352 ILE B C 1
ATOM 5904 O O . ILE B 1 352 ? 38.199 -15.833 28.622 1.00 18.93 352 ILE B O 1
ATOM 5919 N N . ASP B 1 353 ? 40.456 -15.727 28.609 1.00 20.44 353 ASP B N 1
ATOM 5920 C CA . ASP B 1 353 ? 40.617 -16.064 30.026 1.00 18.10 353 ASP B CA 1
ATOM 5921 C C . ASP B 1 353 ? 40.629 -14.739 30.766 1.00 24.45 353 ASP B C 1
ATOM 5922 O O . ASP B 1 353 ? 41.615 -13.999 30.737 1.00 23.95 353 ASP B O 1
ATOM 5930 N N . THR B 1 354 ? 39.500 -14.410 31.391 1.00 20.61 354 THR B N 1
ATOM 5931 C CA . THR B 1 354 ? 39.398 -13.164 32.134 1.00 21.72 354 THR B CA 1
ATOM 5932 C C . THR B 1 354 ? 40.182 -13.184 33.439 1.00 27.26 354 THR B C 1
ATOM 5933 O O . THR B 1 354 ? 40.248 -12.150 34.104 1.00 24.87 354 THR B O 1
ATOM 5944 N N . ALA B 1 355 ? 40.756 -14.324 33.827 1.00 25.72 355 ALA B N 1
ATOM 5945 C CA . ALA B 1 355 ? 41.644 -14.409 34.975 1.00 25.75 355 ALA B CA 1
ATOM 5946 C C . ALA B 1 355 ? 43.108 -14.434 34.555 1.00 31.18 355 ALA B C 1
ATOM 5947 O O . ALA B 1 355 ? 43.980 -14.574 35.413 1.00 36.56 355 ALA B O 1
ATOM 5954 N N . GLY B 1 356 ? 43.386 -14.291 33.258 1.00 29.92 356 GLY B N 1
ATOM 5955 C CA . GLY B 1 356 ? 44.738 -14.449 32.764 1.00 35.25 356 GLY B CA 1
ATOM 5956 C C . GLY B 1 356 ? 45.586 -13.200 32.901 1.00 35.43 356 GLY B C 1
ATOM 5957 O O . GLY B 1 356 ? 45.100 -12.077 33.001 1.00 37.27 356 GLY B O 1
ATOM 5961 N N . ASP B 1 357 ? 46.906 -13.415 32.880 1.00 42.52 357 ASP B N 1
ATOM 5962 C CA . ASP B 1 357 ? 47.834 -12.326 33.164 1.00 42.01 357 ASP B CA 1
ATOM 5963 C C . ASP B 1 357 ? 47.776 -11.232 32.109 1.00 31.93 357 ASP B C 1
ATOM 5964 O O . ASP B 1 357 ? 47.973 -10.056 32.436 1.00 37.12 357 ASP B O 1
ATOM 5973 N N . THR B 1 358 ? 47.497 -11.580 30.859 1.00 31.81 358 THR B N 1
ATOM 5974 C CA . THR B 1 358 ? 47.432 -10.601 29.785 1.00 30.63 358 THR B CA 1
ATOM 5975 C C . THR B 1 358 ? 46.062 -9.939 29.655 1.00 29.59 358 THR B C 1
ATOM 5976 O O . THR B 1 358 ? 45.868 -9.122 28.747 1.00 28.76 358 THR B O 1
ATOM 5987 N N . PHE B 1 359 ? 45.111 -10.277 30.527 1.00 32.90 359 PHE B N 1
ATOM 5988 C CA . PHE B 1 359 ? 43.772 -9.687 30.477 1.00 29.30 359 PHE B CA 1
ATOM 5989 C C . PHE B 1 359 ? 43.837 -8.321 31.150 1.00 27.23 359 PHE B C 1
ATOM 5990 O O . PHE B 1 359 ? 43.854 -8.217 32.379 1.00 29.94 359 PHE B O 1
ATOM 6007 N N . ALA B 1 360 ? 43.875 -7.271 30.344 1.00 19.84 360 ALA B N 1
ATOM 6008 C CA . ALA B 1 360 ? 43.991 -5.897 30.836 1.00 28.49 360 ALA B CA 1
ATOM 6009 C C . ALA B 1 360 ? 43.096 -4.986 30.008 1.00 25.60 360 ALA B C 1
ATOM 6010 O O . ALA B 1 360 ? 43.553 -4.052 29.356 1.00 24.74 360 ALA B O 1
ATOM 6017 N N . PRO B 1 361 ? 41.779 -5.210 30.053 1.00 20.11 361 PRO B N 1
ATOM 6018 C CA . PRO B 1 361 ? 40.886 -4.391 29.242 1.00 19.20 361 PRO B CA 1
ATOM 6019 C C . PRO B 1 361 ? 40.927 -2.923 29.565 1.00 18.38 361 PRO B C 1
ATOM 6020 O O . PRO B 1 361 ? 40.614 -2.114 28.693 1.00 18.74 361 PRO B O 1
ATOM 6031 N N . LYS B 1 362 ? 41.226 -2.559 30.819 1.00 21.96 362 LYS B N 1
ATOM 6032 C CA . LYS B 1 362 ? 41.296 -1.147 31.191 1.00 24.91 362 LYS B CA 1
ATOM 6033 C C . LYS B 1 362 ? 42.229 -0.385 30.259 1.00 23.62 362 LYS B C 1
ATOM 6034 O O . LYS B 1 362 ? 41.890 0.706 29.787 1.00 25.72 362 LYS B O 1
ATOM 6053 N N . ILE B 1 363 ? 43.396 -0.959 29.966 1.00 31.78 363 ILE B N 1
ATOM 6054 C CA . ILE B 1 363 ? 44.362 -0.362 29.053 1.00 28.85 363 ILE B CA 1
ATOM 6055 C C . ILE B 1 363 ? 44.194 -0.878 27.632 1.00 33.66 363 ILE B C 1
ATOM 6056 O O . ILE B 1 363 ? 45.066 -0.651 26.784 1.00 29.34 363 ILE B O 1
ATOM 6072 N N . GLY B 1 364 ? 43.103 -1.584 27.353 1.00 27.03 364 GLY B N 1
ATOM 6073 C CA . GLY B 1 364 ? 42.750 -1.952 26.000 1.00 23.55 364 GLY B CA 1
ATOM 6074 C C . GLY B 1 364 ? 43.422 -3.193 25.476 1.00 23.94 364 GLY B C 1
ATOM 6075 O O . GLY B 1 364 ? 43.432 -3.406 24.259 1.00 33.80 364 GLY B O 1
ATOM 6079 N N . GLN B 1 365 ? 43.953 -4.033 26.350 1.00 25.71 365 GLN B N 1
ATOM 6080 C CA . GLN B 1 365 ? 44.776 -5.168 25.961 1.00 27.95 365 GLN B CA 1
ATOM 6081 C C . GLN B 1 365 ? 44.071 -6.448 26.379 1.00 27.49 365 GLN B C 1
ATOM 6082 O O . GLN B 1 365 ? 44.051 -6.789 27.566 1.00 26.84 365 GLN B O 1
ATOM 6094 N N . VAL B 1 366 ? 43.518 -7.163 25.401 1.00 24.98 366 VAL B N 1
ATOM 6095 C CA . VAL B 1 366 ? 42.923 -8.471 25.623 1.00 28.46 366 VAL B CA 1
ATOM 6096 C C . VAL B 1 366 ? 43.426 -9.404 24.530 1.00 19.10 366 VAL B C 1
ATOM 6097 O O . VAL B 1 366 ? 43.537 -8.995 23.372 1.00 23.46 366 VAL B O 1
ATOM 6101 N N . ARG B 1 367 ? 43.667 -10.659 24.889 1.00 22.91 367 ARG B N 1
ATOM 6102 C CA . ARG B 1 367 ? 44.083 -11.676 23.935 1.00 27.81 367 ARG B CA 1
ATOM 6103 C C . ARG B 1 367 ? 43.100 -12.837 23.971 1.00 26.70 367 ARG B C 1
ATOM 6104 O O . ARG B 1 367 ? 42.604 -13.209 25.044 1.00 25.56 367 ARG B O 1
ATOM 6125 N N . PHE B 1 368 ? 42.831 -13.419 22.797 1.00 22.25 368 PHE B N 1
ATOM 6126 C CA . PHE B 1 368 ? 41.994 -14.601 22.703 1.00 21.73 368 PHE B CA 1
ATOM 6127 C C . PHE B 1 368 ? 42.712 -15.738 21.994 1.00 24.26 368 PHE B C 1
ATOM 6128 O O . PHE B 1 368 ? 43.603 -15.524 21.164 1.00 26.85 368 PHE B O 1
ATOM 6145 N N . LYS B 1 369 ? 42.344 -16.949 22.366 1.00 26.33 369 LYS B N 1
ATOM 6146 C CA . LYS B 1 369 ? 42.863 -18.150 21.735 1.00 22.94 369 LYS B CA 1
ATOM 6147 C C . LYS B 1 369 ? 41.832 -18.700 20.756 1.00 28.64 369 LYS B C 1
ATOM 6148 O O . LYS B 1 369 ? 40.617 -18.654 21.006 1.00 21.36 369 LYS B O 1
ATOM 6167 N N . SER B 1 370 ? 42.319 -19.211 19.632 1.00 23.24 370 SER B N 1
ATOM 6168 C CA . SER B 1 370 ? 41.446 -19.788 18.631 1.00 20.40 370 SER B CA 1
ATOM 6169 C C . SER B 1 370 ? 42.203 -20.898 17.928 1.00 26.68 370 SER B C 1
ATOM 6170 O O . SER B 1 370 ? 43.415 -20.792 17.728 1.00 29.56 370 SER B O 1
ATOM 6178 N N . SER B 1 371 ? 41.485 -21.951 17.562 1.00 23.50 371 SER B N 1
ATOM 6179 C CA . SER B 1 371 ? 42.100 -23.005 16.765 1.00 27.56 371 SER B CA 1
ATOM 6180 C C . SER B 1 371 ? 42.321 -22.593 15.319 1.00 29.00 371 SER B C 1
ATOM 6181 O O . SER B 1 371 ? 43.004 -23.313 14.590 1.00 29.54 371 SER B O 1
ATOM 6184 N N . SER B 1 372 ? 41.774 -21.465 14.881 1.00 22.62 372 SER B N 1
ATOM 6185 C CA . SER B 1 372 ? 41.885 -21.055 13.491 1.00 20.78 372 SER B CA 1
ATOM 6186 C C . SER B 1 372 ? 43.062 -20.121 13.298 1.00 25.12 372 SER B C 1
ATOM 6187 O O . SER B 1 372 ? 43.439 -19.369 14.200 1.00 23.60 372 SER B O 1
ATOM 6190 N N . ASP B 1 373 ? 43.651 -20.188 12.100 1.00 24.66 373 ASP B N 1
ATOM 6191 C CA . ASP B 1 373 ? 44.642 -19.222 11.647 1.00 21.18 373 ASP B CA 1
ATOM 6192 C C . ASP B 1 373 ? 44.064 -18.174 10.715 1.00 27.87 373 ASP B C 1
ATOM 6193 O O . ASP B 1 373 ? 44.801 -17.304 10.244 1.00 26.60 373 ASP B O 1
ATOM 6198 N N . ASP B 1 374 ? 42.767 -18.242 10.431 1.00 22.24 374 ASP B N 1
ATOM 6199 C CA . ASP B 1 374 ? 42.142 -17.395 9.417 1.00 20.34 374 ASP B CA 1
ATOM 6200 C C . ASP B 1 374 ? 41.645 -16.096 10.046 1.00 28.09 374 ASP B C 1
ATOM 6201 O O . ASP B 1 374 ? 40.450 -15.847 10.169 1.00 23.56 374 ASP B O 1
ATOM 6206 N N . PHE B 1 375 ? 42.606 -15.267 10.450 1.00 21.01 375 PHE B N 1
ATOM 6207 C CA . PHE B 1 375 ? 42.368 -13.919 10.940 1.00 24.90 375 PHE B CA 1
ATOM 6208 C C . PHE B 1 375 ? 43.306 -12.975 10.204 1.00 30.31 375 PHE B C 1
ATOM 6209 O O . PHE B 1 375 ? 44.446 -13.345 9.892 1.00 28.17 375 PHE B O 1
ATOM 6225 N N . ASP B 1 376 ? 42.823 -11.771 9.914 1.00 24.69 376 ASP B N 1
ATOM 6226 C CA . ASP B 1 376 ? 43.627 -10.737 9.275 1.00 28.92 376 ASP B CA 1
ATOM 6227 C C . ASP B 1 3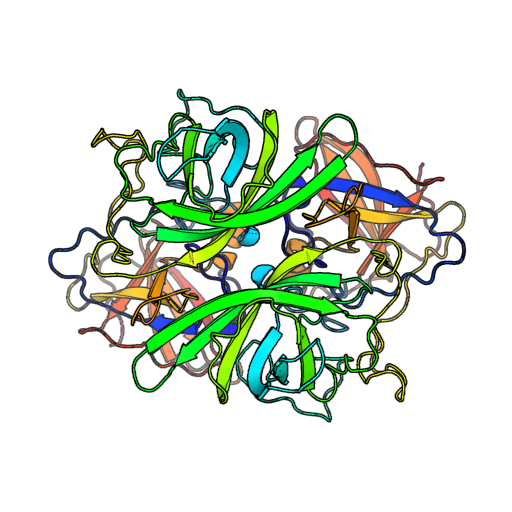76 ? 44.120 -9.753 10.322 1.00 32.79 376 ASP B C 1
ATOM 6228 O O . ASP B 1 376 ? 43.327 -9.212 11.100 1.00 32.01 376 ASP B O 1
ATOM 6236 N N . LEU B 1 377 ? 45.422 -9.507 10.328 1.00 26.22 377 LEU B N 1
ATOM 6237 C CA . LEU B 1 377 ? 45.968 -8.460 11.174 1.00 31.31 377 LEU B CA 1
ATOM 6238 C C . LEU B 1 377 ? 45.348 -7.129 10.782 1.00 27.77 377 LEU B C 1
ATOM 6239 O O . LEU B 1 377 ? 45.145 -6.844 9.600 1.00 32.14 377 LEU B O 1
ATOM 6254 N N . HIS B 1 378 ? 44.999 -6.325 11.785 1.00 34.04 378 HIS B N 1
ATOM 6255 C CA . HIS B 1 378 ? 44.528 -4.942 11.658 1.00 33.98 378 HIS B CA 1
ATOM 6256 C C . HIS B 1 378 ? 43.083 -4.778 11.211 1.00 33.64 378 HIS B C 1
ATOM 6257 O O . HIS B 1 378 ? 42.620 -3.638 11.106 1.00 37.95 378 HIS B O 1
ATOM 6271 N N . ASP B 1 379 ? 42.352 -5.844 10.974 1.00 27.13 379 ASP B N 1
ATOM 6272 C CA . ASP B 1 379 ? 40.951 -5.639 10.660 1.00 26.55 379 ASP B CA 1
ATOM 6273 C C . ASP B 1 379 ? 40.158 -5.343 11.940 1.00 23.05 379 ASP B C 1
ATOM 6274 O O . ASP B 1 379 ? 40.547 -5.764 13.032 1.00 24.44 379 ASP B O 1
ATOM 6282 N N . PRO B 1 380 ? 39.076 -4.587 11.823 1.00 27.07 380 PRO B N 1
ATOM 6283 C CA . PRO B 1 380 ? 38.089 -4.535 12.914 1.00 25.02 380 PRO B CA 1
ATOM 6284 C C . PRO B 1 380 ? 37.706 -5.941 13.359 1.00 23.03 380 PRO B C 1
ATOM 6285 O O . PRO B 1 380 ? 37.487 -6.840 12.539 1.00 22.02 380 PRO B O 1
ATOM 6296 N N . THR B 1 381 ? 37.658 -6.147 14.675 1.00 18.24 381 THR B N 1
ATOM 6297 C CA . THR B 1 381 ? 37.362 -7.466 15.214 1.00 18.79 381 THR B CA 1
ATOM 6298 C C . THR B 1 381 ? 36.386 -7.317 16.375 1.00 21.03 381 THR B C 1
ATOM 6299 O O . THR B 1 381 ? 36.517 -6.407 17.198 1.00 20.00 381 THR B O 1
ATOM 6309 N N . LYS B 1 382 ? 35.387 -8.191 16.400 1.00 17.58 382 LYS B N 1
ATOM 6310 C CA . LYS B 1 382 ? 34.342 -8.183 17.423 1.00 17.20 382 LYS B CA 1
ATOM 6311 C C . LYS B 1 382 ? 34.374 -9.520 18.142 1.00 16.13 382 LYS B C 1
ATOM 6312 O O . LYS B 1 382 ? 34.479 -10.578 17.504 1.00 17.95 382 LYS B O 1
ATOM 6330 N N . PHE B 1 383 ? 34.243 -9.489 19.462 1.00 17.65 383 PHE B N 1
ATOM 6331 C CA . PHE B 1 383 ? 34.071 -10.713 20.228 1.00 14.04 383 PHE B CA 1
ATOM 6332 C C . PHE B 1 383 ? 32.620 -10.739 20.678 1.00 14.90 383 PHE B C 1
ATOM 6333 O O . PHE B 1 383 ? 32.186 -9.828 21.383 1.00 16.01 383 PHE B O 1
ATOM 6349 N N . THR B 1 384 ? 31.877 -11.739 20.214 1.00 11.10 384 THR B N 1
ATOM 6350 C CA . THR B 1 384 ? 30.511 -11.991 20.682 1.00 11.10 384 THR B CA 1
ATOM 6351 C C . THR B 1 384 ? 30.529 -13.157 21.649 1.00 11.07 384 THR B C 1
ATOM 6352 O O . THR B 1 384 ? 30.943 -14.259 21.270 1.00 12.46 384 THR B O 1
ATOM 6363 N N . PRO B 1 385 ? 30.071 -12.986 22.887 1.00 10.78 385 PRO B N 1
ATOM 6364 C CA . PRO B 1 385 ? 30.115 -14.086 23.861 1.00 11.92 385 PRO B CA 1
ATOM 6365 C C . PRO B 1 385 ? 28.990 -15.071 23.627 1.00 11.40 385 PRO B C 1
ATOM 6366 O O . PRO B 1 385 ? 27.899 -14.700 23.169 1.00 10.84 385 PRO B O 1
ATOM 6377 N N . ILE B 1 386 ? 29.257 -16.334 23.979 1.00 13.10 386 ILE B N 1
ATOM 6378 C CA . ILE B 1 386 ? 28.260 -17.393 23.966 1.00 13.44 386 ILE B CA 1
ATOM 6379 C C . ILE B 1 386 ? 28.039 -17.978 25.358 1.00 13.57 386 ILE B C 1
ATOM 6380 O O . ILE B 1 386 ? 26.895 -18.288 25.750 1.00 12.12 386 ILE B O 1
ATOM 6395 N N . GLY B 1 387 ? 29.105 -18.154 26.125 1.00 13.86 387 GLY B N 1
ATOM 6396 C CA . GLY B 1 387 ? 29.053 -18.788 27.407 1.00 11.29 387 GLY B CA 1
ATOM 6397 C C . GLY B 1 387 ? 30.447 -18.908 27.987 1.00 13.44 387 GLY B C 1
ATOM 6398 O O . GLY B 1 387 ? 31.307 -18.072 27.695 1.00 15.59 387 GLY B O 1
ATOM 6402 N N . VAL B 1 388 ? 30.638 -19.912 28.837 1.00 14.26 388 VAL B N 1
ATOM 6403 C CA . VAL B 1 388 ? 31.902 -20.173 29.508 1.00 20.49 388 VAL B CA 1
ATOM 6404 C C . VAL B 1 388 ? 32.418 -21.543 29.036 1.00 17.09 388 VAL B C 1
ATOM 6405 O O . VAL B 1 388 ? 31.766 -22.242 28.271 1.00 16.02 388 VAL B O 1
ATOM 6417 N N . ASN B 1 389 ? 33.638 -21.878 29.457 1.00 18.70 389 ASN B N 1
ATOM 6418 C CA . ASN B 1 389 ? 34.204 -23.208 29.231 1.00 19.82 389 ASN B CA 1
ATOM 6419 C C . ASN B 1 389 ? 34.911 -23.621 30.516 1.00 15.76 389 ASN B C 1
ATOM 6420 O O . ASN B 1 389 ? 35.966 -23.077 30.829 1.00 21.04 389 ASN B O 1
ATOM 6427 N N . VAL B 1 390 ? 34.332 -24.566 31.244 1.00 20.10 390 VAL B N 1
ATOM 6428 C CA . VAL B 1 390 ? 34.767 -24.870 32.607 1.00 23.89 390 VAL B CA 1
ATOM 6429 C C . VAL B 1 390 ? 35.670 -26.093 32.588 1.00 25.77 390 VAL B C 1
ATOM 6430 O O . VAL B 1 390 ? 35.321 -27.122 31.996 1.00 27.73 390 VAL B O 1
ATOM 6434 N N . ASP B 1 391 ? 36.833 -25.974 33.224 1.00 26.43 391 ASP B N 1
ATOM 6435 C CA . ASP B 1 391 ? 37.687 -27.124 33.500 1.00 29.46 391 ASP B CA 1
ATOM 6436 C C . ASP B 1 391 ? 38.481 -26.848 34.773 1.00 36.12 391 ASP B C 1
ATOM 6437 O O . ASP B 1 391 ? 38.421 -25.753 35.348 1.00 29.24 391 ASP B O 1
ATOM 6442 N N . ASP B 1 392 ? 39.232 -27.865 35.212 1.00 38.47 392 ASP B N 1
ATOM 6443 C CA . ASP B 1 392 ? 39.932 -27.773 36.489 1.00 35.62 392 ASP B CA 1
ATOM 6444 C C . ASP B 1 392 ? 40.845 -26.560 36.553 1.00 33.16 392 ASP B C 1
ATOM 6445 O O . ASP B 1 392 ? 41.018 -25.973 37.629 1.00 36.72 392 ASP B O 1
ATOM 6450 N N . GLN B 1 393 ? 41.447 -26.181 35.431 1.00 31.84 393 GLN B N 1
ATOM 6451 C CA . GLN B 1 393 ? 42.333 -25.027 35.413 1.00 29.92 393 GLN B CA 1
ATOM 6452 C C . GLN B 1 393 ? 41.588 -23.714 35.254 1.00 29.14 393 GLN B C 1
ATOM 6453 O O . GLN B 1 393 ? 42.179 -22.662 35.496 1.00 27.59 393 GLN B O 1
ATOM 6459 N N . HIS B 1 394 ? 40.331 -23.743 34.806 1.00 29.15 394 HIS B N 1
ATOM 6460 C CA . HIS B 1 394 ? 39.572 -22.528 34.506 1.00 25.32 394 HIS B CA 1
ATOM 6461 C C . HIS B 1 394 ? 38.177 -22.674 35.111 1.00 26.07 394 HIS B C 1
ATOM 6462 O O . HIS B 1 394 ? 37.219 -23.049 34.417 1.00 27.03 394 HIS B O 1
ATOM 6469 N N . PRO B 1 395 ? 38.031 -22.422 36.407 1.00 27.09 395 PRO B N 1
ATOM 6470 C CA . PRO B 1 395 ? 36.694 -22.442 37.001 1.00 25.75 395 PRO B CA 1
ATOM 6471 C C . PRO B 1 395 ? 35.910 -21.214 36.543 1.00 15.44 395 PRO B C 1
ATOM 6472 O O . PRO B 1 395 ? 36.479 -20.228 36.070 1.00 18.91 395 PRO B O 1
ATOM 6476 N N . PHE B 1 396 ? 34.594 -21.327 36.654 1.00 24.92 396 PHE B N 1
ATOM 6477 C CA . PHE B 1 396 ? 33.667 -20.212 36.479 1.00 20.04 396 PHE B CA 1
ATOM 6478 C C . PHE B 1 396 ? 33.348 -19.711 37.886 1.00 19.21 396 PHE B C 1
ATOM 6479 O O . PHE B 1 396 ? 32.632 -20.384 38.635 1.00 20.66 396 PHE B O 1
ATOM 6496 N N . ARG B 1 397 ? 33.889 -18.548 38.236 1.00 18.13 397 ARG B N 1
ATOM 6497 C CA . ARG B 1 397 ? 33.703 -17.945 39.555 1.00 21.09 397 ARG B CA 1
ATOM 6498 C C . ARG B 1 397 ? 33.025 -16.580 39.391 1.00 15.39 397 ARG 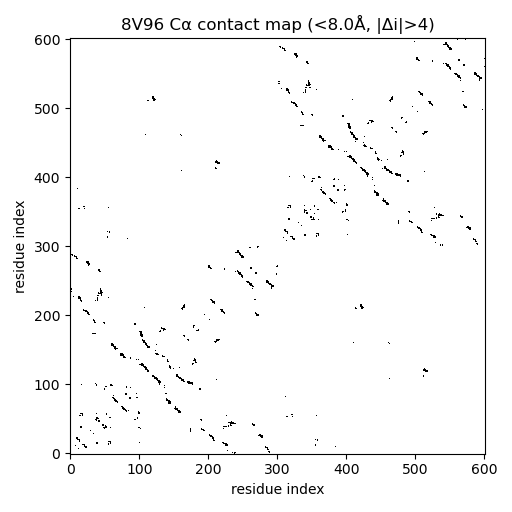B C 1
ATOM 6499 O O . ARG B 1 397 ? 33.685 -15.560 39.161 1.00 14.39 397 ARG B O 1
A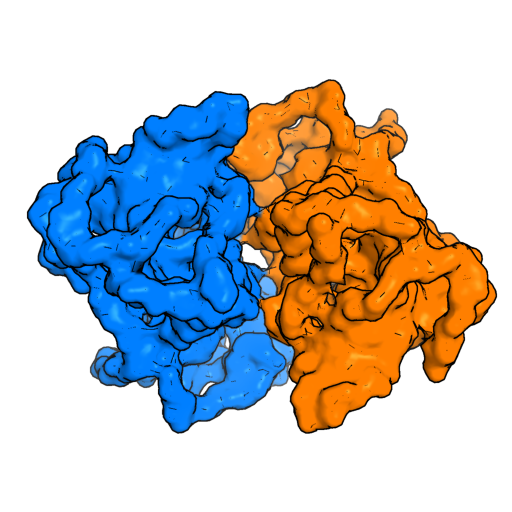TOM 6520 N N . GLN B 1 398 ? 31.698 -16.581 39.547 1.00 18.28 398 GLN B N 1
ATOM 6521 C CA . GLN B 1 398 ? 30.910 -15.411 39.187 1.00 19.21 398 GLN B CA 1
ATOM 6522 C C . GLN B 1 398 ? 31.148 -14.221 40.101 1.00 21.65 398 GLN B C 1
ATOM 6523 O O . GLN B 1 398 ? 30.944 -13.084 39.668 1.00 16.96 398 GLN B O 1
ATOM 6537 N N . TRP B 1 399 ? 31.595 -14.439 41.334 1.00 17.03 399 TRP B N 1
ATOM 6538 C CA . TRP B 1 399 ? 31.830 -13.333 42.256 1.00 20.93 399 TRP B CA 1
ATOM 6539 C C . TRP B 1 399 ? 33.295 -12.916 42.345 1.00 21.02 399 TRP B C 1
ATOM 6540 O O . TRP B 1 399 ? 33.627 -12.051 43.154 1.00 25.40 399 TRP B O 1
ATOM 6561 N N . SER B 1 400 ? 34.186 -13.496 41.546 1.00 20.06 400 SER B N 1
ATOM 6562 C CA . SER B 1 400 ? 35.583 -13.076 41.571 1.00 21.07 400 SER B CA 1
ATOM 6563 C C . SER B 1 400 ? 35.825 -12.138 40.399 1.00 21.18 400 SER B C 1
ATOM 6564 O O . SER B 1 400 ? 35.656 -12.538 39.243 1.00 21.71 400 SER B O 1
ATOM 6571 N N . LEU B 1 401 ? 36.190 -10.902 40.687 1.00 17.56 401 LEU B N 1
ATOM 6572 C CA . LEU B 1 401 ? 36.336 -9.896 39.670 1.00 16.58 401 LEU B CA 1
ATOM 6573 C C . LEU B 1 401 ? 37.626 -10.137 38.886 1.00 20.13 401 LEU B C 1
ATOM 6574 O O . LEU B 1 401 ? 38.608 -10.636 39.448 1.00 23.13 401 LEU B O 1
ATOM 6589 N N . PRO B 1 402 ? 37.655 -9.800 37.596 1.00 18.86 402 PRO B N 1
ATOM 6590 C CA . PRO B 1 402 ? 38.946 -9.802 36.890 1.00 18.59 402 PRO B CA 1
ATOM 6591 C C . PRO B 1 402 ? 39.846 -8.749 37.508 1.00 25.38 402 PRO B C 1
ATOM 6592 O O . PRO B 1 402 ? 39.396 -7.878 38.262 1.00 25.56 402 PRO B O 1
ATOM 6603 N N . ASN B 1 403 ? 41.141 -8.819 37.182 1.00 22.95 403 ASN B N 1
ATOM 6604 C CA . ASN B 1 403 ? 42.007 -7.657 37.334 1.00 25.12 403 ASN B CA 1
ATOM 6605 C C . ASN B 1 403 ? 41.971 -6.937 35.998 1.00 27.14 403 ASN B C 1
ATOM 6606 O O . ASN B 1 403 ? 42.620 -7.357 35.032 1.00 27.59 403 ASN B O 1
ATOM 6616 N N . TYR B 1 404 ? 41.203 -5.850 35.936 1.00 27.38 404 TYR B N 1
ATOM 6617 C CA . TYR B 1 404 ? 40.955 -5.178 34.677 1.00 23.95 404 TYR B CA 1
ATOM 6618 C C . TYR B 1 404 ? 42.204 -4.537 34.081 1.00 26.10 404 TYR B C 1
ATOM 6619 O O . TYR B 1 404 ? 42.199 -4.199 32.890 1.00 28.24 404 TYR B O 1
ATOM 6637 N N . GLY B 1 405 ? 43.238 -4.306 34.893 1.00 29.59 405 GLY B N 1
ATOM 6638 C CA . GLY B 1 405 ? 44.468 -3.718 34.399 1.00 33.12 405 GLY B CA 1
ATOM 6639 C C . GLY B 1 405 ? 45.583 -4.739 34.322 1.00 31.30 405 GLY B C 1
ATOM 6640 O O . GLY B 1 405 ? 46.756 -4.377 34.195 1.00 39.47 405 GLY B O 1
ATOM 6644 N N . GLY B 1 406 ? 45.233 -6.016 34.383 1.00 30.08 406 GLY B N 1
ATOM 6645 C CA . GLY B 1 406 ? 46.226 -7.062 34.479 1.00 32.02 406 GLY B CA 1
ATOM 6646 C C . GLY B 1 406 ? 46.736 -7.217 35.897 1.00 34.98 406 GLY B C 1
ATOM 6647 O O . GLY B 1 406 ? 46.382 -6.470 36.814 1.00 36.37 406 GLY B O 1
ATOM 6651 N N . HIS B 1 407 ? 47.604 -8.213 36.079 1.00 36.26 407 HIS B N 1
ATOM 6652 C CA . HIS B 1 407 ? 48.027 -8.566 37.431 1.00 36.64 407 HIS B CA 1
ATOM 6653 C C . HIS B 1 407 ? 48.983 -7.561 38.068 1.00 35.88 407 HIS B C 1
ATOM 6654 O O . HIS B 1 407 ? 49.267 -7.688 39.263 1.00 43.08 407 HIS B O 1
ATOM 6661 N N . LEU B 1 408 ? 49.459 -6.562 37.328 1.00 29.68 408 LEU B N 1
ATOM 6662 C CA . LEU B 1 408 ? 50.365 -5.553 37.858 1.00 37.36 408 LEU B CA 1
ATOM 6663 C C . LEU B 1 408 ? 49.666 -4.237 38.174 1.00 42.22 408 LEU B C 1
ATOM 6664 O O . LEU B 1 408 ? 50.340 -3.221 38.373 1.00 39.58 408 LEU B O 1
ATOM 6666 N N . ALA B 1 409 ? 48.334 -4.224 38.209 1.00 33.09 409 ALA B N 1
ATOM 6667 C CA . ALA B 1 409 ? 47.590 -3.025 38.565 1.00 36.38 409 ALA B CA 1
ATOM 6668 C C . ALA B 1 409 ? 46.401 -3.409 39.432 1.00 34.71 409 ALA B C 1
ATOM 6669 O O . ALA B 1 409 ? 45.869 -4.521 39.339 1.00 29.46 409 ALA B O 1
ATOM 6671 N N . LEU B 1 410 ? 46.012 -2.475 40.290 1.00 32.24 410 LEU B N 1
ATOM 6672 C CA . LEU B 1 410 ? 44.859 -2.641 41.160 1.00 36.75 410 LEU B CA 1
ATOM 6673 C C . LEU B 1 410 ? 43.620 -2.079 40.475 1.00 35.51 410 LEU B C 1
ATOM 6674 O O . LEU B 1 410 ? 43.689 -1.052 39.790 1.00 29.87 410 LEU B O 1
ATOM 6679 N N . ASN B 1 411 ? 42.488 -2.764 40.665 1.00 33.29 411 ASN B N 1
ATOM 6680 C CA . ASN B 1 411 ? 41.220 -2.287 40.123 1.00 32.33 411 ASN B CA 1
ATOM 6681 C C . ASN B 1 411 ? 40.857 -0.951 40.763 1.00 32.09 411 ASN B C 1
ATOM 6682 O O . ASN B 1 411 ? 41.139 -0.710 41.941 1.00 32.56 411 ASN B O 1
ATOM 6692 N N . ASN B 1 412 ? 40.233 -0.074 39.978 1.00 28.69 412 ASN B N 1
ATOM 6693 C CA . ASN B 1 412 ? 39.790 1.223 40.472 1.00 36.48 412 ASN B CA 1
ATOM 6694 C C . ASN B 1 412 ? 38.426 1.562 39.878 1.00 33.75 412 ASN B C 1
ATOM 6695 O O . ASN B 1 412 ? 37.911 0.857 39.006 1.00 30.86 412 ASN B O 1
ATOM 6706 N N . HIS B 1 413 ? 37.818 2.628 40.415 1.00 35.92 413 HIS B N 1
ATOM 6707 C CA . HIS B 1 413 ? 36.520 3.132 39.954 1.00 30.98 413 HIS B CA 1
ATOM 6708 C C . HIS B 1 413 ? 35.418 2.073 40.029 1.00 25.27 413 HIS B C 1
ATOM 6709 O O . HIS B 1 413 ? 34.449 2.111 39.259 1.00 25.17 413 HIS B O 1
ATOM 6723 N N . LEU B 1 414 ? 35.543 1.144 40.974 1.00 21.49 414 LEU B N 1
ATOM 6724 C CA . LEU B 1 414 ? 34.606 0.029 41.061 1.00 18.26 414 LEU B CA 1
ATOM 6725 C C . LEU B 1 414 ? 33.267 0.472 41.654 1.00 21.72 414 LEU B C 1
ATOM 6726 O O . LEU B 1 414 ? 33.215 1.284 42.583 1.00 23.36 414 LEU B O 1
ATOM 6742 N N . ALA B 1 415 ? 32.186 -0.082 41.127 1.00 18.51 415 ALA B N 1
ATOM 6743 C CA . ALA B 1 415 ? 30.918 0.021 41.841 1.00 20.23 415 ALA B CA 1
ATOM 6744 C C . ALA B 1 415 ? 31.055 -0.677 43.187 1.00 19.05 415 ALA B C 1
ATOM 6745 O O . ALA B 1 415 ? 31.702 -1.732 43.283 1.00 18.00 415 ALA B O 1
ATOM 6752 N N . PRO B 1 416 ? 30.456 -0.136 44.249 1.00 20.02 416 PRO B N 1
ATOM 6753 C CA . PRO B 1 416 ? 30.708 -0.695 45.575 1.00 17.64 416 PRO B CA 1
ATOM 6754 C C . PRO B 1 416 ? 30.143 -2.094 45.789 1.00 21.05 416 PRO B C 1
ATOM 6755 O O . PRO B 1 416 ? 29.165 -2.516 45.163 1.00 16.79 416 PRO B O 1
ATOM 6766 N N . ALA B 1 417 ? 30.761 -2.803 46.734 1.00 16.63 417 ALA B N 1
ATOM 6767 C CA . ALA B 1 417 ? 30.239 -4.077 47.171 1.00 16.59 417 ALA B CA 1
ATOM 6768 C C . ALA B 1 417 ? 28.873 -3.888 47.813 1.00 21.14 417 ALA B C 1
ATOM 6769 O O . ALA B 1 417 ? 28.562 -2.833 48.371 1.00 22.98 417 ALA B O 1
ATOM 6776 N N . VAL B 1 418 ? 28.061 -4.927 47.728 1.00 16.52 418 VAL B N 1
ATOM 6777 C CA . VAL B 1 418 ? 26.730 -4.932 48.303 1.00 18.79 418 VAL B CA 1
ATOM 6778 C C . VAL B 1 418 ? 26.613 -6.059 49.310 1.00 18.67 418 VAL B C 1
ATOM 6779 O O . VAL B 1 418 ? 27.137 -7.166 49.107 1.00 20.94 418 VAL B O 1
ATOM 6791 N N . THR B 1 419 ? 25.864 -5.794 50.370 1.00 21.07 419 THR B N 1
ATOM 6792 C CA . THR B 1 419 ? 25.591 -6.798 51.379 1.00 22.23 419 THR B CA 1
ATOM 6793 C C . THR B 1 419 ? 24.320 -6.379 52.098 1.00 18.48 419 THR B C 1
ATOM 6794 O O . THR B 1 419 ? 24.000 -5.189 52.118 1.00 19.03 419 THR B O 1
ATOM 6804 N N . PRO B 1 420 ? 23.561 -7.316 52.668 1.00 21.88 420 PRO B N 1
ATOM 6805 C CA . PRO B 1 420 ? 22.446 -6.899 53.515 1.00 24.45 420 PRO B CA 1
ATOM 6806 C C . PRO B 1 420 ? 23.035 -6.330 54.793 1.00 30.49 420 PRO B C 1
ATOM 6807 O O . PRO B 1 420 ? 24.069 -6.792 55.282 1.00 32.58 420 PRO B O 1
ATOM 6818 N N . LEU B 1 421 ? 22.423 -5.283 55.295 1.00 28.68 421 LEU B N 1
ATOM 6819 C CA . LEU B 1 421 ? 22.885 -4.676 56.533 1.00 32.54 421 LEU B CA 1
ATOM 6820 C C . LEU B 1 421 ? 21.766 -4.692 57.556 1.00 34.09 421 LEU B C 1
ATOM 6821 O O . LEU B 1 421 ? 21.580 -3.749 58.322 1.00 37.58 421 LEU B O 1
ATOM 6837 N N . PHE B 1 422 ? 20.985 -5.767 57.559 1.00 30.64 422 PHE B N 1
ATOM 6838 C CA . PHE B 1 422 ? 19.861 -5.867 58.461 1.00 29.12 422 PHE B CA 1
ATOM 6839 C C . PHE B 1 422 ? 19.742 -7.314 58.907 1.00 34.23 422 PHE B C 1
ATOM 6840 O O . PHE B 1 422 ? 20.008 -8.233 58.114 1.00 34.34 422 PHE B O 1
ATOM 6857 N N . PRO B 1 423 ? 19.361 -7.547 60.162 1.00 34.71 423 PRO B N 1
ATOM 6858 C CA . PRO B 1 423 ? 19.310 -8.926 60.667 1.00 32.25 423 PRO B CA 1
ATOM 6859 C C . PRO B 1 423 ? 18.287 -9.757 59.911 1.00 25.98 423 PRO B C 1
ATOM 6860 O O . PRO B 1 423 ? 17.142 -9.335 59.714 1.00 28.22 423 PRO B O 1
ATOM 6864 N N . GLY B 1 424 ? 18.713 -10.956 59.489 1.00 28.17 424 GLY B N 1
ATOM 6865 C CA . GLY B 1 424 ? 17.832 -11.925 58.874 1.00 26.56 424 GLY B CA 1
ATOM 6866 C C . GLY B 1 424 ? 17.576 -11.709 57.398 1.00 21.41 424 GLY B C 1
ATOM 6867 O O . GLY B 1 424 ? 16.654 -12.323 56.842 1.00 21.44 424 GLY B O 1
ATOM 6871 N N . GLU B 1 425 ? 18.344 -10.854 56.757 1.00 23.17 425 GLU B N 1
ATOM 6872 C CA . GLU B 1 425 ? 18.119 -10.524 55.363 1.00 18.73 425 GLU B CA 1
ATOM 6873 C C . GLU B 1 425 ? 19.223 -11.117 54.511 1.00 17.15 425 GLU B C 1
ATOM 6874 O O . GLU B 1 425 ? 20.362 -11.263 54.947 1.00 20.40 425 GLU B O 1
ATOM 6886 N N . GLN B 1 426 ? 18.855 -11.464 53.276 1.00 18.75 426 GLN B N 1
ATOM 6887 C CA . GLN B 1 426 ? 19.811 -11.845 52.248 1.00 15.67 426 GLN B CA 1
ATOM 6888 C C . GLN B 1 426 ? 19.492 -11.052 50.985 1.00 12.87 426 GLN B C 1
ATOM 6889 O O . GLN B 1 426 ? 18.362 -10.594 50.790 1.00 13.09 426 GLN B O 1
ATOM 6903 N N . ILE B 1 427 ? 20.491 -10.933 50.100 1.00 13.75 427 ILE B N 1
ATOM 6904 C CA . ILE B 1 427 ? 20.223 -10.357 48.792 1.00 13.53 427 ILE B CA 1
ATOM 6905 C C . ILE B 1 427 ? 19.325 -11.282 47.977 1.00 12.33 427 ILE B C 1
ATOM 6906 O O . ILE B 1 427 ? 19.428 -12.517 48.045 1.00 14.87 427 ILE B O 1
ATOM 6921 N N . LEU B 1 428 ? 18.406 -10.692 47.243 1.00 10.68 428 LEU B N 1
ATOM 6922 C CA . LEU B 1 428 ? 17.589 -11.417 46.277 1.00 12.08 428 LEU B CA 1
ATOM 6923 C C . LEU B 1 428 ? 18.178 -11.139 44.910 1.00 12.57 428 LEU B C 1
ATOM 6924 O O . LEU B 1 428 ? 18.287 -9.980 44.515 1.00 12.06 428 LEU B O 1
ATOM 6939 N N . PHE B 1 429 ? 18.523 -12.192 44.186 1.00 11.04 429 PHE B N 1
ATOM 6940 C CA . PHE B 1 429 ? 19.180 -12.055 42.899 1.00 9.17 429 PHE B CA 1
ATOM 6941 C C . PHE B 1 429 ? 18.253 -12.521 41.796 1.00 10.73 429 PHE B C 1
ATOM 6942 O O . PHE B 1 429 ? 17.326 -13.293 42.013 1.00 13.50 429 PHE B O 1
ATOM 6959 N N . PHE B 1 430 ? 18.544 -12.087 40.555 1.00 11.52 430 PHE B N 1
ATOM 6960 C CA . PHE B 1 430 ? 17.848 -12.575 39.367 1.00 10.13 430 PHE B CA 1
ATOM 6961 C C . PHE B 1 430 ? 18.835 -13.491 38.648 1.00 11.05 430 PHE B C 1
ATOM 6962 O O . PHE B 1 430 ? 19.938 -13.061 38.294 1.00 12.70 430 PHE B O 1
ATOM 6978 N N . ARG B 1 431 ? 18.443 -14.756 38.440 1.00 11.73 431 ARG B N 1
ATOM 6979 C CA . ARG B 1 431 ? 19.386 -15.790 38.023 1.00 15.21 431 ARG B CA 1
ATOM 6980 C C . ARG B 1 431 ? 19.111 -16.299 36.616 1.00 11.31 431 ARG B C 1
ATOM 6981 O O . ARG B 1 431 ? 17.961 -16.462 36.210 1.00 12.26 431 ARG B O 1
ATOM 7001 N N . SER B 1 432 ? 20.197 -16.537 35.877 1.00 15.13 432 SER B N 1
ATOM 7002 C CA . SER B 1 432 ? 20.133 -17.214 34.601 1.00 12.38 432 SER B CA 1
ATOM 7003 C C . SER B 1 432 ? 21.127 -18.366 34.615 1.00 14.28 432 SER B C 1
ATOM 7004 O O . SER B 1 432 ? 21.992 -18.436 35.467 1.00 15.78 432 SER B O 1
ATOM 7012 N N . HIS B 1 433 ? 20.999 -19.265 33.641 1.00 15.02 433 HIS B N 1
ATOM 7013 C CA . HIS B 1 433 ? 21.958 -20.352 33.432 1.00 16.32 433 HIS B CA 1
ATOM 7014 C C . HIS B 1 433 ? 22.494 -20.241 32.016 1.00 15.52 433 HIS B C 1
ATOM 7015 O O . HIS B 1 433 ? 21.724 -20.356 31.048 1.00 16.94 433 HIS B O 1
ATOM 7029 N N . ILE B 1 434 ? 23.793 -19.977 31.911 1.00 15.12 434 ILE B N 1
ATOM 7030 C CA . ILE B 1 434 ? 24.438 -19.611 30.650 1.00 12.19 434 ILE B CA 1
ATOM 7031 C C . ILE B 1 434 ? 25.035 -20.858 30.024 1.00 16.14 434 ILE B C 1
ATOM 7032 O O . ILE B 1 434 ? 25.322 -21.832 30.738 1.00 16.75 434 ILE B O 1
ATOM 7048 N N . PRO B 1 435 ? 25.239 -20.860 28.710 1.00 12.87 435 PRO B N 1
ATOM 7049 C CA . PRO B 1 435 ? 25.806 -22.036 28.046 1.00 14.31 435 PRO B CA 1
ATOM 7050 C C . PRO B 1 435 ? 27.232 -22.276 28.484 1.00 13.96 435 PRO B C 1
ATOM 7051 O O . PRO B 1 435 ? 27.938 -21.363 28.893 1.00 12.24 435 PRO B O 1
ATOM 7062 N N . SER B 1 436 ? 27.686 -23.511 28.284 1.00 16.61 436 SER B N 1
ATOM 7063 C CA . SER B 1 436 ? 29.083 -23.843 28.490 1.00 14.99 436 SER B CA 1
ATOM 7064 C C . SER B 1 436 ? 29.564 -24.751 27.371 1.00 11.53 436 SER B C 1
ATOM 7065 O O . SER B 1 436 ? 28.803 -25.574 26.846 1.00 15.01 436 SER B O 1
ATOM 7073 N N . ALA B 1 437 ? 30.830 -24.560 27.020 1.00 15.69 437 ALA B N 1
ATOM 7074 C CA . ALA B 1 437 ? 31.526 -25.430 26.078 1.00 14.89 437 ALA B CA 1
ATOM 7075 C C . ALA B 1 437 ? 32.264 -26.580 26.762 1.00 18.04 437 ALA B C 1
ATOM 7076 O O . ALA B 1 437 ? 32.983 -27.320 26.085 1.00 20.75 437 ALA B O 1
ATOM 7082 N N . GLY B 1 438 ? 32.097 -26.766 28.064 1.00 20.57 438 GLY B N 1
ATOM 7083 C CA . GLY B 1 438 ? 32.829 -27.800 28.777 1.00 24.26 438 GLY B CA 1
ATOM 7084 C C . GLY B 1 438 ? 32.487 -27.865 30.250 1.00 28.87 438 GLY B C 1
ATOM 7085 O O . GLY B 1 438 ? 32.232 -26.834 30.871 1.00 23.11 438 GLY B O 1
ATOM 7089 N N . GLY B 1 439 ? 32.454 -29.068 30.821 1.00 27.65 439 GLY B N 1
ATOM 7090 C CA . GLY B 1 439 ? 32.245 -29.203 32.245 1.00 26.43 439 GLY B CA 1
ATOM 7091 C C . GLY B 1 439 ? 30.846 -29.662 32.597 1.00 27.84 439 GLY B C 1
ATOM 7092 O O . GLY B 1 439 ? 29.900 -29.559 31.813 1.00 26.68 439 GLY B O 1
ATOM 7096 N N . HIS B 1 440 ? 30.713 -30.181 33.818 1.00 30.95 440 HIS B N 1
ATOM 7097 C CA . HIS B 1 440 ? 29.407 -30.472 34.412 1.00 28.40 440 HIS B CA 1
ATOM 7098 C C . HIS B 1 440 ? 29.036 -29.235 35.225 1.00 30.12 440 HIS B C 1
ATOM 7099 O O . HIS B 1 440 ? 29.274 -29.154 36.430 1.00 31.36 440 HIS B O 1
ATOM 7113 N N . THR B 1 441 ? 28.509 -28.221 34.538 1.00 27.65 441 THR B N 1
ATOM 7114 C CA . THR B 1 441 ? 28.233 -26.943 35.185 1.00 29.22 441 THR B CA 1
ATOM 7115 C C . THR B 1 441 ? 26.825 -26.500 34.845 1.00 28.47 441 THR B C 1
ATOM 7116 O O . THR B 1 441 ? 26.322 -26.769 33.753 1.00 22.88 441 THR B O 1
ATOM 7126 N N . ASP B 1 442 ? 26.174 -25.880 35.812 1.00 21.32 442 ASP B N 1
ATOM 7127 C CA . ASP B 1 442 ? 24.851 -25.331 35.615 1.00 23.58 442 ASP B CA 1
ATOM 7128 C C . ASP B 1 442 ? 24.889 -23.926 35.030 1.00 20.22 442 ASP B C 1
ATOM 7129 O O . ASP B 1 442 ? 23.834 -23.406 34.660 1.00 23.98 442 ASP B O 1
ATOM 7138 N N . GLY B 1 443 ? 26.069 -23.323 34.956 1.00 20.46 443 GLY B N 1
ATOM 7139 C CA . GLY B 1 443 ? 26.212 -22.001 34.361 1.00 19.85 443 GLY B CA 1
ATOM 7140 C C . GLY B 1 443 ? 25.454 -20.919 35.098 1.00 19.34 443 GLY B C 1
ATOM 7141 O O . GLY B 1 443 ? 25.026 -19.937 34.478 1.00 16.47 443 GLY B O 1
ATOM 7144 N N . ALA B 1 444 ? 25.243 -21.084 36.395 1.00 19.82 444 ALA B N 1
ATOM 7145 C CA . ALA B 1 444 ? 24.412 -20.123 37.114 1.00 16.50 444 ALA B CA 1
ATOM 7146 C C . ALA B 1 444 ? 25.108 -18.778 37.220 1.00 14.91 444 ALA B C 1
ATOM 7147 O O . ALA B 1 444 ? 26.263 -18.688 37.608 1.00 16.11 444 ALA B O 1
ATOM 7154 N N . ILE B 1 445 ? 24.369 -17.702 36.924 1.00 18.88 445 ILE B N 1
ATOM 7155 C CA . ILE B 1 445 ? 24.896 -16.355 37.088 1.00 12.70 445 ILE B CA 1
ATOM 7156 C C . ILE B 1 445 ? 23.776 -15.473 37.642 1.00 14.27 445 ILE B C 1
ATOM 7157 O O . ILE B 1 445 ? 22.647 -15.495 37.143 1.00 14.22 445 ILE B O 1
ATOM 7173 N N . ASP B 1 446 ? 24.108 -14.701 38.666 1.00 14.54 446 ASP B N 1
ATOM 7174 C CA . ASP B 1 446 ? 23.159 -13.934 39.465 1.00 14.24 446 ASP B CA 1
ATOM 7175 C C . ASP B 1 446 ? 23.424 -12.452 39.280 1.00 13.51 446 ASP B C 1
ATOM 7176 O O . ASP B 1 446 ? 24.529 -11.987 39.518 1.00 12.18 446 ASP B O 1
ATOM 7184 N N . CYS B 1 447 ? 22.385 -11.692 38.936 1.00 10.45 447 CYS B N 1
ATOM 7185 C CA . CYS B 1 447 ? 22.521 -10.251 38.824 1.00 10.68 447 CYS B CA 1
ATOM 7186 C C . CYS B 1 447 ? 21.647 -9.547 39.859 1.00 9.26 447 CYS B C 1
ATOM 7187 O O . CYS B 1 447 ? 20.703 -10.125 40.413 1.00 11.42 447 CYS B O 1
ATOM 7195 N N . LEU B 1 448 ? 22.018 -8.289 40.160 1.00 8.96 448 LEU B N 1
ATOM 7196 C CA . LEU B 1 448 ? 21.286 -7.534 41.177 1.00 8.49 448 LEU B CA 1
ATOM 7197 C C . LEU B 1 448 ? 19.988 -6.945 40.644 1.00 9.18 448 LEU B C 1
ATOM 7198 O O . LEU B 1 448 ? 19.032 -6.761 41.416 1.00 9.48 448 LEU B O 1
ATOM 7213 N N . LEU B 1 449 ? 19.921 -6.637 39.348 1.00 11.53 449 LEU B N 1
ATOM 7214 C CA . LEU B 1 449 ? 18.771 -5.976 38.749 1.00 10.69 449 LEU B CA 1
ATOM 7215 C C . LEU B 1 449 ? 18.583 -6.532 37.349 1.00 9.64 449 LEU B C 1
ATOM 7216 O O . LEU B 1 449 ? 19.571 -6.678 36.619 1.00 9.48 449 LEU B O 1
ATOM 7231 N N . PRO B 1 450 ? 17.364 -6.827 36.914 1.00 9.30 450 PRO B N 1
ATOM 7232 C CA . PRO B 1 450 ? 17.167 -7.141 35.493 1.00 9.28 450 PRO B CA 1
ATOM 7233 C C . PRO B 1 450 ? 17.604 -5.979 34.620 1.00 8.31 450 PRO B C 1
ATOM 7234 O O . PRO B 1 450 ? 17.497 -4.809 35.011 1.00 8.40 450 PRO B O 1
ATOM 7245 N N . GLN B 1 451 ? 18.139 -6.304 33.439 1.00 9.22 451 GLN B N 1
ATOM 7246 C CA . GLN B 1 451 ? 18.572 -5.217 32.573 1.00 10.33 451 GLN B CA 1
ATOM 7247 C C . GLN B 1 451 ? 17.431 -4.246 32.281 1.00 9.86 451 GLN B C 1
ATOM 7248 O O . GLN B 1 451 ? 17.655 -3.015 32.165 1.00 9.68 451 GLN B O 1
ATOM 7261 N N . GLU B 1 452 ? 16.203 -4.756 32.168 1.00 8.17 452 GLU B N 1
ATOM 7262 C CA . GLU B 1 452 ? 15.046 -3.893 31.892 1.00 9.40 452 GLU B CA 1
ATOM 7263 C C . GLU B 1 452 ? 14.771 -2.913 33.034 1.00 12.60 452 GLU B C 1
ATOM 7264 O O . GLU B 1 452 ? 14.240 -1.817 32.797 1.00 13.15 452 GLU B O 1
ATOM 7276 N N . TRP B 1 453 ? 15.058 -3.290 34.275 1.00 10.88 453 TRP B N 1
ATOM 7277 C CA . TRP B 1 453 ? 14.887 -2.331 35.362 1.00 10.52 453 TRP B CA 1
ATOM 7278 C C . TRP B 1 453 ? 15.916 -1.213 35.235 1.00 9.45 453 TRP B C 1
ATOM 7279 O O . TRP B 1 453 ? 15.606 -0.047 35.511 1.00 10.63 453 TRP B O 1
ATOM 7300 N N . ILE B 1 454 ? 17.162 -1.558 34.904 1.00 10.72 454 ILE B N 1
ATOM 7301 C CA . ILE B 1 454 ? 18.204 -0.558 34.702 1.00 10.74 454 ILE B CA 1
ATOM 7302 C C . ILE B 1 454 ? 17.794 0.431 33.623 1.00 11.58 454 ILE B C 1
ATOM 7303 O O . ILE B 1 454 ? 17.915 1.654 33.783 1.00 11.32 454 ILE B O 1
ATOM 7318 N N . GLU B 1 455 ? 17.300 -0.084 32.511 1.00 12.94 455 GLU B N 1
ATOM 7319 C CA . GLU B 1 455 ? 16.875 0.783 31.421 1.00 16.23 455 GLU B CA 1
ATOM 7320 C C . GLU B 1 455 ? 15.778 1.723 31.880 1.00 15.90 455 GLU B C 1
ATOM 7321 O O . GLU B 1 455 ? 15.758 2.903 31.506 1.00 13.84 455 GLU B O 1
ATOM 7332 N N . HIS B 1 456 ? 14.862 1.211 32.692 1.00 13.38 456 HIS B N 1
ATOM 7333 C CA . HIS B 1 456 ? 13.743 1.997 33.193 1.00 11.13 456 HIS B CA 1
ATOM 7334 C C . HIS B 1 456 ? 14.214 3.067 34.169 1.00 14.04 456 HIS B C 1
ATOM 7335 O O . HIS B 1 456 ? 13.784 4.225 34.082 1.00 14.85 456 HIS B O 1
ATOM 7349 N N . PHE B 1 457 ? 15.094 2.701 35.102 1.00 11.48 457 PHE B N 1
ATOM 7350 C CA . PHE B 1 457 ? 15.559 3.682 36.082 1.00 12.38 457 PHE B CA 1
ATOM 7351 C C . PHE B 1 457 ? 16.355 4.772 35.381 1.00 13.56 457 PHE B C 1
ATOM 7352 O O . PHE B 1 457 ? 16.309 5.947 35.764 1.00 15.05 457 PHE B O 1
ATOM 7368 N N . TYR B 1 458 ? 17.133 4.389 34.377 1.00 10.70 458 TYR B N 1
ATOM 7369 C CA . TYR B 1 458 ? 17.876 5.389 33.638 1.00 12.71 458 TYR B CA 1
ATOM 7370 C C . TYR B 1 458 ? 16.927 6.409 33.001 1.00 16.70 458 TYR B C 1
ATOM 7371 O O . TYR B 1 458 ? 17.215 7.613 33.014 1.00 19.53 458 TYR B O 1
ATOM 7388 N N . GLN B 1 459 ? 15.788 5.937 32.475 1.00 14.90 459 GLN B N 1
ATOM 7389 C CA . GLN B 1 459 ? 14.793 6.800 31.837 1.00 19.28 459 GLN B CA 1
ATOM 7390 C C . GLN B 1 459 ? 14.077 7.670 32.865 1.00 19.54 459 GLN B C 1
ATOM 7391 O O . GLN B 1 459 ? 13.879 8.878 32.661 1.00 20.50 459 GLN B O 1
ATOM 7404 N N . GLU B 1 460 ? 13.606 7.051 33.936 1.00 16.29 460 GLU B N 1
ATOM 7405 C CA . GLU B 1 460 ? 12.734 7.751 34.873 1.00 17.11 460 GLU B CA 1
ATOM 7406 C C . GLU B 1 460 ? 13.510 8.727 35.757 1.00 18.55 460 GLU B C 1
ATOM 7407 O O . GLU B 1 460 ? 13.032 9.834 36.021 1.00 20.91 460 GLU B O 1
ATOM 7418 N N . ALA B 1 461 ? 14.717 8.365 36.183 1.00 14.72 461 ALA B N 1
ATOM 7419 C CA . ALA B 1 461 ? 15.496 9.223 37.078 1.00 15.94 461 ALA B CA 1
ATOM 7420 C C . ALA B 1 461 ? 14.674 9.719 38.273 1.00 16.21 461 ALA B C 1
ATOM 7421 O O . ALA B 1 461 ? 14.773 10.885 38.685 1.00 15.55 461 ALA B O 1
ATOM 7428 N N . ALA B 1 462 ? 13.884 8.839 38.869 1.00 17.44 462 ALA B N 1
ATOM 7429 C CA . ALA B 1 462 ? 13.038 9.264 39.987 1.00 18.17 462 ALA B CA 1
ATOM 7430 C C . ALA B 1 462 ? 13.881 9.542 41.233 1.00 17.39 462 ALA B C 1
ATOM 7431 O O . ALA B 1 462 ? 14.728 8.728 41.596 1.00 16.63 462 ALA B O 1
ATOM 7438 N N . PRO B 1 463 ? 13.672 10.667 41.928 1.00 15.61 463 PRO B N 1
ATOM 7439 C CA . PRO B 1 463 ? 14.466 10.934 43.138 1.00 15.12 463 PRO B CA 1
ATOM 7440 C C . PRO B 1 463 ? 14.230 9.901 44.236 1.00 16.94 463 PRO B C 1
ATOM 7441 O O . PRO B 1 463 ? 13.134 9.365 44.381 1.00 16.54 463 PRO B O 1
ATOM 7452 N N . SER B 1 464 ? 15.242 9.699 45.081 1.00 17.28 464 SER B N 1
ATOM 7453 C CA . SER B 1 464 ? 15.112 8.801 46.225 1.00 19.90 464 SER B CA 1
ATOM 7454 C C . SER B 1 464 ? 14.607 9.556 47.445 1.00 19.46 464 SER B C 1
ATOM 7455 O O . SER B 1 464 ? 15.311 10.432 47.954 1.00 30.58 464 SER B O 1
ATOM 7462 N N . GLN B 1 465 ? 13.442 9.197 47.958 1.00 16.45 465 GLN B N 1
ATOM 7463 C CA . GLN B 1 465 ? 12.943 9.871 49.153 1.00 17.01 465 GLN B CA 1
ATOM 7464 C C . GLN B 1 465 ? 13.403 9.208 50.448 1.00 21.59 465 GLN B C 1
ATOM 7465 O O . GLN B 1 465 ? 13.037 9.663 51.542 1.00 23.43 465 GLN B O 1
ATOM 7479 N N . SER B 1 466 ? 14.118 8.096 50.337 1.00 15.74 466 SER B N 1
ATOM 7480 C CA . SER B 1 466 ? 14.833 7.467 51.435 1.00 16.21 466 SER B CA 1
ATOM 7481 C C . SER B 1 466 ? 15.862 6.520 50.829 1.00 14.21 466 SER B C 1
ATOM 7482 O O . SER B 1 466 ? 15.997 6.422 49.604 1.00 14.98 466 SER B O 1
ATOM 7489 N N . ASP B 1 467 ? 16.570 5.792 51.703 1.00 14.63 467 ASP B N 1
ATOM 7490 C CA . ASP B 1 467 ? 17.557 4.834 51.235 1.00 16.55 467 ASP B CA 1
ATOM 7491 C C . ASP B 1 467 ? 16.936 3.520 50.771 1.00 16.29 467 ASP B C 1
ATOM 7492 O O . ASP B 1 467 ? 17.630 2.727 50.131 1.00 12.68 467 ASP B O 1
ATOM 7501 N N . ILE B 1 468 ? 15.646 3.298 51.040 1.00 12.51 468 ILE B N 1
ATOM 7502 C CA . ILE B 1 468 ? 15.013 1.991 50.819 1.00 11.73 468 ILE B CA 1
ATOM 7503 C C . ILE B 1 468 ? 13.613 2.193 50.254 1.00 13.01 468 ILE B C 1
ATOM 7504 O O . ILE B 1 468 ? 12.763 2.822 50.904 1.00 13.26 468 ILE B O 1
ATOM 7519 N N . ALA B 1 469 ? 13.371 1.669 49.056 1.00 11.90 469 ALA B N 1
ATOM 7520 C CA . ALA B 1 469 ? 12.016 1.583 48.511 1.00 11.74 469 ALA B CA 1
ATOM 7521 C C . ALA B 1 469 ? 11.445 0.216 48.853 1.00 11.14 469 ALA B C 1
ATOM 7522 O O . ALA B 1 469 ? 11.994 -0.801 48.432 1.00 12.97 469 ALA B O 1
ATOM 7529 N N . LEU B 1 470 ? 10.358 0.181 49.628 1.00 11.92 470 LEU B N 1
ATOM 7530 C CA . LEU B 1 470 ? 9.697 -1.087 49.912 1.00 10.19 470 LEU B CA 1
ATOM 7531 C C . LEU B 1 470 ? 8.926 -1.483 48.668 1.00 11.61 470 LEU B C 1
ATOM 7532 O O . LEU B 1 470 ? 8.227 -0.653 48.075 1.00 11.53 470 LEU B O 1
ATOM 7547 N N . VAL B 1 471 ? 9.113 -2.732 48.216 1.00 12.10 471 VAL B N 1
ATOM 7548 C CA . VAL B 1 471 ? 8.407 -3.224 47.033 1.00 11.54 471 VAL B CA 1
ATOM 7549 C C . VAL B 1 471 ? 7.690 -4.512 47.375 1.00 13.28 471 VAL B C 1
ATOM 7550 O O . VAL B 1 471 ? 8.116 -5.257 48.260 1.00 12.65 471 VAL B O 1
ATOM 7562 N N . ARG B 1 472 ? 6.599 -4.781 46.651 1.00 12.41 472 ARG B N 1
ATOM 7563 C CA . ARG B 1 472 ? 5.782 -5.965 46.915 1.00 12.43 472 ARG B CA 1
ATOM 7564 C C . ARG B 1 472 ? 5.627 -6.759 45.623 1.00 9.11 472 ARG B C 1
ATOM 7565 O O . ARG B 1 472 ? 5.342 -6.202 44.566 1.00 11.61 472 ARG B O 1
ATOM 7585 N N . PHE B 1 473 ? 5.844 -8.075 45.725 1.00 14.01 473 PHE B N 1
ATOM 7586 C CA . PHE B 1 473 ? 5.699 -8.970 44.581 1.00 14.49 473 PHE B CA 1
ATOM 7587 C C . PHE B 1 473 ? 4.245 -9.418 44.560 1.00 15.54 473 PHE B C 1
ATOM 7588 O O . PHE B 1 473 ? 3.776 -10.094 45.481 1.00 14.78 473 PHE B O 1
ATOM 7605 N N . ILE B 1 474 ? 3.539 -9.023 43.533 1.00 11.26 474 ILE B N 1
ATOM 7606 C CA . ILE B 1 474 ? 2.109 -9.295 43.446 1.00 14.11 474 ILE B CA 1
ATOM 7607 C C . ILE B 1 474 ? 1.833 -10.237 42.296 1.00 21.03 474 ILE B C 1
ATOM 7608 O O . ILE B 1 474 ? 2.483 -10.161 41.246 1.00 21.10 474 ILE B O 1
ATOM 7624 N N . ASN B 1 475 ? 0.904 -11.163 42.526 1.00 16.75 475 ASN B N 1
ATOM 7625 C CA . ASN B 1 475 ? 0.409 -12.120 41.545 1.00 20.67 475 ASN B CA 1
ATOM 7626 C C . ASN B 1 475 ? -0.813 -11.475 40.919 1.00 25.74 475 ASN B C 1
ATOM 7627 O O . ASN B 1 475 ? -1.877 -11.460 41.548 1.00 23.17 475 ASN B O 1
ATOM 7637 N N . PRO B 1 476 ? -0.705 -10.894 39.723 1.00 24.61 476 PRO B N 1
ATOM 7638 C CA . PRO B 1 476 ? -1.885 -10.288 39.090 1.00 27.42 476 PRO B CA 1
ATOM 7639 C C . PRO B 1 476 ? -2.996 -11.285 38.776 1.00 21.39 476 PRO B C 1
ATOM 7640 O O . PRO B 1 476 ? -4.083 -10.865 38.392 1.00 26.46 476 PRO B O 1
ATOM 7651 N N . ASP B 1 477 ? -2.764 -12.590 38.924 1.00 24.99 477 ASP B N 1
ATOM 7652 C CA . ASP B 1 477 ? -3.871 -13.523 38.765 1.00 25.70 477 ASP B CA 1
ATOM 7653 C C . ASP B 1 477 ? -4.818 -13.468 39.955 1.00 29.17 477 ASP B C 1
ATOM 7654 O O . ASP B 1 477 ? -6.005 -13.782 39.819 1.00 30.73 477 ASP B O 1
ATOM 7659 N N . THR B 1 478 ? -4.321 -13.046 41.117 1.00 22.56 478 THR B N 1
ATOM 7660 C CA . THR B 1 478 ? -5.116 -12.998 42.338 1.00 18.60 478 THR B CA 1
ATOM 7661 C C . THR B 1 478 ? -5.209 -11.611 42.979 1.00 23.42 478 THR B C 1
ATOM 7662 O O . THR B 1 478 ? -6.027 -11.426 43.897 1.00 21.52 478 THR B O 1
ATOM 7666 N N . GLY B 1 479 ? -4.403 -10.631 42.548 1.00 22.23 479 GLY B N 1
ATOM 7667 C CA . GLY B 1 479 ? -4.317 -9.350 43.240 1.00 19.69 479 GLY B CA 1
ATOM 7668 C C . GLY B 1 479 ? -3.601 -9.366 44.583 1.00 15.79 479 GLY B C 1
ATOM 7669 O O . GLY B 1 479 ? -3.601 -8.343 45.288 1.00 14.18 479 GLY B O 1
ATOM 7673 N N . ARG B 1 480 ? -2.982 -10.479 44.963 1.00 14.04 480 ARG B N 1
ATOM 7674 C CA . ARG B 1 480 ? -2.448 -10.690 46.290 1.00 13.21 480 ARG B CA 1
ATOM 7675 C C . ARG B 1 480 ? -0.944 -10.488 46.303 1.00 15.58 480 ARG B C 1
ATOM 7676 O O . ARG B 1 480 ? -0.254 -10.826 45.332 1.00 17.48 480 ARG B O 1
ATOM 7697 N N . VAL B 1 481 ? -0.438 -10.038 47.445 1.00 16.86 481 VAL B N 1
ATOM 7698 C CA . VAL B 1 481 ? 0.995 -9.889 47.666 1.00 14.33 481 VAL B CA 1
ATOM 7699 C C . VAL B 1 481 ? 1.552 -11.200 48.186 1.00 15.41 481 VAL B C 1
ATOM 7700 O O . VAL B 1 481 ? 1.014 -11.779 49.135 1.00 18.73 481 VAL B O 1
ATOM 7713 N N . LEU B 1 482 ? 2.658 -11.651 47.581 1.00 15.03 482 LEU B N 1
ATOM 7714 C CA . LEU B 1 482 ? 3.290 -12.911 47.941 1.00 21.05 482 LEU B CA 1
ATOM 7715 C C . LEU B 1 482 ? 4.639 -12.747 48.621 1.00 25.42 482 LEU B C 1
ATOM 7716 O O . LEU B 1 482 ? 5.134 -13.706 49.219 1.00 25.60 482 LEU B O 1
ATOM 7732 N N . LEU B 1 483 ? 5.240 -11.570 48.539 1.00 20.06 483 LEU B N 1
ATOM 7733 C CA . LEU B 1 483 ? 6.578 -11.337 49.056 1.00 19.52 483 LEU B CA 1
ATOM 7734 C C . LEU B 1 483 ? 6.760 -9.829 49.148 1.00 14.50 483 LEU B C 1
ATOM 7735 O O . LEU B 1 483 ? 6.348 -9.109 48.237 1.00 16.70 483 LEU B O 1
ATOM 7751 N N . GLU B 1 484 ? 7.403 -9.386 50.228 1.00 17.04 484 GLU B N 1
ATOM 7752 C CA . GLU B 1 484 ? 7.895 -8.022 50.391 1.00 15.61 484 GLU B CA 1
ATOM 7753 C C . GLU B 1 484 ? 9.420 -8.023 50.306 1.00 14.72 484 GLU B C 1
ATOM 7754 O O . GLU B 1 484 ? 10.086 -8.931 50.822 1.00 13.05 484 GLU B O 1
ATOM 7765 N N . ALA B 1 485 ? 9.983 -6.994 49.661 1.00 11.35 485 ALA B N 1
ATOM 7766 C CA . ALA B 1 485 ? 11.432 -6.839 49.637 1.00 10.94 485 ALA B CA 1
ATOM 7767 C C . ALA B 1 485 ? 11.815 -5.375 49.790 1.00 10.69 485 ALA B C 1
ATOM 7768 O O . ALA B 1 485 ? 10.999 -4.468 49.577 1.00 11.75 485 ALA B O 1
ATOM 7775 N N . LYS B 1 486 ? 13.090 -5.157 50.102 1.00 8.81 486 LYS B N 1
ATOM 7776 C CA . LYS B 1 486 ? 13.660 -3.819 50.171 1.00 9.89 486 LYS B CA 1
ATOM 7777 C C . LYS B 1 486 ? 14.486 -3.584 48.907 1.00 10.41 486 LYS B C 1
ATOM 7778 O O . LYS B 1 486 ? 15.456 -4.308 48.660 1.00 14.10 486 LYS B O 1
ATOM 7796 N N . LEU B 1 487 ? 14.136 -2.544 48.130 1.00 9.91 487 LEU B N 1
ATOM 7797 C CA . LEU B 1 487 ? 14.962 -2.115 46.986 1.00 11.39 487 LEU B CA 1
ATOM 7798 C C . LEU B 1 487 ? 15.851 -0.976 47.465 1.00 8.61 487 LEU B C 1
ATOM 7799 O O . LEU B 1 487 ? 15.369 0.138 47.727 1.00 11.42 487 LEU B O 1
ATOM 7814 N N . HIS B 1 488 ? 17.119 -1.269 47.651 1.00 10.48 488 HIS B N 1
ATOM 7815 C CA . HIS B 1 488 ? 18.039 -0.284 48.178 1.00 9.28 488 HIS B CA 1
ATOM 7816 C C . HIS B 1 488 ? 18.402 0.689 47.083 1.00 11.99 488 HIS B C 1
ATOM 7817 O O . HIS B 1 488 ? 18.611 0.279 45.948 1.00 12.09 488 HIS B O 1
ATOM 7831 N N . LYS B 1 489 ? 18.493 1.983 47.435 1.00 12.45 489 LYS B N 1
ATOM 7832 C CA . LYS B 1 489 ? 18.729 3.010 46.415 1.00 15.84 489 LYS B CA 1
ATOM 7833 C C . LYS B 1 489 ? 20.019 2.756 45.637 1.00 15.21 489 LYS B C 1
ATOM 7834 O O . LYS B 1 489 ? 20.124 3.178 44.479 1.00 15.06 489 LYS B O 1
ATOM 7852 N N . GLN B 1 490 ? 20.964 2.015 46.195 1.00 12.64 490 GLN B N 1
ATOM 7853 C CA . GLN B 1 490 ? 22.202 1.694 45.498 1.00 15.97 490 GLN B CA 1
ATOM 7854 C C . GLN B 1 490 ? 22.001 0.674 44.387 1.00 14.71 490 GLN B C 1
ATOM 7855 O O . GLN B 1 490 ? 22.910 0.485 43.564 1.00 17.05 490 GLN B O 1
ATOM 7869 N N . GLY B 1 491 ? 20.839 0.033 44.325 1.00 12.59 491 GLY B N 1
ATOM 7870 C CA . GLY B 1 491 ? 20.487 -0.839 43.231 1.00 8.06 491 GLY B CA 1
ATOM 7871 C C . GLY B 1 491 ? 20.573 -2.324 43.479 1.00 9.73 491 GLY B C 1
ATOM 7872 O O . GLY B 1 491 ? 21.201 -3.048 42.688 1.00 13.65 491 GLY B O 1
ATOM 7876 N N . PHE B 1 492 ? 19.984 -2.803 44.569 1.00 9.90 492 PHE B N 1
ATOM 7877 C CA . PHE B 1 492 ? 19.890 -4.235 44.830 1.00 9.45 492 PHE B CA 1
ATOM 7878 C C . PHE B 1 492 ? 18.733 -4.443 45.784 1.00 11.65 492 PHE B C 1
ATOM 7879 O O . PHE B 1 492 ? 18.323 -3.507 46.496 1.00 11.52 492 PHE B O 1
ATOM 7896 N N . LEU B 1 493 ? 18.260 -5.686 45.832 1.00 11.27 493 LEU B N 1
ATOM 7897 C CA . LEU B 1 493 ? 17.111 -6.037 46.661 1.00 9.74 493 LEU B CA 1
ATOM 7898 C C . LEU B 1 493 ? 17.516 -6.948 47.811 1.00 12.23 493 LEU B C 1
ATOM 7899 O O . LEU B 1 493 ? 18.422 -7.774 47.679 1.00 12.00 493 LEU B O 1
ATOM 7914 N N . THR B 1 494 ? 16.834 -6.805 48.955 1.00 11.76 494 THR B N 1
ATOM 7915 C CA . THR B 1 494 ? 17.004 -7.782 50.038 1.00 11.34 494 THR B CA 1
ATOM 7916 C C . THR B 1 494 ? 15.656 -8.310 50.482 1.00 12.61 494 THR B C 1
ATOM 7917 O O . THR B 1 494 ? 14.645 -7.640 50.355 1.00 12.96 494 THR B O 1
ATOM 7927 N N . VAL B 1 495 ? 15.676 -9.544 50.989 1.00 13.22 495 VAL B N 1
ATOM 7928 C CA . VAL B 1 495 ? 14.500 -10.218 51.518 1.00 13.88 495 VAL B CA 1
ATOM 7929 C C . VAL B 1 495 ? 14.853 -10.856 52.855 1.00 14.58 495 VAL B C 1
ATOM 7930 O O . VAL B 1 495 ? 16.021 -11.064 53.191 1.00 15.71 495 VAL B O 1
ATOM 7942 N N . ALA B 1 496 ? 13.803 -11.167 53.621 1.00 16.10 496 ALA B N 1
ATOM 7943 C CA . ALA B 1 496 ? 13.964 -11.945 54.847 1.00 20.61 496 ALA B CA 1
ATOM 7944 C C . ALA B 1 496 ? 14.006 -13.413 54.447 1.00 18.11 496 ALA B C 1
ATOM 7945 O O . ALA B 1 496 ? 12.988 -13.998 54.078 1.00 25.19 496 ALA B O 1
ATOM 7952 N N . ALA B 1 497 ? 15.199 -13.990 54.453 1.00 19.44 497 ALA B N 1
ATOM 7953 C CA . ALA B 1 497 ? 15.368 -15.355 53.986 1.00 24.56 497 ALA B CA 1
ATOM 7954 C C . ALA B 1 497 ? 16.653 -15.895 54.576 1.00 19.03 497 ALA B C 1
ATOM 7955 O O . ALA B 1 497 ? 17.519 -15.145 55.034 1.00 20.53 497 ALA B O 1
ATOM 7962 N N . SER B 1 498 ? 16.778 -17.218 54.558 1.00 24.88 498 SER B N 1
ATOM 7963 C CA . SER B 1 498 ? 17.995 -17.852 55.038 1.00 24.55 498 SER B CA 1
ATOM 7964 C C . SER B 1 498 ? 18.331 -19.019 54.125 1.00 21.83 498 SER B C 1
ATOM 7965 O O . SER B 1 498 ? 17.451 -19.819 53.793 1.00 30.12 498 SER B O 1
ATOM 7973 N N . GLY B 1 499 ? 19.586 -19.104 53.718 1.00 21.48 499 GLY B N 1
ATOM 7974 C CA . GLY B 1 499 ? 20.057 -20.212 52.912 1.00 30.28 499 GLY B CA 1
ATOM 7975 C C . GLY B 1 499 ? 20.156 -19.858 51.434 1.00 31.41 499 GLY B C 1
ATOM 7976 O O . GLY B 1 499 ? 19.767 -18.779 50.983 1.00 26.34 499 GLY B O 1
ATOM 7979 N N . ASP B 1 500 ? 20.685 -20.806 50.669 1.00 21.79 500 ASP B N 1
ATOM 7980 C CA . ASP B 1 500 ? 20.947 -20.613 49.248 1.00 24.76 500 ASP B CA 1
ATOM 7981 C C . ASP B 1 500 ? 19.967 -21.462 48.462 1.00 25.12 500 ASP B C 1
ATOM 7982 O O . ASP B 1 500 ? 20.097 -22.691 48.426 1.00 28.20 500 ASP B O 1
ATOM 7991 N N . HIS B 1 501 ? 18.980 -20.813 47.832 1.00 21.19 501 HIS B N 1
ATOM 7992 C CA . HIS B 1 501 ? 17.917 -21.548 47.156 1.00 20.46 501 HIS B CA 1
ATOM 7993 C C . HIS B 1 501 ? 17.162 -20.621 46.223 1.00 23.83 501 HIS B C 1
ATOM 7994 O O . HIS B 1 501 ? 17.170 -19.393 46.408 1.00 21.55 501 HIS B O 1
ATOM 8008 N N . PRO B 1 502 ? 16.450 -21.179 45.234 1.00 21.04 502 PRO B N 1
ATOM 8009 C CA . PRO B 1 502 ? 15.538 -20.380 44.411 1.00 22.97 502 PRO B CA 1
ATOM 8010 C C . PRO B 1 502 ? 14.384 -19.820 45.223 1.00 23.77 502 PRO B C 1
ATOM 8011 O O . PRO B 1 502 ? 14.001 -20.359 46.266 1.00 21.88 502 PRO B O 1
ATOM 8022 N N . ILE B 1 503 ? 13.804 -18.745 44.699 1.00 19.93 503 ILE B N 1
ATOM 8023 C CA . ILE B 1 503 ? 12.571 -18.153 45.211 1.00 22.35 503 ILE B CA 1
ATOM 8024 C C . ILE B 1 503 ? 11.484 -18.407 44.175 1.00 25.02 503 ILE B C 1
ATOM 8025 O O . ILE B 1 503 ? 11.417 -17.711 43.156 1.00 28.31 503 ILE B O 1
ATOM 8041 N N . VAL B 1 504 ? 10.591 -19.358 44.468 1.00 31.92 504 VAL B N 1
ATOM 8042 C CA . VAL B 1 504 ? 9.590 -19.823 43.509 1.00 31.10 504 VAL B CA 1
ATOM 8043 C C . VAL B 1 504 ? 8.382 -18.897 43.528 1.00 28.02 504 VAL B C 1
ATOM 8044 O O . VAL B 1 504 ? 7.818 -18.623 44.590 1.00 31.6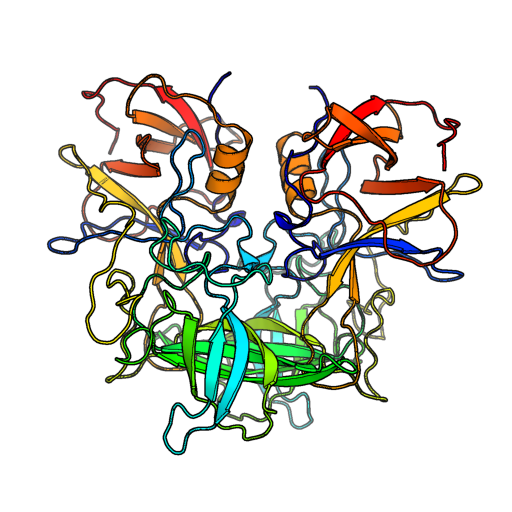8 504 VAL B O 1
ATOM 8057 N N . MET B 1 505 ? 7.931 -18.461 42.351 1.00 28.19 505 MET B N 1
ATOM 8058 C CA . MET B 1 505 ? 6.774 -17.574 42.343 1.00 24.12 505 MET B CA 1
ATOM 8059 C C . MET B 1 505 ? 5.936 -17.813 41.101 1.00 27.42 505 MET B C 1
ATOM 8060 O O . MET B 1 505 ? 6.455 -18.263 40.076 1.00 27.75 505 MET B O 1
ATOM 8073 N N . PRO B 1 506 ? 4.646 -17.501 41.156 1.00 27.67 506 PRO B N 1
ATOM 8074 C CA . PRO B 1 506 ? 3.826 -17.522 39.943 1.00 25.31 506 PRO B CA 1
ATOM 8075 C C . PRO B 1 506 ? 4.474 -16.718 38.824 1.00 29.67 506 PRO B C 1
ATOM 8076 O O . PRO B 1 506 ? 5.101 -15.686 39.051 1.00 25.33 506 PRO B O 1
ATOM 8087 N N . THR B 1 507 ? 4.281 -17.179 37.595 1.00 27.30 507 THR B N 1
ATOM 8088 C CA . THR B 1 507 ? 5.063 -16.619 36.502 1.00 24.72 507 THR B CA 1
ATOM 8089 C C . THR B 1 507 ? 4.514 -15.292 36.020 1.00 29.06 507 THR B C 1
ATOM 8090 O O . THR B 1 507 ? 5.247 -14.539 35.377 1.00 27.11 507 THR B O 1
ATOM 8101 N N . ASN B 1 508 ? 3.273 -14.957 36.324 1.00 21.12 508 ASN B N 1
ATOM 8102 C CA . ASN B 1 508 ? 2.775 -13.639 35.961 1.00 22.95 508 ASN B CA 1
ATOM 8103 C C . ASN B 1 508 ? 3.107 -12.595 37.021 1.00 10.75 508 ASN B C 1
ATOM 8104 O O . ASN B 1 508 ? 2.787 -11.422 36.809 1.00 21.46 508 ASN B O 1
ATOM 8115 N N . GLY B 1 509 ? 3.794 -12.996 38.085 1.00 19.20 509 GLY B N 1
ATOM 8116 C CA . GLY B 1 509 ? 4.080 -12.077 39.181 1.00 18.45 509 GLY B CA 1
ATOM 8117 C C . GLY B 1 509 ? 5.112 -11.018 38.827 1.00 19.16 509 GLY B C 1
ATOM 8118 O O . GLY B 1 509 ? 6.012 -11.224 37.999 1.00 19.42 509 GLY B O 1
ATOM 8121 N N . TYR B 1 510 ? 4.982 -9.866 39.493 1.00 17.02 510 TYR B N 1
ATOM 8122 C CA . TYR B 1 510 ? 5.935 -8.775 39.343 1.00 15.05 510 TYR B CA 1
ATOM 8123 C C . TYR B 1 510 ? 5.975 -7.880 40.574 1.00 15.97 510 TYR B C 1
ATOM 8124 O O . TYR B 1 510 ? 5.009 -7.784 41.326 1.00 14.65 510 TYR B O 1
ATOM 8142 N N . PHE B 1 511 ? 7.120 -7.242 40.798 1.00 11.64 511 PHE B N 1
ATOM 8143 C CA . PHE B 1 511 ? 7.240 -6.297 41.891 1.00 11.79 511 PHE B CA 1
ATOM 8144 C C . PHE B 1 511 ? 6.561 -4.976 41.563 1.00 13.38 511 PHE B C 1
ATOM 8145 O O . PHE B 1 511 ? 6.609 -4.492 40.440 1.00 12.81 511 PHE B O 1
ATOM 8162 N N . ARG B 1 512 ? 5.922 -4.387 42.578 1.00 12.65 512 ARG B N 1
ATOM 8163 C CA . ARG B 1 512 ? 5.388 -3.040 42.521 1.00 14.11 512 ARG B CA 1
ATOM 8164 C C . ARG B 1 512 ? 6.038 -2.187 43.602 1.00 11.20 512 ARG B C 1
ATOM 8165 O O . ARG B 1 512 ? 6.249 -2.653 44.727 1.00 14.55 512 ARG B O 1
ATOM 8186 N N . PHE B 1 513 ? 6.289 -0.927 43.286 1.00 12.88 513 PHE B N 1
ATOM 8187 C CA . PHE B 1 513 ? 6.709 -0.005 44.332 1.00 12.32 513 PHE B CA 1
ATOM 8188 C C . PHE B 1 513 ? 5.584 0.197 45.328 1.00 14.63 513 PHE B C 1
ATOM 8189 O O . PHE B 1 513 ? 4.425 0.323 44.939 1.00 17.61 513 PHE B O 1
ATOM 8205 N N . GLU B 1 514 ? 5.927 0.224 46.612 1.00 12.25 514 GLU B N 1
ATOM 8206 C CA . GLU B 1 514 ? 4.942 0.489 47.662 1.00 12.71 514 GLU B CA 1
ATOM 8207 C C . GLU B 1 514 ? 5.171 1.835 48.337 1.00 15.12 514 GLU B C 1
ATOM 8208 O O . GLU B 1 514 ? 4.286 2.700 48.303 1.00 18.32 514 GLU B O 1
ATOM 8219 N N . ALA B 1 515 ? 6.333 2.042 48.946 1.00 14.15 515 ALA B N 1
ATOM 8220 C CA . ALA B 1 515 ? 6.607 3.300 49.617 1.00 12.86 515 ALA B CA 1
ATOM 8221 C C . ALA B 1 515 ? 8.093 3.365 49.889 1.00 14.33 515 ALA B C 1
ATOM 8222 O O . ALA B 1 515 ? 8.766 2.337 49.953 1.00 13.71 515 ALA B O 1
ATOM 8229 N N . TRP B 1 516 ? 8.586 4.580 50.070 1.00 13.26 516 TRP B N 1
ATOM 8230 C CA . TRP B 1 516 ? 9.914 4.797 50.638 1.00 11.64 516 TRP B CA 1
ATOM 8231 C C . TRP B 1 516 ? 9.845 4.626 52.146 1.00 13.49 516 TRP B C 1
ATOM 8232 O O . TRP B 1 516 ? 8.977 5.210 52.797 1.00 17.36 516 TRP B O 1
ATOM 8253 N N . VAL B 1 517 ? 10.731 3.808 52.707 1.00 12.95 517 VAL B N 1
ATOM 8254 C CA . VAL B 1 517 ? 10.702 3.531 54.138 1.00 16.20 517 VAL B CA 1
ATOM 8255 C C . VAL B 1 517 ? 12.026 3.934 54.781 1.00 18.02 517 VAL B C 1
ATOM 8256 O O . VAL B 1 517 ? 13.064 4.067 54.120 1.00 16.59 517 VAL B O 1
ATOM 8260 N N . ASN B 1 518 ? 11.957 4.133 56.106 1.00 26.99 518 ASN B N 1
ATOM 8261 C CA . ASN B 1 518 ? 13.103 4.455 56.949 1.00 29.26 518 ASN B CA 1
ATOM 8262 C C . ASN B 1 518 ? 14.010 3.237 57.137 1.00 35.72 518 ASN B C 1
ATOM 8263 O O . ASN B 1 518 ? 13.696 2.139 56.656 1.00 30.28 518 ASN B O 1
ATOM 8268 N N . PRO B 1 519 ? 15.148 3.384 57.824 1.00 30.64 519 PRO B N 1
ATOM 8269 C CA . PRO B 1 519 ? 16.198 2.349 57.754 1.00 33.94 519 PRO B CA 1
ATOM 8270 C C . PRO B 1 519 ? 15.983 1.111 58.617 1.00 34.77 519 PRO B C 1
ATOM 8271 O O . PRO B 1 519 ? 16.781 0.172 58.528 1.00 34.69 519 PRO B O 1
ATOM 8275 N N . PHE B 1 520 ? 14.950 1.060 59.448 1.00 29.85 520 PHE B N 1
ATOM 8276 C CA . PHE B 1 520 ? 14.786 -0.049 60.383 1.00 25.19 520 PHE B CA 1
ATOM 8277 C C . PHE B 1 520 ? 13.513 -0.850 60.126 1.00 24.27 520 PHE B C 1
ATOM 8278 O O . PHE B 1 520 ? 12.997 -1.495 61.048 1.00 24.64 520 PHE B O 1
ATOM 8286 N N . TYR B 1 521 ? 12.997 -0.830 58.896 1.00 20.02 521 TYR B N 1
ATOM 8287 C CA . TYR B 1 521 ? 11.779 -1.557 58.553 1.00 17.33 521 TYR B CA 1
ATOM 8288 C C . TYR B 1 521 ? 12.062 -3.058 58.557 1.00 21.50 521 TYR B C 1
ATOM 8289 O O . TYR B 1 521 ? 13.062 -3.513 57.997 1.00 20.13 521 TYR B O 1
ATOM 8298 N N . THR B 1 522 ? 11.206 -3.840 59.205 1.00 19.25 522 THR B N 1
ATOM 8299 C CA . THR B 1 522 ? 11.427 -5.284 59.316 1.00 20.55 522 THR B CA 1
ATOM 8300 C C . THR B 1 522 ? 10.577 -6.006 58.285 1.00 23.56 522 THR B C 1
ATOM 8301 O O . THR B 1 522 ? 9.386 -5.720 58.141 1.00 27.11 522 THR B O 1
ATOM 8305 N N . LEU B 1 523 ? 11.190 -6.934 57.559 1.00 24.66 523 LEU B N 1
ATOM 8306 C CA . LEU B 1 523 ? 10.475 -7.677 56.537 1.00 28.99 523 LEU B CA 1
ATOM 8307 C C . LEU B 1 523 ? 9.901 -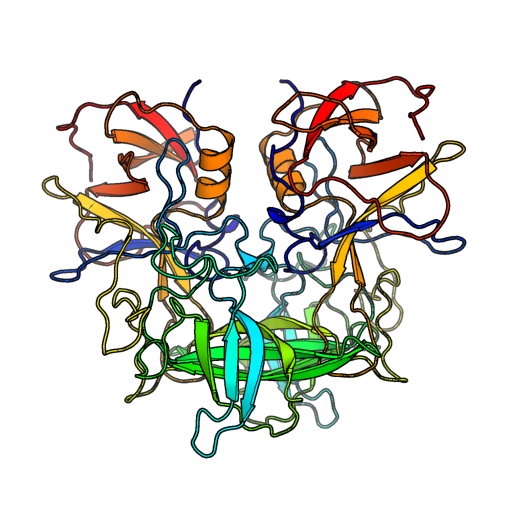8.967 57.099 1.00 29.17 523 LEU B C 1
ATOM 8308 O O . LEU B 1 523 ? 10.571 -9.696 57.828 1.00 33.21 523 LEU B O 1
ATOM 8313 N N . ALA B 1 524 ? 8.692 -9.323 56.713 1.00 31.61 524 ALA B N 1
ATOM 8314 C CA . ALA B 1 524 ? 8.204 -10.671 57.069 1.00 42.84 524 ALA B CA 1
ATOM 8315 C C . ALA B 1 524 ? 9.009 -11.645 56.203 1.00 42.20 524 ALA B C 1
ATOM 8316 O O . ALA B 1 524 ? 9.182 -11.349 54.993 1.00 30.21 524 ALA B O 1
ATOM 8318 N N . PRO B 1 525 ? 9.546 -12.738 56.774 1.00 46.63 525 PRO B N 1
ATOM 8319 C CA . PRO B 1 525 ? 9.939 -13.908 56.011 1.00 48.68 525 PRO B CA 1
ATOM 8320 C C . PRO B 1 525 ? 8.783 -14.290 55.074 1.00 51.90 525 PRO B C 1
ATOM 8321 O O . PRO B 1 525 ? 7.820 -14.786 55.611 1.00 61.55 525 PRO B O 1
#

Solvent-accessible surface area: 24476 Å² total; per-residue (Å²): 151,124,10,62,15,8,68,8,86,19,45,35,5,2,0,1,0,2,23,16,35,5,69,49,6,32,0,10,144,28,124,156,80,119,7,34,2,0,3,1,1,0,23,2,49,10,103,61,55,11,0,4,12,13,11,9,12,7,2,0,13,5,107,7,49,1,85,26,90,48,153,98,127,44,54,2,24,1,58,8,39,24,34,104,31,47,107,35,63,94,108,56,112,41,2,2,8,71,0,1,0,0,0,32,3,10,0,7,0,0,0,6,4,46,15,95,228,73,51,20,12,26,5,47,36,0,32,1,40,1,60,25,96,56,7,4,0,31,81,0,80,0,38,0,51,14,117,21,96,71,18,63,92,130,18,58,3,51,1,22,7,4,0,0,33,23,65,140,137,42,66,35,123,27,35,23,34,0,66,2,23,5,127,91,48,155,45,73,88,55,3,78,48,13,78,42,129,51,118,58,12,9,7,0,0,1,28,0,67,0,8,2,20,13,28,123,16,62,0,12,0,2,0,0,0,0,4,21,3,0,22,46,2,71,53,56,58,2,75,38,160,32,80,18,0,5,0,59,3,20,34,59,124,103,42,166,66,48,23,18,0,6,0,8,84,73,1,8,0,0,1,20,23,90,35,93,69,56,22,128,53,62,96,26,1,44,7,120,39,62,38,37,20,90,100,168,64,98,5,61,146,152,77,7,58,15,6,65,4,97,24,66,24,5,2,0,1,0,2,23,16,45,4,72,50,5,28,0,10,152,23,116,163,82,116,8,35,2,0,2,0,2,0,16,1,46,10,110,54,50,14,0,4,17,15,9,8,13,5,4,0,11,4,98,4,55,1,86,20,92,54,148,139,124,44,55,2,4,1,61,13,42,27,32,91,30,48,101,47,81,107,125,41,118,37,2,0,9,67,0,1,0,1,0,51,3,8,0,9,0,0,0,6,4,46,10,98,215,47,50,22,10,19,6,43,37,0,34,0,42,1,41,18,105,48,3,7,0,41,106,3,64,0,66,0,52,15,118,20,93,74,23,57,88,124,19,66,4,51,0,22,5,3,0,0,31,34,60,150,136,47,55,22,138,25,33,45,35,0,54,2,17,4,94,109,50,169,41,70,86,54,3,84,52,10,68,40,158,48,115,58,14,11,7,0,0,2,29,0,66,0,8,1,21,14,30,133,19,63,0,13,0,2,0,1,0,0,2,12,5,0,33,44,1,78,50,49,56,1,78,36,144,30,79,14,0,6,0,77,3,14,16,58,98,69,52,162,72,77,31,32,0,5,0,20,58,77,0,11,0,0,1,21,24,97,29,89,67,58,27,133,46,47,104,40,1,43,6,102,58,78,40,41,20,115,80,163,72,100,6,74,146

Organism: NCBI:txid207241

InterPro domains:
  IPR004005 Calicivirus coat protein [PF00915] (11-280)
  IPR013643 Calicivirus coat protein C-terminal [PF08435] (304-534)
  IPR029053 Viral coat protein subunit [G3DSA:2.60.120.20] (1-225)
  IPR033703 Picornavirus/Calicivirus coat protein [cd00205] (86-219)

Secondary structure (DSSP, 8-state):
---------GGG-B-SSSSSB--EEEEE--TT-----SSS-B-TT--B-TT--S-GGGTT-EEEEEEEE-SSSS-EEEEEE-TTSPPP-TTSSSSSSTT---SBSEEEEEEEEE-TTT-BEEEEEEEEETTSTT-BGGGTEEEEB-S-----TT-EEEEEEEEE--BTTB--BTTS---TTSSS----SPPPP----STTEEEEEEEEE--BSSSB---EEEESS-HHHHHHHHHH-PPPSSSEEEEEEE-TTT--EEEEEEEETTTEEEEE--SSEEE---TT-EEEEEEEE-TT-----/---------GGG-B-SSSSSB--EEEEE--TT-----SSS-B-TTS-B-TT--S-GGGTT-EEEEEEEE-SSSS-EEEEEE-TTS----TT-SSSSSTT---SBSEEEEEEEEE-TTT-BEEEEEEEEETTSTT-BGGGTEEEEB-S-----TTSEEEEEEEEE--BTTB--BTTSPP-TT-TTS---SPPPP----STTEEEEEEEEE--BSSSB---EEEESS-HHHHHHHHHH-PPPSSSEEEEEEEETTTTEEEEEEEEETTTEEEEE--SSEEE---TT-EEEEEEEE-TTPPPP-